Protein 7JQE (pdb70)

Secondary structure (DSSP, 8-state):
--SSSSHHHHHHHHHHHHHHHHHHHHHHHHHHHHHHHHHHSS-----GGGGTT---HHHHHHHHHHHHHTTS-HHHHHHHHHHHTTTTSS----THHHHHHHH-------GGGGHHHHHHHH----HHHHHHHHHHHHHHHHHHHHTT---------GGGS-------SEEEEEEEE---------EEEEEEEEESEEEEETTTS-SEEEESS-EEEEEEEEES---SEEEEEEEEEEETTEEE--EEEEE---HHHHHIIIIIHHHHHHHHHHHHHHH--HHHHSPTT---GGG--SSS--TTSTT------TTTS-HHHHHHHHHHHHHHHHHHHHHHHHHHHHHHS--

B-factor: mean 79.78, std 26.26, range [35.3, 189.65]

Foldseek 3Di:
DPCPPPVVVVVVVLVVVLVVLVVVLVVLLVVLQVLCCLQQVHRPSDDLVVLLPPPPLVVSLVVLLVVVVVPGDLVSRLVSVCVVCVPLFFDADDCVLVVVLLVLQEAALPLVLCVLVVVVCVVPVDPVVNVVLVLLSVLVVLVCVLDVRHHDDDDDAPLSPFDDDQDDQKDKDKDKAAADELRRDKKKKFKADKDQWDKAWDPPSHGMDIDRGTDMTMIMTGGPDRDAAKTKIKIWIDTHPDTDIIDMDHNHDCRSVVRCVPPPVVVVVSRVVSSVVSSVLCQQQPQPPDDNSVPGHDNDGDCRGNNSPSHDDSVNPDSVVSVVSNVVSSVVSSVSSSVSSVSVVVSVVGD

Nearest PDB structures (foldseek):
  7jqe-assembly1_A-2  TM=1.002E+00  e=1.538E-58  Streptococcus gallolyticus subsp. gallolyticus ATCC 43143
  7e1y-assembly1_H  TM=4.561E-01  e=1.496E-01  Staphylothermus marinus F1
  6ysq-assembly1_C  TM=4.369E-01  e=2.050E-01  Homo sapiens
  6ysq-assembly2_D  TM=4.249E-01  e=2.529E-01  Homo sapiens
  5jtw-assembly2_E  TM=3.977E-01  e=3.465E-01  Homo sapiens

Structure (mmCIF, N/CA/C/O backbone):
data_7JQE
#
_entry.id   7JQE
#
_cell.length_a   74.466
_cell.length_b   248.235
_cell.length_c   81.095
_cell.angle_alpha   90.000
_cell.angle_beta   90.000
_cell.angle_gamma   90.000
#
_symmetry.space_group_name_H-M   'C 2 2 21'
#
loop_
_entity.id
_entity.type
_entity.pdbx_description
1 polymer 'ESAT-6/WXG100 secretion system protein'
2 non-polymer 'CHLORIDE ION'
3 non-polymer 1,2-ETHANEDIOL
4 water water
#
loop_
_atom_site.group_PDB
_atom_site.id
_atom_site.type_symbol
_atom_site.label_atom_id
_atom_site.label_alt_id
_atom_site.label_comp_id
_atom_site.label_asym_id
_atom_site.label_entity_id
_atom_site.label_seq_id
_atom_site.pdbx_PDB_ins_code
_atom_site.Cartn_x
_atom_site.Cartn_y
_atom_site.Cartn_z
_atom_site.occupancy
_atom_site.B_iso_or_equiv
_atom_site.auth_seq_id
_atom_site.auth_comp_id
_atom_site.auth_asym_id
_atom_site.auth_atom_id
_atom_site.pdbx_PDB_model_num
ATOM 1 N N . THR A 1 96 ? 76.27633 -109.87644 69.24215 1.000 164.23788 96 THR A N 1
ATOM 2 C CA . THR A 1 96 ? 77.00668 -110.29802 68.05271 1.000 164.47005 96 THR A CA 1
ATOM 3 C C . THR A 1 96 ? 77.83121 -109.15065 67.48359 1.000 164.04908 96 THR A C 1
ATOM 4 O O . THR A 1 96 ? 78.94678 -108.88588 67.93162 1.000 161.41136 96 THR A O 1
ATOM 8 N N . ALA A 1 97 ? 77.26596 -108.47210 66.48585 1.000 161.24787 97 ALA A N 1
ATOM 9 C CA . ALA A 1 97 ? 77.93739 -107.34836 65.84556 1.000 160.06630 97 ALA A CA 1
ATOM 10 C C . ALA A 1 97 ? 76.92974 -106.33382 65.32171 1.000 152.15749 97 ALA A C 1
ATOM 11 O O . ALA A 1 97 ? 77.26846 -105.16590 65.11615 1.000 149.61645 97 ALA A O 1
ATOM 13 N N . TYR A 1 98 ? 75.69107 -106.76936 65.09271 1.000 156.31553 98 TYR A N 1
ATOM 14 C CA . TYR A 1 98 ? 74.66041 -105.84884 64.62562 1.000 156.86972 98 TYR A CA 1
ATOM 15 C C . TYR A 1 98 ? 73.98805 -105.11831 65.78213 1.000 157.83764 98 TYR A C 1
ATOM 16 O O . TYR A 1 98 ? 73.53157 -103.98256 65.61104 1.000 153.37222 98 TYR A O 1
ATOM 25 N N . ASN A 1 99 ? 73.92966 -105.74222 66.95892 1.000 168.28934 99 ASN A N 1
ATOM 26 C CA . ASN A 1 99 ? 73.35237 -105.13085 68.14648 1.000 174.44381 99 ASN A CA 1
ATOM 27 C C . ASN A 1 99 ? 74.35478 -104.98584 69.28201 1.000 175.36326 99 ASN A C 1
ATOM 28 O O . ASN A 1 99 ? 74.01584 -104.40119 70.31783 1.000 173.90502 99 ASN A O 1
ATOM 33 N N . GLU A 1 100 ? 75.57502 -105.49599 69.11843 1.000 177.51406 100 GLU A N 1
ATOM 34 C CA . GLU A 1 100 ? 76.60812 -105.40682 70.14305 1.000 177.83475 100 GLU A CA 1
ATOM 35 C C . GLU A 1 100 ? 77.36861 -104.08663 70.07342 1.000 169.47773 100 GLU A C 1
ATOM 36 O O . GLU A 1 100 ? 77.58984 -103.44081 71.10197 1.000 167.52768 100 GLU A O 1
ATOM 42 N N . GLU A 1 101 ? 77.77142 -103.67336 68.87151 1.000 163.51244 101 GLU A N 1
ATOM 43 C CA . GLU A 1 101 ? 78.49759 -102.42573 68.68679 1.000 157.02668 101 GLU A CA 1
ATOM 44 C C . GLU A 1 101 ? 77.86850 -101.50805 67.64951 1.000 156.03904 101 GLU A C 1
ATOM 45 O O . GLU A 1 101 ? 78.30049 -100.35492 67.53084 1.000 156.74969 101 GLU A O 1
ATOM 51 N N . VAL A 1 102 ? 76.86338 -101.97349 66.90623 1.000 152.72636 102 VAL A N 1
ATOM 52 C CA . VAL A 1 102 ? 76.22533 -101.13567 65.89737 1.000 146.17414 102 VAL A CA 1
ATOM 53 C C . VAL A 1 102 ? 75.26121 -100.13890 66.53124 1.000 144.46104 102 VAL A C 1
ATOM 54 O O . VAL A 1 102 ? 75.04724 -99.04994 65.98606 1.000 146.45427 102 VAL A O 1
ATOM 58 N N . GLU A 1 103 ? 74.66642 -100.47871 67.67860 1.000 139.05546 103 GLU A N 1
ATOM 59 C CA . GLU A 1 103 ? 73.75740 -99.54397 68.33550 1.000 142.54320 103 GLU A CA 1
ATOM 60 C C . GLU A 1 103 ? 74.45438 -98.23555 68.68278 1.000 140.43987 103 GLU A C 1
ATOM 61 O O . GLU A 1 103 ? 73.81171 -97.17978 68.71875 1.000 134.99494 103 GLU A O 1
ATOM 67 N N . ASN A 1 104 ? 75.76239 -98.28319 68.94520 1.000 147.54551 104 ASN A N 1
ATOM 68 C CA . ASN A 1 104 ? 76.50682 -97.05498 69.19402 1.000 149.47061 104 ASN A CA 1
ATOM 69 C C . ASN A 1 104 ? 76.54270 -96.16984 67.95473 1.000 145.49423 104 ASN A C 1
ATOM 70 O O . ASN A 1 104 ? 76.54384 -94.93861 68.06962 1.000 146.76062 104 ASN A O 1
ATOM 75 N N . TYR A 1 105 ? 76.56348 -96.77551 66.76534 1.000 139.09591 105 TYR A N 1
ATOM 76 C CA . TYR A 1 105 ? 76.56072 -95.99711 65.53074 1.000 127.57926 105 TYR A CA 1
ATOM 77 C C . TYR A 1 105 ? 75.26997 -95.19852 65.39282 1.000 128.92890 105 TYR A C 1
ATOM 78 O O . TYR A 1 105 ? 75.29556 -93.99628 65.10265 1.000 125.29934 105 TYR A O 1
ATOM 87 N N . ARG A 1 106 ? 74.12522 -95.85354 65.60188 1.000 126.84434 106 ARG A N 1
ATOM 88 C CA . ARG A 1 106 ? 72.84821 -95.16105 65.46746 1.000 130.05115 106 ARG A CA 1
ATOM 89 C C . ARG A 1 106 ? 72.65517 -94.13114 66.57433 1.000 131.67434 106 ARG A C 1
ATOM 90 O O . ARG A 1 106 ? 72.08691 -93.05855 66.33736 1.000 126.63890 106 ARG A O 1
ATOM 98 N N . SER A 1 107 ? 73.11998 -94.43529 67.78937 1.000 136.62459 107 SER A N 1
ATOM 99 C CA . SER A 1 107 ? 72.97062 -93.48610 68.88864 1.000 131.10436 107 SER A CA 1
ATOM 100 C C . SER A 1 107 ? 73.78044 -92.22046 68.63734 1.000 123.49822 107 SER A C 1
ATOM 101 O O . SER A 1 107 ? 73.33116 -91.11511 68.96209 1.000 119.76000 107 SER A O 1
ATOM 104 N N . LYS A 1 108 ? 74.97977 -92.36081 68.06663 1.000 123.74556 108 LYS A N 1
ATOM 105 C CA . LYS A 1 108 ? 75.76957 -91.18286 67.72376 1.000 120.37730 108 LYS A CA 1
ATOM 106 C C . LYS A 1 108 ? 75.09904 -90.37312 66.62111 1.000 119.61650 108 LYS A C 1
ATOM 107 O O . LYS A 1 108 ? 75.06341 -89.13986 66.68612 1.000 113.25421 108 LYS A O 1
ATOM 113 N N . VAL A 1 109 ? 74.55722 -91.04775 65.60429 1.000 125.86443 109 VAL A N 1
ATOM 114 C CA . VAL A 1 109 ? 73.81702 -90.34610 64.55882 1.000 125.29340 109 VAL A CA 1
ATOM 115 C C . VAL A 1 109 ? 72.65265 -89.57051 65.15954 1.000 130.10192 109 VAL A C 1
ATOM 116 O O . VAL A 1 109 ? 72.41031 -88.41045 64.80498 1.000 135.65648 109 VAL A O 1
ATOM 120 N N . GLU A 1 110 ? 71.91210 -90.19566 66.07683 1.000 132.52426 110 GLU A N 1
ATOM 121 C CA . GLU A 1 110 ? 70.81050 -89.49602 66.72816 1.000 135.70212 110 GLU A CA 1
ATOM 122 C C . GLU A 1 110 ? 71.31163 -88.38303 67.63851 1.000 129.50305 110 GLU A C 1
ATOM 123 O O . GLU A 1 110 ? 70.64116 -87.35460 67.78186 1.000 140.39304 110 GLU A O 1
ATOM 129 N N . ASN A 1 111 ? 72.47847 -88.56436 68.26084 1.000 116.37838 111 ASN A N 1
ATOM 130 C CA . ASN A 1 111 ? 73.04987 -87.48893 69.06397 1.000 118.89428 111 ASN A CA 1
ATOM 131 C C . ASN A 1 111 ? 73.47304 -86.31772 68.18409 1.000 111.26744 111 ASN A C 1
ATOM 132 O O . ASN A 1 111 ? 73.36419 -85.15447 68.58963 1.000 106.49341 111 ASN A O 1
ATOM 137 N N . ALA A 1 112 ? 73.96365 -86.60736 66.97719 1.000 108.18067 112 ALA A N 1
ATOM 138 C CA . ALA A 1 112 ? 74.25747 -85.54233 66.02666 1.000 110.22261 112 ALA A CA 1
ATOM 139 C C . ALA A 1 112 ? 72.97908 -84.84975 65.57524 1.000 105.68929 112 ALA A C 1
ATOM 140 O O . ALA A 1 112 ? 72.95851 -83.62980 65.37726 1.000 107.00781 112 ALA A O 1
ATOM 142 N N . ARG A 1 113 ? 71.89831 -85.61412 65.41255 1.000 107.35564 113 ARG A N 1
ATOM 143 C CA . ARG A 1 113 ? 70.62810 -85.02328 65.00666 1.000 108.15200 113 ARG A CA 1
ATOM 144 C C . ARG A 1 113 ? 70.10976 -84.05355 66.06036 1.000 110.71775 113 ARG A C 1
ATOM 145 O O . ARG A 1 113 ? 69.57799 -82.98822 65.72669 1.000 115.75974 113 ARG A O 1
ATOM 153 N N . THR A 1 114 ? 70.25736 -84.40299 67.34034 1.000 110.64218 114 THR A N 1
ATOM 154 C CA . THR A 1 114 ? 69.78430 -83.51981 68.40155 1.000 112.68384 114 THR A CA 1
ATOM 155 C C . THR A 1 114 ? 70.68669 -82.29993 68.55142 1.000 114.90012 114 THR A C 1
ATOM 156 O O . THR A 1 114 ? 70.20624 -81.19880 68.84835 1.000 109.07317 114 THR A O 1
ATOM 160 N N . GLU A 1 115 ? 71.99580 -82.47263 68.35313 1.000 118.05928 115 GLU A N 1
ATOM 161 C CA . GLU A 1 115 ? 72.89594 -81.32376 68.35524 1.000 106.88504 115 GLU A CA 1
ATOM 162 C C . GLU A 1 115 ? 72.49118 -80.31885 67.28444 1.000 103.10920 115 GLU A C 1
ATOM 163 O O . GLU A 1 115 ? 72.38896 -79.11512 67.54997 1.000 101.89113 115 GLU A O 1
ATOM 169 N N . LEU A 1 116 ? 72.24927 -80.79954 66.06219 1.000 96.41219 116 LEU A N 1
ATOM 170 C CA . LEU A 1 116 ? 71.87052 -79.89951 64.97806 1.000 94.17597 116 LEU A CA 1
ATOM 171 C C . LEU A 1 116 ? 70.54661 -79.20445 65.26887 1.000 96.46730 116 LEU A C 1
ATOM 172 O O . LEU A 1 116 ? 70.35596 -78.04040 64.89795 1.000 98.88268 116 LEU A O 1
ATOM 177 N N . SER A 1 117 ? 69.61462 -79.90015 65.92586 1.000 97.64095 117 SER A N 1
ATOM 178 C CA . SE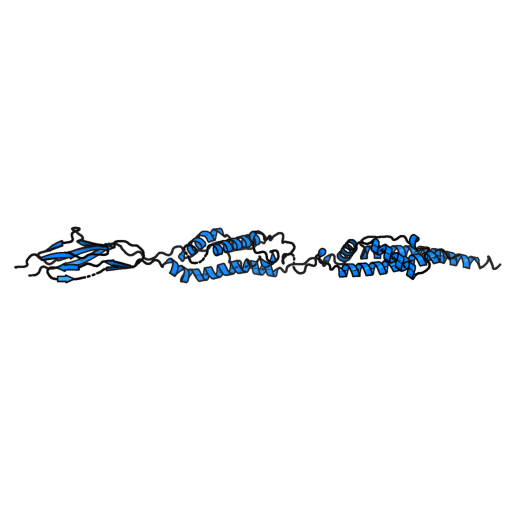R A 1 117 ? 68.34860 -79.26394 66.27691 1.000 96.31754 117 SER A CA 1
ATOM 179 C C . SER A 1 117 ? 68.55315 -78.11093 67.25031 1.000 95.34008 117 SER A C 1
ATOM 180 O O . SER A 1 117 ? 67.81524 -77.11890 67.20033 1.000 93.79011 117 SER A O 1
ATOM 183 N N . ASP A 1 118 ? 69.53927 -78.22312 68.14442 1.000 94.39599 118 ASP A N 1
ATOM 184 C CA . ASP A 1 118 ? 69.85973 -77.11024 69.03209 1.000 100.08641 118 ASP A CA 1
ATOM 185 C C . ASP A 1 118 ? 70.55944 -75.99014 68.27368 1.000 98.05783 118 ASP A C 1
ATOM 186 O O . ASP A 1 118 ? 70.25429 -74.80907 68.47684 1.000 97.65137 118 ASP A O 1
ATOM 191 N N . LEU A 1 119 ? 71.50518 -76.34221 67.39889 1.000 98.57937 119 LEU A N 1
ATOM 192 C CA . LEU A 1 119 ? 72.15546 -75.33329 66.57149 1.000 95.74346 119 LEU A CA 1
ATOM 193 C C . LEU A 1 119 ? 71.13079 -74.55418 65.75841 1.000 94.71166 119 LEU A C 1
ATOM 194 O O . LEU A 1 119 ? 71.26464 -73.33821 65.57781 1.000 83.26180 119 LEU A O 1
ATOM 199 N N . LEU A 1 120 ? 70.09090 -75.23637 65.27274 1.000 90.42690 120 LEU A N 1
ATOM 200 C CA . LEU A 1 120 ? 69.06815 -74.56415 64.47875 1.000 93.19214 120 LEU A CA 1
ATOM 201 C C . LEU A 1 120 ? 68.46409 -73.39034 65.24037 1.000 99.80711 120 LEU A C 1
ATOM 202 O O . LEU A 1 120 ? 68.30376 -72.29459 64.69080 1.000 100.24861 120 LEU A O 1
ATOM 207 N N . GLU A 1 121 ? 68.11928 -73.60165 66.51271 1.000 109.60013 121 GLU A N 1
ATOM 208 C CA . GLU A 1 121 ? 67.49439 -72.53471 67.28781 1.000 110.92627 121 GLU A CA 1
ATOM 209 C C . GLU A 1 121 ? 68.45347 -71.37260 67.50066 1.000 107.41871 121 GLU A C 1
ATOM 210 O O . GLU A 1 121 ? 68.04670 -70.20523 67.44646 1.000 110.15883 121 GLU A O 1
ATOM 216 N N . GLU A 1 122 ? 69.73072 -71.66954 67.75237 1.000 99.16348 122 GLU A N 1
ATOM 217 C CA . GLU A 1 122 ? 70.71964 -70.60302 67.86278 1.000 89.62555 122 GLU A CA 1
ATOM 218 C C . GLU A 1 122 ? 70.77763 -69.77768 66.58468 1.000 92.86504 122 GLU A C 1
ATOM 219 O O . GLU A 1 122 ? 70.92072 -68.54885 66.63380 1.000 94.29004 122 GLU A O 1
ATOM 225 N N . VAL A 1 123 ? 70.66669 -70.43490 65.42800 1.000 88.52079 123 VAL A N 1
ATOM 226 C CA . VAL A 1 123 ? 70.68906 -69.70760 64.16261 1.000 83.59809 123 VAL A CA 1
ATOM 227 C C . VAL A 1 123 ? 69.42408 -68.87580 63.99833 1.000 82.82575 123 VAL A C 1
ATOM 228 O O . VAL A 1 123 ? 69.45724 -67.78294 63.42231 1.000 83.97404 123 VAL A O 1
ATOM 232 N N . LYS A 1 124 ? 68.28655 -69.38232 64.48333 1.000 93.34110 124 LYS A N 1
ATOM 233 C CA . LYS A 1 124 ? 67.05132 -68.60846 64.41325 1.000 76.35470 124 LYS A CA 1
ATOM 234 C C . LYS A 1 124 ? 67.15501 -67.34412 65.25470 1.000 78.27771 124 LYS A C 1
ATOM 235 O O . LYS A 1 124 ? 66.62404 -66.29243 64.87809 1.000 80.41990 124 LYS A O 1
ATOM 241 N N . ALA A 1 125 ? 67.84029 -67.42937 66.39882 1.000 78.04116 125 ALA A N 1
ATOM 242 C CA . ALA A 1 125 ? 67.93241 -66.28690 67.29991 1.000 74.17420 125 ALA A CA 1
ATOM 243 C C . ALA A 1 125 ? 68.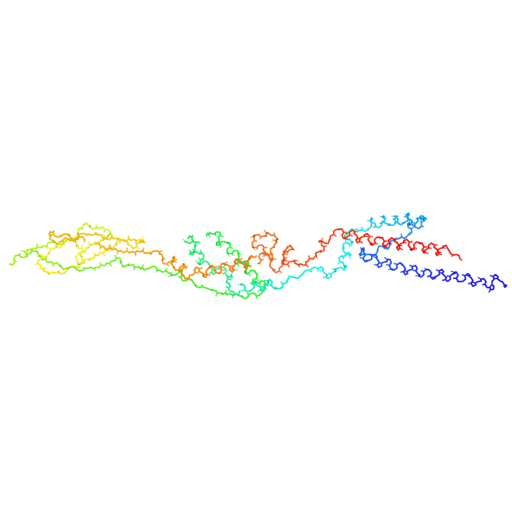81338 -65.19044 66.71783 1.000 76.60415 125 ALA A C 1
ATOM 244 O O . ALA A 1 125 ? 68.48913 -64.00239 66.83350 1.000 82.44480 125 ALA A O 1
ATOM 246 N N . THR A 1 126 ? 69.93606 -65.56409 66.09739 1.000 74.50443 126 THR A N 1
ATOM 247 C CA . THR A 1 126 ? 70.79800 -64.55583 65.48993 1.000 78.38374 126 THR A CA 1
ATOM 248 C C . THR A 1 126 ? 70.15395 -63.95148 64.25182 1.000 73.13105 126 THR A C 1
ATOM 249 O O . THR A 1 126 ? 70.35659 -62.76828 63.96441 1.000 78.00952 126 THR A O 1
ATOM 253 N N . ARG A 1 127 ? 69.37973 -64.74267 63.50791 1.000 71.37221 127 ARG A N 1
ATOM 254 C CA . ARG A 1 127 ? 68.63066 -64.18101 62.39113 1.000 71.05096 127 ARG A CA 1
ATOM 255 C C . ARG A 1 127 ? 67.63304 -63.14082 62.88267 1.000 75.63410 127 ARG A C 1
ATOM 256 O O . ARG A 1 127 ? 67.36920 -62.14622 62.19558 1.000 81.86433 127 ARG A O 1
ATOM 264 N N . SER A 1 128 ? 67.08239 -63.34661 64.08146 1.000 68.68574 128 SER A N 1
ATOM 265 C CA . SER A 1 128 ? 66.18567 -62.35736 64.66804 1.000 74.45236 128 SER A CA 1
ATOM 266 C C . SER A 1 128 ? 66.92410 -61.06066 64.98465 1.000 73.99896 128 SER A C 1
ATOM 267 O O . SER A 1 128 ? 66.44891 -59.96781 64.65618 1.000 72.23220 128 SER A O 1
ATOM 270 N N 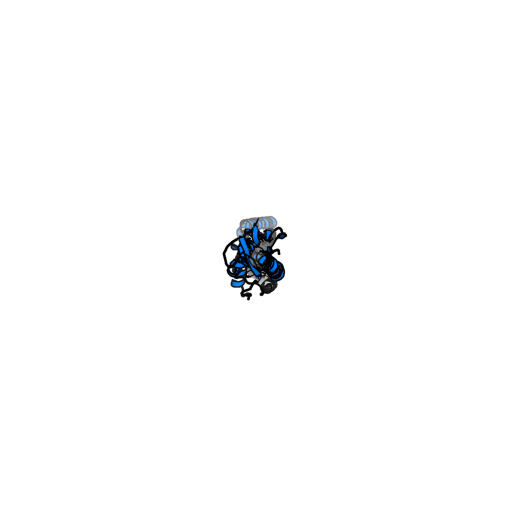. LYS A 1 129 ? 68.09340 -61.16163 65.62347 1.000 71.75261 129 LYS A N 1
ATOM 271 C CA . LYS A 1 129 ? 68.86659 -59.96338 65.93470 1.000 68.16879 129 LYS A CA 1
ATOM 272 C C . LYS A 1 129 ? 69.26508 -59.21597 64.66824 1.000 72.02367 129 LYS A C 1
ATOM 273 O O . LYS A 1 129 ? 69.30824 -57.97893 64.65699 1.000 78.20076 129 LYS A O 1
ATOM 279 N N . VAL A 1 130 ? 69.56349 -59.94535 63.59021 1.000 66.06833 130 VAL A N 1
ATOM 280 C CA . VAL A 1 130 ? 69.87507 -59.28154 62.32688 1.000 65.37370 130 VAL A CA 1
ATOM 281 C C . VAL A 1 130 ? 68.66189 -58.51352 61.81885 1.000 66.42101 130 VAL A C 1
ATOM 282 O O . VAL A 1 130 ? 68.79027 -57.40467 61.28451 1.000 76.56504 130 VAL A O 1
ATOM 286 N N . SER A 1 131 ? 67.46291 -59.07673 61.99829 1.000 69.04145 131 SER A N 1
ATOM 287 C CA . SER A 1 131 ? 66.25637 -58.41571 61.50937 1.000 61.96032 131 SER A CA 1
ATOM 288 C C . SER A 1 131 ? 65.96039 -57.14306 62.29648 1.000 69.49752 131 SER A C 1
ATOM 289 O O . SER A 1 131 ? 65.49425 -56.14728 61.72732 1.000 62.36902 131 SER A O 1
ATOM 292 N N . ASN A 1 132 ? 66.21590 -57.15766 63.60740 1.000 66.60367 132 ASN A N 1
ATOM 293 C CA . ASN A 1 132 ? 65.97512 -55.96858 64.41902 1.000 63.42545 132 ASN A CA 1
ATOM 294 C C . ASN A 1 132 ? 66.94623 -54.84836 64.06579 1.000 60.64504 132 ASN A C 1
ATOM 295 O O . ASN A 1 132 ? 66.56264 -53.67622 64.04228 1.000 61.44734 132 ASN A O 1
ATOM 300 N N . GLN A 1 133 ? 68.20474 -55.18864 63.78385 1.000 64.30498 133 GLN A N 1
ATOM 301 C CA . GLN A 1 133 ? 69.19911 -54.16859 63.46623 1.000 56.41939 133 GLN A CA 1
ATOM 302 C C . GLN A 1 133 ? 68.82585 -53.40391 62.20119 1.000 63.56833 133 GLN A C 1
ATOM 303 O O . GLN A 1 133 ? 68.86462 -52.16718 62.17531 1.000 77.39074 133 GLN A O 1
ATOM 309 N N . TYR A 1 134 ? 68.46146 -54.12412 61.13937 1.000 56.05833 134 TYR A N 1
ATOM 310 C CA . TYR A 1 134 ? 68.31332 -53.53672 59.81346 1.000 55.35007 134 TYR A CA 1
ATOM 311 C C . TYR A 1 134 ? 66.87817 -53.19725 59.44465 1.000 71.21489 134 TYR A C 1
ATOM 312 O O . TYR A 1 134 ? 66.65517 -52.23836 58.69716 1.000 79.79303 134 TYR A O 1
ATOM 321 N N . PHE A 1 135 ? 65.90099 -53.94734 59.94268 1.000 56.79936 135 PHE A N 1
ATOM 322 C CA . PHE A 1 135 ? 64.51336 -53.75386 59.55292 1.000 57.50491 135 PHE A CA 1
ATOM 323 C C . PHE A 1 135 ? 63.66084 -53.12269 60.64152 1.000 57.23867 135 PHE A C 1
ATOM 324 O O . PHE A 1 135 ? 62.52567 -52.72481 60.35943 1.000 59.28534 135 PHE A O 1
ATOM 332 N N . ASN A 1 136 ? 64.16375 -53.03366 61.87000 1.000 64.11139 136 ASN A N 1
ATOM 333 C CA . ASN A 1 136 ? 63.52830 -52.38085 63.00991 1.000 64.66482 136 ASN A CA 1
ATOM 334 C C . ASN A 1 136 ? 62.45101 -53.25566 63.64092 1.000 69.08828 136 ASN A C 1
ATOM 335 O O . ASN A 1 136 ? 61.79680 -52.81049 64.59002 1.000 75.16532 136 ASN A O 1
ATOM 340 N N . SER A 1 137 ? 62.23840 -54.47242 63.15009 1.000 69.66061 137 SER A N 1
ATOM 341 C CA . SER A 1 137 ? 61.34855 -55.43443 63.78905 1.000 73.37977 137 SER A CA 1
ATOM 342 C C . SER A 1 137 ? 61.90494 -56.83133 63.53283 1.000 73.99449 137 SER A C 1
ATOM 343 O O . SER A 1 137 ? 63.00026 -56.99032 62.98516 1.000 74.43694 137 SER A O 1
ATOM 346 N N . ASP A 1 138 ? 61.14971 -57.84896 63.93256 1.000 73.10690 138 ASP A N 1
ATOM 347 C CA . ASP A 1 138 ? 61.52906 -59.24661 63.73070 1.000 70.30276 138 ASP A CA 1
ATOM 348 C C . ASP A 1 138 ? 60.54304 -59.86077 62.74285 1.000 71.56705 138 ASP A C 1
ATOM 349 O O . ASP A 1 138 ? 59.45275 -60.29472 63.12639 1.000 81.73815 138 ASP A O 1
ATOM 354 N N . LEU A 1 139 ? 60.93309 -59.90119 61.46747 1.000 72.84692 139 LEU A N 1
ATOM 355 C CA . LEU A 1 139 ? 60.03393 -60.42114 60.44268 1.000 77.10475 139 LEU A CA 1
ATOM 356 C C . LEU A 1 139 ? 59.74397 -61.90411 60.63720 1.000 76.35189 139 LEU A C 1
ATOM 357 O O . LEU A 1 139 ? 58.64152 -62.36299 60.31271 1.000 74.65120 139 LEU A O 1
ATOM 362 N N . ALA A 1 140 ? 60.69875 -62.65985 61.17034 1.000 73.33182 140 ALA A N 1
ATOM 363 C CA . ALA A 1 140 ? 60.56852 -64.10987 61.32785 1.000 81.78397 140 ALA A CA 1
ATOM 364 C C . ALA A 1 140 ? 59.97284 -64.73693 60.06971 1.000 80.65863 140 ALA A C 1
ATOM 365 O O . ALA A 1 140 ? 58.89962 -65.33991 60.08230 1.000 82.78931 140 ALA A O 1
ATOM 367 N N . LEU A 1 141 ? 60.69589 -64.56689 58.96482 1.000 73.31784 141 LEU A N 1
ATOM 368 C CA . LEU A 1 141 ? 60.25021 -65.10848 57.68978 1.000 74.50018 141 LEU A CA 1
ATOM 369 C C . LEU A 1 141 ? 60.09144 -66.61857 57.79807 1.000 76.74039 141 LEU A C 1
ATOM 370 O O . LEU A 1 141 ? 60.97618 -67.30942 58.31003 1.000 78.12177 141 LEU A O 1
ATOM 375 N N . ASP A 1 142 ? 58.95408 -67.12652 57.32412 1.000 87.28812 142 ASP A N 1
ATOM 376 C CA . ASP A 1 142 ? 58.63274 -68.54691 57.43456 1.000 83.66834 142 ASP A CA 1
ATOM 377 C C . ASP A 1 142 ? 59.31704 -69.32373 56.31216 1.000 81.56304 142 ASP A C 1
ATOM 378 O O . ASP A 1 142 ? 59.03728 -69.10095 55.12954 1.000 83.33564 142 ASP A O 1
ATOM 383 N N . ILE A 1 143 ? 60.20671 -70.24692 56.68510 1.000 89.65204 143 ILE A N 1
ATOM 384 C CA . ILE A 1 143 ? 60.99932 -70.97255 55.69654 1.000 89.61118 143 ILE A CA 1
ATOM 385 C C . ILE A 1 143 ? 60.15879 -71.92744 54.86068 1.000 87.56802 143 ILE A C 1
ATOM 386 O O . ILE A 1 143 ? 60.55828 -72.27712 53.74435 1.000 88.78600 143 ILE A O 1
ATOM 391 N N . ASN A 1 144 ? 59.00230 -72.35822 55.37083 1.000 94.28840 144 ASN A N 1
ATOM 392 C CA . ASN A 1 144 ? 58.23738 -73.41950 54.71942 1.000 101.11457 144 ASN A CA 1
ATOM 393 C C . ASN A 1 144 ? 57.98535 -73.14134 53.24205 1.000 99.22233 144 ASN A C 1
ATOM 394 O O . ASN A 1 144 ? 57.96570 -74.07299 52.43080 1.000 98.83592 144 ASN A O 1
ATOM 399 N N . SER A 1 145 ? 57.79177 -71.87459 52.87133 1.000 103.06965 145 SER A N 1
ATOM 400 C CA . SER A 1 145 ? 57.41046 -71.55711 51.49798 1.000 102.30103 145 SER A CA 1
ATOM 401 C C . SER A 1 145 ? 58.50237 -71.92268 50.49990 1.000 94.06217 145 SER A C 1
ATOM 402 O O . SER A 1 145 ? 58.20424 -72.21954 49.33765 1.000 92.42921 145 SER A O 1
ATOM 405 N N . TYR A 1 146 ? 59.76407 -71.90165 50.92422 1.000 92.07737 146 TYR A N 1
ATOM 406 C CA . TYR A 1 146 ? 60.89253 -72.14498 50.03721 1.000 91.26815 146 TYR A CA 1
ATOM 407 C C . TYR A 1 146 ? 61.50703 -73.52256 50.22918 1.000 96.99461 146 TYR A C 1
ATOM 408 O O . TYR A 1 146 ? 62.44108 -73.87715 49.50210 1.000 104.82586 146 TYR A O 1
ATOM 417 N N . PHE A 1 147 ? 61.00618 -74.30893 51.18426 1.000 92.84818 147 PHE A N 1
ATOM 418 C CA . PHE A 1 147 ? 61.66109 -75.56438 51.53057 1.000 92.12855 147 PHE A CA 1
ATOM 419 C C . PHE A 1 147 ? 61.66496 -76.54191 50.36173 1.000 99.63121 147 PHE A C 1
ATOM 420 O O . PHE A 1 147 ? 62.56819 -77.38097 50.25921 1.000 99.49650 147 PHE A O 1
ATOM 428 N N . ALA A 1 148 ? 60.67741 -76.44510 49.46686 1.000 105.29709 148 ALA A N 1
ATOM 429 C CA . ALA A 1 148 ? 60.57117 -77.39853 48.36700 1.000 106.79707 148 ALA A CA 1
ATOM 430 C C . ALA A 1 148 ? 61.50304 -77.05916 47.20993 1.000 105.51990 148 ALA A C 1
ATOM 431 O O . ALA A 1 148 ? 61.89279 -77.95621 46.45299 1.000 103.15398 148 ALA A O 1
ATOM 433 N N . THR A 1 149 ? 61.86620 -75.78852 47.05289 1.000 96.69019 149 THR A N 1
ATOM 434 C CA . THR A 1 149 ? 62.76377 -75.38605 45.97681 1.000 99.26552 149 THR A CA 1
ATOM 435 C C . THR A 1 149 ? 64.16170 -75.93912 46.23220 1.000 101.58086 149 THR A C 1
ATOM 436 O O . THR A 1 149 ? 64.81379 -75.56706 47.21292 1.000 100.77414 149 THR A O 1
ATOM 440 N N . THR A 1 150 ? 64.62481 -76.82514 45.34622 1.000 102.85556 150 THR A N 1
ATOM 441 C CA . THR A 1 150 ? 65.92319 -77.46575 45.53957 1.000 103.64109 150 THR A CA 1
ATOM 442 C C . THR A 1 150 ? 67.06956 -76.59646 45.03188 1.000 97.87151 150 THR A C 1
ATOM 443 O O . THR A 1 150 ? 68.14285 -76.56636 45.64437 1.000 94.89331 150 THR A O 1
ATOM 447 N N . ASN A 1 151 ? 66.87675 -75.89926 43.91457 1.000 94.54141 151 ASN A N 1
ATOM 448 C CA . ASN A 1 151 ? 67.91245 -74.99788 43.42815 1.000 101.44670 151 ASN A CA 1
ATOM 449 C C . ASN A 1 151 ? 68.18679 -73.91741 44.46825 1.000 102.18790 151 ASN A C 1
ATOM 450 O O . ASN A 1 151 ? 67.27608 -73.20111 44.89753 1.000 102.16917 151 ASN A O 1
ATOM 455 N N . GLN A 1 152 ? 69.45195 -73.80865 44.87768 1.000 102.06089 152 GLN A N 1
ATOM 456 C CA . GLN A 1 152 ? 69.80184 -72.92640 45.98411 1.000 99.09500 152 GLN A CA 1
ATOM 457 C C . GLN A 1 152 ? 69.74981 -71.45853 45.58177 1.000 97.83719 152 GLN A C 1
ATOM 458 O O . GLN A 1 152 ? 69.22777 -70.62904 46.33314 1.000 94.32846 152 GLN A O 1
ATOM 464 N N . GLU A 1 153 ? 70.28885 -71.11154 44.41249 1.000 103.61466 153 GLU A N 1
ATOM 465 C CA . GLU A 1 153 ? 70.18610 -69.72919 43.95803 1.000 96.98826 153 GLU A CA 1
ATOM 466 C C . GLU A 1 153 ? 68.73947 -69.36020 43.65699 1.000 98.39430 153 GLU A C 1
ATOM 467 O O . GLU A 1 153 ? 68.31571 -68.22713 43.91362 1.000 106.08985 153 GLU A O 1
ATOM 473 N N . GLU A 1 154 ? 67.96511 -70.30267 43.11339 1.000 105.88883 154 GLU A N 1
ATOM 474 C CA . GLU A 1 154 ? 66.54268 -70.05233 42.91687 1.000 105.20031 154 GLU A CA 1
ATOM 475 C C . GLU A 1 154 ? 65.83857 -69.81684 44.24644 1.000 98.29648 154 GLU A C 1
ATOM 476 O O . GLU A 1 154 ? 64.86052 -69.06224 44.30709 1.000 87.98100 154 GLU A O 1
ATOM 482 N N . ARG A 1 155 ? 66.32963 -70.44219 45.31980 1.000 91.82190 155 ARG A N 1
ATOM 483 C CA . ARG A 1 155 ? 65.73696 -70.25168 46.63930 1.000 88.71321 155 ARG A CA 1
ATOM 484 C C . ARG A 1 155 ? 66.09038 -68.87963 47.20553 1.000 94.42477 155 ARG A C 1
ATOM 485 O O . ARG A 1 155 ? 65.22061 -68.16376 47.71662 1.000 92.23521 155 ARG A O 1
ATOM 493 N N . LYS A 1 156 ? 67.36642 -68.49333 47.11651 1.000 90.87323 156 LYS A N 1
ATOM 494 C CA . LYS A 1 156 ? 67.77813 -67.17278 47.58277 1.000 82.00637 156 LYS A CA 1
ATOM 495 C C . LYS A 1 156 ? 67.02625 -66.06621 46.85386 1.000 86.04579 156 LYS A C 1
ATOM 496 O O . LYS A 1 156 ? 66.60757 -65.07951 47.47061 1.000 95.31258 156 LYS A O 1
ATOM 502 N N . LEU A 1 157 ? 66.85213 -66.20425 45.53847 1.000 83.16724 157 LEU A N 1
ATOM 503 C CA . LEU A 1 157 ? 66.10869 -65.19762 44.78754 1.000 85.93210 157 LEU A CA 1
ATOM 504 C C . LEU A 1 157 ? 64.68252 -65.06899 45.31113 1.000 88.86482 157 LEU A C 1
ATOM 505 O O . LEU A 1 157 ? 64.18066 -63.95708 45.51882 1.000 87.25286 157 LEU A O 1
ATOM 510 N N . ALA A 1 158 ? 64.01699 -66.20427 45.54086 1.000 88.51251 158 ALA A N 1
ATOM 511 C CA . ALA A 1 158 ? 62.64553 -66.17514 46.03949 1.000 88.00620 158 ALA A CA 1
ATOM 512 C C . ALA A 1 158 ? 62.56379 -65.51669 47.41192 1.000 84.52678 158 ALA A C 1
ATOM 513 O O . ALA A 1 158 ? 61.61324 -64.78023 47.69875 1.000 82.80574 158 ALA A O 1
ATOM 515 N N . ILE A 1 159 ? 63.54104 -65.78391 48.28041 1.000 84.31825 159 ILE A N 1
ATOM 516 C CA . ILE A 1 159 ? 63.54414 -65.17580 49.60768 1.000 79.32759 159 ILE A CA 1
ATOM 517 C C . ILE A 1 159 ? 63.73194 -63.66970 49.49716 1.000 81.19228 159 ILE A C 1
ATOM 518 O O . ILE A 1 159 ? 62.99677 -62.88787 50.11135 1.000 82.85345 159 ILE A O 1
ATOM 523 N N . LYS A 1 160 ? 64.71727 -63.24189 48.70587 1.000 83.37522 160 LYS A N 1
ATOM 524 C CA . LYS A 1 160 ? 64.97585 -61.81496 48.54186 1.000 81.31234 160 LYS A CA 1
ATOM 525 C C . LYS A 1 160 ? 63.74002 -61.08635 48.02547 1.000 76.45154 160 LYS A C 1
ATOM 526 O O . LYS A 1 160 ? 63.35168 -60.04234 48.56024 1.000 79.90606 160 LYS A O 1
ATOM 532 N N . ILE A 1 161 ? 63.10070 -61.63095 46.98829 1.000 79.60541 161 ILE A N 1
ATOM 533 C CA . ILE A 1 161 ? 61.92106 -60.98482 46.42001 1.000 73.68969 161 ILE A CA 1
ATOM 534 C C . ILE A 1 161 ? 60.82133 -60.85786 47.46546 1.000 83.96877 161 ILE A C 1
ATOM 535 O O . ILE A 1 161 ? 60.08136 -59.86685 47.49039 1.000 90.76806 161 ILE A O 1
ATOM 540 N N . ASP A 1 162 ? 60.69224 -61.85444 48.34450 1.000 81.65808 162 ASP A N 1
ATOM 541 C CA . ASP A 1 162 ? 59.67533 -61.77744 49.38994 1.000 81.77880 162 ASP A CA 1
ATOM 542 C C . ASP A 1 162 ? 60.02750 -60.72469 50.43572 1.000 78.54822 162 ASP A C 1
ATOM 543 O O . ASP A 1 162 ? 59.13929 -60.04346 50.96016 1.000 79.82383 162 ASP A O 1
ATOM 548 N N . LEU A 1 163 ? 61.31423 -60.57885 50.75811 1.000 73.36224 163 LEU A N 1
ATOM 549 C CA . LEU A 1 163 ? 61.70869 -59.60751 51.77412 1.000 72.16857 163 LEU A CA 1
ATOM 550 C C . LEU A 1 163 ? 61.54093 -58.17760 51.27436 1.000 74.88699 163 LEU A C 1
ATOM 551 O O . LEU A 1 163 ? 61.11498 -57.29758 52.03108 1.000 70.51141 163 LEU A O 1
ATOM 556 N N . LEU A 1 164 ? 61.86368 -57.92456 50.00380 1.000 75.28165 164 LEU A N 1
ATOM 557 C CA . LEU A 1 164 ? 61.75579 -56.56735 49.47708 1.000 73.52889 164 LEU A CA 1
ATOM 558 C C . LEU A 1 164 ? 60.30665 -56.10368 49.39147 1.000 85.62663 164 LEU A C 1
ATOM 559 O O . LEU A 1 164 ? 60.03286 -54.90645 49.53842 1.000 97.99235 164 LEU A O 1
ATOM 564 N N . ASN A 1 165 ? 59.37073 -57.02158 49.15192 1.000 82.92153 165 ASN A N 1
ATOM 565 C CA . ASN A 1 165 ? 57.95349 -56.67921 49.14657 1.000 82.27334 165 ASN A CA 1
ATOM 566 C C . ASN A 1 165 ? 57.34879 -56.65758 50.54182 1.000 81.64577 165 ASN A C 1
ATOM 567 O O . ASN A 1 165 ? 56.13683 -56.45413 50.67349 1.000 87.77128 165 ASN A O 1
ATOM 572 N N . GLN A 1 166 ? 58.15896 -56.86003 51.57931 1.000 76.56643 166 GLN A N 1
ATOM 573 C CA . GLN A 1 166 ? 57.67521 -56.92154 52.94866 1.000 80.77904 166 GLN A CA 1
ATOM 574 C C . GLN A 1 166 ? 58.27914 -55.86313 53.85919 1.000 83.26251 166 GLN A C 1
ATOM 575 O O . GLN A 1 166 ? 57.67431 -55.54427 54.88823 1.000 86.44676 166 GLN A O 1
ATOM 581 N N . VAL A 1 167 ? 59.43732 -55.30921 53.51331 1.000 79.02431 167 VAL A N 1
ATOM 582 C CA . VAL A 1 167 ? 60.11632 -54.30346 54.32054 1.000 74.77441 167 VAL A CA 1
ATOM 583 C C . VAL A 1 167 ? 59.98173 -52.96243 53.61367 1.000 76.77333 167 VAL A C 1
ATOM 584 O O . VAL A 1 167 ? 60.38166 -52.82166 52.45088 1.000 77.57336 167 VAL A O 1
ATOM 588 N N . THR A 1 168 ? 59.41690 -51.98138 54.31068 1.000 77.47370 168 THR A N 1
ATOM 589 C CA . THR A 1 168 ? 59.28719 -50.64248 53.75745 1.000 75.14120 168 THR A CA 1
ATOM 590 C C . THR A 1 168 ? 60.56672 -49.84892 53.98525 1.000 77.54567 168 THR A C 1
ATOM 591 O O . THR A 1 168 ? 61.31274 -50.08743 54.93941 1.000 75.52807 168 THR A O 1
ATOM 595 N N . ASP A 1 169 ? 60.81888 -48.89296 53.09069 1.000 81.75779 169 ASP A N 1
ATOM 596 C CA . ASP A 1 169 ? 62.00491 -48.05943 53.23941 1.000 72.64372 169 ASP A CA 1
ATOM 597 C C . ASP A 1 169 ? 61.94295 -47.23614 54.51561 1.000 68.91040 169 ASP A C 1
ATOM 598 O O . ASP A 1 169 ? 62.98668 -46.89510 55.08500 1.000 69.12337 169 ASP A O 1
ATOM 603 N N . ASP A 1 170 ? 60.73402 -46.91944 54.98834 1.000 67.90122 170 ASP A N 1
ATOM 604 C CA . ASP A 1 170 ? 60.60659 -46.16223 56.22996 1.000 69.53789 170 ASP A CA 1
ATOM 605 C C . ASP A 1 170 ? 61.11866 -46.96293 57.41905 1.000 70.29839 170 ASP A C 1
ATOM 606 O O . ASP A 1 170 ? 61.83209 -46.42497 58.27514 1.000 64.52693 170 ASP A O 1
ATOM 611 N N . SER A 1 171 ? 60.76605 -48.25000 57.48916 1.000 66.80290 171 SER A N 1
ATOM 612 C CA . SER A 1 171 ? 61.25156 -49.08586 58.58121 1.000 55.70439 171 SER A CA 1
ATOM 613 C C . SER A 1 171 ? 62.77299 -49.13162 58.59738 1.000 57.94198 171 SER A C 1
ATOM 614 O O . SER A 1 171 ? 63.39370 -49.01931 59.66075 1.000 59.59558 171 SER A O 1
ATOM 617 N N . VAL A 1 172 ? 63.39304 -49.27883 57.42489 1.000 53.63971 172 VAL A N 1
ATOM 618 C CA . VAL A 1 172 ? 64.85129 -49.28223 57.35490 1.000 52.74558 172 VAL A CA 1
ATOM 619 C C . VAL A 1 172 ? 65.40751 -47.93785 57.80584 1.000 72.42816 172 VAL A C 1
ATOM 620 O O . VAL A 1 172 ? 66.43485 -47.87135 58.49316 1.000 74.06458 172 VAL A O 1
ATOM 624 N N . LYS A 1 173 ? 64.74025 -46.84408 57.42776 1.000 66.19446 173 LYS A N 1
ATOM 625 C CA . LYS A 1 173 ? 65.21048 -45.52610 57.83862 1.000 63.25046 173 LYS A CA 1
ATOM 626 C C . LYS A 1 173 ? 65.19906 -45.39367 59.35616 1.000 58.88415 173 LYS A C 1
ATOM 627 O O . LYS A 1 173 ? 66.14914 -44.86687 59.94887 1.000 54.51577 173 LYS A O 1
ATOM 633 N N . SER A 1 174 ? 64.13796 -45.88244 60.00483 1.000 49.85890 174 SER A N 1
ATOM 634 C CA . SER A 1 174 ? 64.09445 -45.86407 61.46400 1.000 53.34737 174 SER A CA 1
ATOM 635 C C . SER A 1 174 ? 65.19697 -46.73336 62.05757 1.000 57.74563 174 SER A C 1
ATOM 636 O O . SER A 1 174 ? 65.80485 -46.37390 63.07346 1.000 64.93548 174 SER A O 1
ATOM 639 N N . ALA A 1 175 ? 65.47139 -47.88332 61.43662 1.000 56.06881 175 ALA A N 1
ATOM 640 C CA . ALA A 1 175 ? 66.52703 -48.75217 61.94582 1.000 58.14764 175 ALA A CA 1
ATOM 641 C C . ALA A 1 175 ? 67.89470 -48.10083 61.79067 1.000 52.69961 175 ALA A C 1
ATOM 642 O O . ALA A 1 175 ? 68.73919 -48.19706 62.68818 1.000 57.29290 175 ALA A O 1
ATOM 644 N N . LEU A 1 176 ? 68.13472 -47.43233 60.66132 1.000 51.70116 176 LEU A N 1
ATOM 645 C CA . LEU A 1 176 ? 69.40289 -46.73014 60.48930 1.000 53.93133 176 LEU A CA 1
ATOM 646 C C . LEU A 1 176 ? 69.52307 -45.57376 61.47417 1.000 64.59063 176 LEU A C 1
ATOM 647 O O . LEU A 1 176 ? 70.59621 -45.34489 62.04398 1.000 68.75006 176 LEU A O 1
ATOM 652 N N . ALA A 1 177 ? 68.42829 -44.84091 61.69599 1.000 61.53012 177 ALA A N 1
ATOM 653 C CA . ALA A 1 177 ? 68.44347 -43.77100 62.68857 1.000 63.45006 177 ALA A CA 1
ATOM 654 C C . ALA A 1 177 ? 68.80721 -44.30499 64.06963 1.000 63.62379 177 ALA A C 1
ATOM 655 O O . ALA A 1 177 ? 69.56501 -43.66623 64.80922 1.000 61.49261 177 ALA A O 1
ATOM 657 N N . ASN A 1 178 ? 68.28483 -45.48198 64.43371 1.000 62.36085 178 ASN A N 1
ATOM 658 C CA . ASN A 1 178 ? 68.59039 -46.04483 65.74596 1.000 51.83114 178 ASN A CA 1
ATOM 659 C C . ASN A 1 178 ? 70.08173 -46.28516 65.91993 1.000 54.50858 178 ASN A C 1
ATOM 660 O O . ASN A 1 178 ? 70.58486 -46.27318 67.04848 1.000 62.68181 178 ASN A O 1
ATOM 665 N N . GLN A 1 179 ? 70.80384 -46.50506 64.82182 1.000 54.21935 179 GLN A N 1
ATOM 666 C CA . GLN A 1 179 ? 72.24010 -46.73699 64.90918 1.000 57.08669 179 GLN A CA 1
ATOM 667 C C . GLN A 1 179 ? 73.02272 -45.45610 65.16596 1.000 63.17237 179 GLN A C 1
ATOM 668 O O . GLN A 1 179 ? 74.17477 -45.52975 65.60460 1.000 66.82520 179 GLN A O 1
ATOM 674 N N . ILE A 1 180 ? 72.43940 -44.28972 64.88643 1.000 67.46552 180 ILE A N 1
ATOM 675 C CA . ILE A 1 180 ? 73.09360 -43.01379 65.16318 1.000 60.58956 180 ILE A CA 1
ATOM 676 C C . ILE A 1 180 ? 72.16141 -42.15554 66.00896 1.000 60.83834 180 ILE A C 1
ATOM 677 O O . ILE A 1 180 ? 71.98508 -40.95895 65.75148 1.000 74.57566 180 ILE A O 1
ATOM 682 N N . GLN A 1 181 ? 71.57260 -42.76871 67.03604 1.000 62.71539 181 GLN A N 1
ATOM 683 C CA . GLN A 1 181 ? 70.58285 -42.08327 67.85881 1.000 62.29436 181 GLN A CA 1
ATOM 684 C C . GLN A 1 181 ? 71.15994 -40.82524 68.50251 1.000 61.31739 181 GLN A C 1
ATOM 685 O O . GLN A 1 181 ? 70.51654 -39.77073 68.50516 1.000 66.47000 181 GLN A O 1
ATOM 691 N N . GLU A 1 182 ? 72.37416 -40.91672 69.05038 1.000 60.73777 182 GLU A N 1
ATOM 692 C CA . GLU A 1 182 ? 72.96093 -39.80041 69.78270 1.000 58.55459 182 GLU A CA 1
ATOM 693 C C . GLU A 1 182 ? 73.59583 -38.76997 68.85848 1.000 69.73246 182 GLU A C 1
ATOM 694 O O . GLU A 1 182 ? 73.66904 -37.58755 69.21532 1.000 73.97320 182 GLU A O 1
ATOM 700 N N . SER A 1 183 ? 74.06109 -39.19194 67.67988 1.000 68.02051 183 SER A N 1
ATOM 701 C CA . SER A 1 183 ? 74.76538 -38.27052 66.79582 1.000 62.25076 183 SER A CA 1
ATOM 702 C C . SER A 1 183 ? 73.82510 -37.24487 66.17253 1.000 62.53307 183 SER A C 1
ATOM 703 O O . SER A 1 183 ? 74.23950 -36.10976 65.91486 1.000 62.61090 183 SER A O 1
ATOM 706 N N . LEU A 1 184 ? 72.56860 -37.61440 65.93071 1.000 62.06391 184 LEU A N 1
ATOM 707 C CA . LEU A 1 184 ? 71.60297 -36.66603 65.39414 1.000 62.54974 184 LEU A CA 1
ATOM 708 C C . LEU A 1 184 ? 71.50038 -35.43971 66.29560 1.000 64.38549 184 LEU A C 1
ATOM 709 O O . LEU A 1 184 ? 71.59797 -35.53072 67.52206 1.000 61.31057 184 LEU A O 1
ATOM 714 N N . GLY A 1 185 ? 71.30676 -34.27968 65.67348 1.000 62.62080 185 GLY A N 1
ATOM 715 C CA . GLY A 1 185 ? 71.17194 -33.04545 66.42322 1.000 58.23579 185 GLY A CA 1
ATOM 716 C C . GLY A 1 185 ? 72.48588 -32.32602 66.65065 1.000 69.19107 185 GLY A C 1
ATOM 717 O O . GLY A 1 185 ? 73.51224 -32.96103 66.91141 1.000 71.00019 185 GLY A O 1
ATOM 718 N N . GLY A 1 186 ? 72.46657 -30.99570 66.55312 1.000 74.74648 186 GLY A N 1
ATOM 719 C CA . GLY A 1 186 ? 73.64674 -30.18166 66.72223 1.000 62.77259 186 GLY A CA 1
ATOM 720 C C . GLY A 1 186 ? 73.57737 -29.30605 67.96372 1.000 61.86561 186 GLY A C 1
ATOM 721 O O . GLY A 1 186 ? 72.58656 -29.26489 68.68996 1.000 54.95285 186 GLY A O 1
ATOM 722 N N . THR A 1 187 ? 74.67900 -28.59539 68.19518 1.000 64.36021 187 THR A N 1
ATOM 723 C CA . THR A 1 187 ? 74.78767 -27.64657 69.29733 1.000 68.56979 187 THR A CA 1
ATOM 724 C C . THR A 1 187 ? 75.37753 -26.34681 68.77107 1.000 59.85034 187 THR A C 1
ATOM 725 O O . THR A 1 187 ? 76.52640 -26.32488 68.31579 1.000 53.83253 187 THR A O 1
ATOM 729 N N . LEU A 1 188 ? 74.60001 -25.27317 68.83094 1.000 57.73010 188 LEU A N 1
ATOM 730 C CA . LEU A 1 188 ? 75.09969 -23.96429 68.41001 1.000 52.85395 188 LEU A CA 1
ATOM 731 C C . LEU A 1 188 ? 76.19034 -23.50650 69.37021 1.000 48.39806 188 LEU A C 1
ATOM 732 O O . LEU A 1 188 ? 75.93365 -23.40541 70.57616 1.000 53.29273 188 LEU A O 1
ATOM 737 N N . PRO A 1 189 ? 77.40435 -23.23000 68.89939 1.000 46.84591 189 PRO A N 1
ATOM 738 C CA . PRO A 1 189 ? 78.44336 -22.73874 69.81228 1.000 50.98280 189 PRO A CA 1
ATOM 739 C C . PRO A 1 189 ? 77.97553 -21.48583 70.53993 1.000 60.38655 189 PRO A C 1
ATOM 740 O O . PRO A 1 189 ? 77.30861 -20.62051 69.96678 1.000 61.28746 189 PRO A O 1
ATOM 744 N N . SER A 1 190 ? 78.33652 -21.39538 71.81982 1.000 58.68350 190 SER A N 1
ATOM 745 C CA . SER A 1 190 ? 77.89683 -20.28635 72.65552 1.000 62.19326 190 SER A CA 1
ATOM 746 C C . SER A 1 190 ? 78.58825 -18.96962 72.31794 1.000 65.25050 190 SER A C 1
ATOM 747 O O . SER A 1 190 ? 78.17273 -17.92590 72.83268 1.000 54.40197 190 SER A O 1
ATOM 750 N N . GLU A 1 191 ? 79.62567 -18.99152 71.47655 1.000 63.21025 191 GLU A N 1
ATOM 751 C CA . GLU A 1 191 ? 80.34980 -17.76548 71.16293 1.000 57.12974 191 GLU A CA 1
ATOM 752 C C . GLU A 1 191 ? 79.48371 -16.76934 70.40387 1.000 62.66914 191 GLU A C 1
ATOM 753 O O . GLU A 1 191 ? 79.71065 -15.55710 70.49716 1.000 61.20876 191 GLU A O 1
ATOM 759 N N . TYR A 1 192 ? 78.50081 -17.24752 69.63934 1.000 58.14907 192 TYR A N 1
ATOM 760 C CA . TYR A 1 192 ? 77.61093 -16.31941 68.94828 1.000 56.61125 192 TYR A CA 1
ATOM 761 C C . TYR A 1 192 ? 76.84365 -15.46122 69.94660 1.000 58.57868 192 TYR A C 1
ATOM 762 O O . TYR A 1 192 ? 76.84081 -14.22943 69.85028 1.000 54.50967 192 TYR A O 1
ATOM 771 N N . GLU A 1 193 ? 76.19515 -16.09575 70.92617 1.000 59.28568 193 GLU A N 1
ATOM 772 C CA . GLU A 1 193 ? 75.47736 -15.32880 71.93771 1.000 57.75367 193 GLU A CA 1
ATOM 773 C C . GLU A 1 193 ? 76.42341 -14.43230 72.72805 1.000 61.99509 193 GLU A C 1
ATOM 774 O O . GLU A 1 193 ? 76.05092 -13.32412 73.12874 1.000 69.18251 193 GLU A O 1
ATOM 780 N N . THR A 1 194 ? 77.65021 -14.89618 72.97007 1.000 62.13067 194 THR A N 1
ATOM 781 C CA . THR A 1 194 ? 78.60001 -14.09514 73.73595 1.000 54.79206 194 THR A CA 1
ATOM 782 C C . THR A 1 194 ? 78.94326 -12.80037 73.00634 1.000 61.27335 194 THR A C 1
ATOM 783 O O . THR A 1 194 ? 79.02563 -11.73179 73.62443 1.000 54.90843 194 THR A O 1
ATOM 787 N N . GLU A 1 195 ? 79.14107 -12.87325 71.68819 1.000 61.74986 195 GLU A N 1
ATOM 788 C CA . GLU A 1 195 ? 79.43976 -11.66980 70.91623 1.000 57.42076 195 GLU A CA 1
ATOM 789 C C . GLU A 1 195 ? 78.24133 -10.72852 70.87998 1.000 57.74061 195 GLU A C 1
ATOM 790 O O . GLU A 1 195 ? 78.38275 -9.51595 71.07243 1.000 64.66002 195 GLU A O 1
ATOM 796 N N . ILE A 1 196 ? 77.05052 -11.27500 70.63378 1.000 52.59875 196 ILE A N 1
ATOM 797 C CA . ILE A 1 196 ? 75.83631 -10.46389 70.60312 1.000 50.48350 196 ILE A CA 1
ATOM 798 C C . ILE A 1 196 ? 75.65386 -9.72241 71.92442 1.000 59.22058 196 ILE A C 1
ATOM 799 O O . ILE A 1 196 ? 75.39638 -8.51201 71.94840 1.000 58.10386 196 ILE A O 1
ATOM 804 N N . ALA A 1 197 ? 75.77946 -10.43787 73.04616 1.000 51.23210 197 ALA A N 1
ATOM 805 C CA . ALA A 1 197 ? 75.59808 -9.79458 74.34469 1.000 53.30112 197 ALA A CA 1
ATOM 806 C C . ALA A 1 197 ? 76.62738 -8.69707 74.57330 1.000 49.12586 197 ALA A C 1
ATOM 807 O O . ALA A 1 197 ? 76.32288 -7.68514 75.21294 1.000 60.10057 197 ALA A O 1
ATOM 809 N N . SER A 1 198 ? 77.84871 -8.88163 74.07022 1.000 49.70248 198 SER A N 1
ATOM 810 C CA . SER A 1 198 ? 78.85977 -7.83921 74.18370 1.000 56.28721 198 SER A CA 1
ATOM 811 C C . SER A 1 198 ? 78.40523 -6.57213 73.47178 1.000 63.21846 198 SER A C 1
ATOM 812 O O . SER A 1 198 ? 78.43770 -5.47627 74.04333 1.000 58.17151 198 SER A O 1
ATOM 815 N N . LEU A 1 199 ? 77.96370 -6.71027 72.22040 1.000 56.94734 199 LEU A N 1
ATOM 816 C CA . LEU A 1 199 ? 77.43959 -5.56905 71.47843 1.000 53.16876 199 LEU A CA 1
ATOM 817 C C . LEU A 1 199 ? 76.27561 -4.91671 72.21419 1.000 59.96101 199 LEU A C 1
ATOM 818 O O . LEU A 1 199 ? 76.20837 -3.68734 72.33098 1.000 72.48758 199 LEU A O 1
ATOM 831 N N . GLY A 1 201 ? 75.55876 -4.80920 75.24844 1.000 40.44831 201 GLY A N 1
ATOM 832 C CA . GLY A 1 201 ? 75.86376 -4.26420 76.56207 1.000 42.01428 201 GLY A CA 1
ATOM 833 C C . GLY A 1 201 ? 75.88748 -2.74719 76.59997 1.000 52.36160 201 GLY A C 1
ATOM 834 O O . GLY A 1 201 ? 75.70704 -2.14631 77.66241 1.000 57.26164 201 GLY A O 1
ATOM 835 N N . SER A 1 202 ? 76.11222 -2.10567 75.45360 1.000 49.20335 202 SER A N 1
ATOM 836 C CA . SER A 1 202 ? 76.15335 -0.65098 75.36737 1.000 52.45326 202 SER A CA 1
ATOM 837 C C . SER A 1 202 ? 75.04612 -0.10968 74.46696 1.000 56.92817 202 SER A C 1
ATOM 838 O O . SER A 1 202 ? 75.16921 0.97957 73.90319 1.000 55.01985 202 SER A O 1
ATOM 841 N N . VAL A 1 203 ? 73.95375 -0.85577 74.33477 1.000 50.50303 203 VAL A N 1
ATOM 842 C CA . VAL A 1 203 ? 72.82723 -0.46121 73.50122 1.000 53.61532 203 VAL A CA 1
ATOM 843 C C . VAL A 1 203 ? 71.57061 -0.39329 74.35817 1.000 51.14743 203 VAL A C 1
ATOM 844 O O . VAL A 1 203 ? 71.39965 -1.16356 75.30812 1.000 50.84688 203 VAL A O 1
ATOM 848 N N . ASP A 1 204 ? 70.69007 0.54355 74.01790 1.000 45.82301 204 ASP A N 1
ATOM 849 C CA . ASP A 1 204 ? 69.41304 0.72773 74.69864 1.000 53.47281 204 ASP A CA 1
ATOM 850 C C . ASP A 1 204 ? 68.31806 0.17985 73.79508 1.000 55.02605 204 ASP A C 1
ATOM 851 O O . ASP A 1 204 ? 68.08681 0.71808 72.70749 1.000 58.73687 204 ASP A O 1
ATOM 856 N N . VAL A 1 205 ? 67.64461 -0.88751 74.24442 1.000 55.19087 205 VAL A N 1
ATOM 857 C CA . VAL A 1 205 ? 66.69701 -1.59925 73.38366 1.000 60.69092 205 VAL A CA 1
ATOM 858 C C . VAL A 1 205 ? 65.26484 -1.10007 73.50823 1.000 61.06620 205 VAL A C 1
ATOM 859 O O . VAL A 1 205 ? 64.41064 -1.50526 72.70438 1.000 61.50556 205 VAL A O 1
ATOM 863 N N . ALA A 1 206 ? 64.96820 -0.24635 74.48427 1.000 53.35814 206 ALA A N 1
ATOM 864 C CA . ALA A 1 206 ? 63.63705 0.34375 74.61354 1.000 59.24170 206 ALA A CA 1
ATOM 865 C C . ALA A 1 206 ? 63.42009 1.32099 73.46574 1.000 67.07456 206 ALA A C 1
ATOM 866 O O . ALA A 1 206 ? 63.95896 2.42867 73.46667 1.000 73.75256 206 ALA A O 1
ATOM 868 N N . ALA A 1 207 ? 62.61609 0.91598 72.47971 1.000 67.51193 207 ALA A N 1
ATOM 869 C CA . ALA A 1 207 ? 62.43222 1.73934 71.28918 1.000 59.99388 207 ALA A CA 1
ATOM 870 C C . ALA A 1 207 ? 61.72277 3.05037 71.60353 1.000 65.98433 207 ALA A C 1
ATOM 871 O O . ALA A 1 207 ? 61.97359 4.06215 70.94010 1.000 61.89429 207 ALA A O 1
ATOM 873 N N . SER A 1 208 ? 60.83410 3.05469 72.59983 1.000 71.12037 208 SER A N 1
ATOM 874 C CA . SER A 1 208 ? 60.10531 4.27454 72.93745 1.000 67.36469 208 SER A CA 1
ATOM 875 C C . SER A 1 208 ? 61.05774 5.40900 73.29430 1.000 71.68554 208 SER A C 1
ATOM 876 O O . SER A 1 208 ? 60.78901 6.57643 72.98652 1.000 75.32291 208 SER A O 1
ATOM 879 N N . ASP A 1 209 ? 62.17686 5.08771 73.946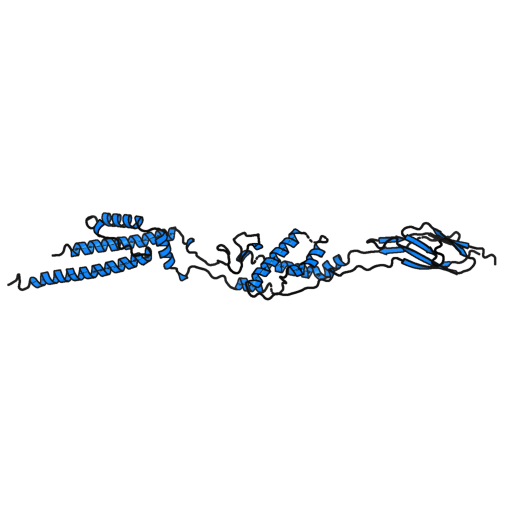62 1.000 66.56436 209 ASP A N 1
ATOM 880 C CA . ASP A 1 209 ? 63.15442 6.10829 74.30291 1.000 64.42738 209 ASP A CA 1
ATOM 881 C C . ASP A 1 209 ? 63.75920 6.80085 73.08833 1.000 59.89733 209 ASP A C 1
ATOM 882 O O . ASP A 1 209 ? 64.49255 7.77879 73.25989 1.000 69.69249 209 ASP A O 1
ATOM 887 N N . TYR A 1 210 ? 63.47813 6.32531 71.87639 1.000 53.68167 210 TYR A N 1
ATOM 888 C CA . TYR A 1 210 ? 64.01555 6.91818 70.65993 1.000 48.71721 210 TYR A CA 1
ATOM 889 C C . TYR A 1 210 ? 63.04818 7.88118 69.98227 1.000 60.78445 210 TYR A C 1
ATOM 890 O O . TYR A 1 210 ? 63.44647 8.56558 69.03306 1.000 66.60506 210 TYR A O 1
ATOM 899 N N . ALA A 1 211 ? 61.80167 7.95947 70.45501 1.000 64.92244 211 ALA A N 1
ATOM 900 C CA . ALA A 1 211 ? 60.77155 8.74446 69.78076 1.000 60.64400 211 ALA A CA 1
ATOM 901 C C . ALA A 1 211 ? 61.23853 10.16399 69.48829 1.000 69.23893 211 ALA A C 1
ATOM 902 O O . ALA A 1 211 ? 61.26232 10.59847 68.33080 1.000 75.72764 211 ALA A O 1
ATOM 904 N N . THR A 1 212 ? 61.60718 10.90449 70.53610 1.000 67.79914 212 THR A N 1
ATOM 905 C CA . THR A 1 212 ? 61.99380 12.29981 70.35999 1.000 66.24669 212 THR A CA 1
ATOM 906 C C . THR A 1 212 ? 63.16880 12.42622 69.39606 1.000 62.99130 212 THR A C 1
ATOM 907 O O . THR A 1 212 ? 63.13573 13.23268 68.45831 1.000 64.63573 212 THR A O 1
ATOM 911 N N . LEU A 1 213 ? 64.21240 11.62044 69.60247 1.000 60.38535 213 LEU A N 1
ATOM 912 C CA . LEU A 1 213 ? 65.37011 11.65081 68.71254 1.000 59.68365 213 LEU A CA 1
ATOM 913 C C . LEU A 1 213 ? 64.96180 11.42362 67.26230 1.000 60.87794 213 LEU A C 1
ATOM 914 O O . LEU A 1 213 ? 65.35706 12.17836 66.36621 1.000 60.31399 213 LEU A O 1
ATOM 919 N N . PHE A 1 214 ? 64.18025 10.36966 67.01089 1.000 57.22267 214 PHE A N 1
ATOM 920 C CA . PHE A 1 214 ? 63.73468 10.09339 65.65018 1.000 56.22361 214 PHE A CA 1
ATOM 921 C C . PHE A 1 214 ? 62.85696 11.21722 65.11308 1.000 63.36551 214 PHE A C 1
ATOM 922 O O . PHE A 1 214 ? 62.86313 11.48953 63.90712 1.000 65.77356 214 PHE A O 1
ATOM 930 N N . SER A 1 215 ? 62.09957 11.88210 65.98776 1.000 61.35602 215 SER A N 1
ATOM 931 C CA . SER A 1 215 ? 61.21117 12.94527 65.53150 1.000 64.43313 215 SER A CA 1
ATOM 932 C C . SER A 1 215 ? 61.99993 14.17016 65.09293 1.000 63.23655 215 SER A C 1
ATOM 933 O O . SER A 1 215 ? 61.69792 14.77466 64.05739 1.000 67.97228 215 SER A O 1
ATOM 936 N N . LYS A 1 216 ? 63.01437 14.55014 65.86614 1.000 52.88990 216 LYS A N 1
ATOM 937 C CA . LYS A 1 216 ? 63.85420 15.67085 65.47107 1.000 55.03364 216 LYS A CA 1
ATOM 938 C C . LYS A 1 216 ? 64.58033 15.36598 64.16721 1.000 58.36848 216 LYS A C 1
ATOM 939 O O . LYS A 1 216 ? 64.54580 16.16347 63.22277 1.000 67.73309 216 LYS A O 1
ATOM 945 N N . LEU A 1 217 ? 65.23209 14.20059 64.09192 1.000 53.81899 217 LEU A N 1
ATOM 946 C CA . LEU A 1 217 ? 65.96165 13.83600 62.88163 1.000 52.13942 217 LEU A CA 1
ATOM 947 C C . LEU A 1 217 ? 65.05229 13.82233 61.66133 1.000 56.79406 217 LEU A C 1
ATOM 948 O O . LEU A 1 217 ? 65.50816 14.07997 60.54074 1.000 61.13079 217 LEU A O 1
ATOM 953 N N . GLU A 1 218 ? 63.76795 13.53007 61.85747 1.000 55.39577 218 GLU A N 1
ATOM 954 C CA . GLU A 1 218 ? 62.82819 13.50006 60.74614 1.000 60.68745 218 GLU A CA 1
ATOM 955 C C . GLU A 1 218 ? 62.31953 14.89354 60.40111 1.000 73.61749 218 GLU A C 1
ATOM 956 O O . GLU A 1 218 ? 61.98981 15.15796 59.23961 1.000 76.39164 218 GLU A O 1
ATOM 962 N N . GLU A 1 219 ? 62.25240 15.79260 61.38835 1.000 75.98238 219 GLU A N 1
ATOM 963 C CA . GLU A 1 219 ? 61.87209 17.17133 61.10550 1.000 73.00908 219 GLU A CA 1
ATOM 964 C C . GLU A 1 219 ? 62.95302 17.89774 60.31927 1.000 71.20677 219 GLU A C 1
ATOM 965 O O . GLU A 1 219 ? 62.63702 18.74398 59.47633 1.000 73.33175 219 GLU A O 1
ATOM 979 N N . GLY A 1 221 ? 64.89769 16.67324 58.12531 1.000 57.99497 221 GLY A N 1
ATOM 980 C CA . GLY A 1 221 ? 65.19415 15.98078 56.88372 1.000 58.06277 221 GLY A CA 1
ATOM 981 C C . GLY A 1 221 ? 66.40448 15.07281 56.93159 1.000 58.44575 221 GLY A C 1
ATOM 982 O O . GLY A 1 221 ? 66.92433 14.69042 55.88047 1.000 63.10933 221 GLY A O 1
ATOM 983 N N . ALA A 1 222 ? 66.86881 14.70924 58.12471 1.000 53.59636 222 ALA A N 1
ATOM 984 C CA . ALA A 1 222 ? 68.09909 13.94670 58.27022 1.000 53.90253 222 ALA A CA 1
ATOM 985 C C . ALA A 1 222 ? 67.87719 12.43896 58.26155 1.000 51.97497 222 ALA A C 1
ATOM 986 O O . ALA A 1 222 ? 68.85587 11.68856 58.20276 1.000 52.86368 222 ALA A O 1
ATOM 996 N N . THR A 1 224 ? 64.80181 9.35737 56.81133 1.000 65.33588 224 THR A N 1
ATOM 997 C CA . THR A 1 224 ? 63.52562 9.07745 56.17551 1.000 68.80859 224 THR A CA 1
ATOM 998 C C . THR A 1 224 ? 62.59110 8.35249 57.14184 1.000 71.67765 224 THR A C 1
ATOM 999 O O . THR A 1 224 ? 62.98568 7.90488 58.22170 1.000 67.39509 224 THR A O 1
ATOM 1003 N N . SER A 1 225 ? 61.32606 8.23723 56.73520 1.000 74.00572 225 SER A N 1
ATOM 1004 C CA . SER A 1 225 ? 60.34199 7.58501 57.58990 1.000 70.38619 225 SER A CA 1
ATOM 1005 C C . SER A 1 225 ? 60.52841 6.07137 57.59796 1.000 73.95881 225 SER A C 1
ATOM 1006 O O . SER A 1 225 ? 60.25009 5.41872 58.61114 1.000 73.52443 225 SER A O 1
ATOM 1009 N N . ASP A 1 226 ? 61.00529 5.49784 56.48842 1.000 71.01799 226 ASP A N 1
ATOM 1010 C CA . ASP A 1 226 ? 61.26985 4.06192 56.45546 1.000 71.90852 226 ASP A CA 1
ATOM 1011 C C . ASP A 1 226 ? 62.46710 3.69921 57.32301 1.000 68.64328 226 ASP A C 1
ATOM 1012 O O . ASP A 1 226 ? 62.46719 2.65169 57.97917 1.000 71.41157 226 ASP A O 1
ATOM 1017 N N . GLU A 1 227 ? 63.50545 4.53998 57.32578 1.000 63.12246 227 GLU A N 1
ATOM 1018 C CA . GLU A 1 227 ? 64.63874 4.29580 58.21300 1.000 65.69396 227 GLU A CA 1
ATOM 1019 C C . GLU A 1 227 ? 64.18899 4.24713 59.66678 1.000 64.53028 227 GLU A C 1
ATOM 1020 O O . GLU A 1 227 ? 64.65773 3.40731 60.44370 1.000 69.56250 227 GLU A O 1
ATOM 1026 N N . VAL A 1 228 ? 63.26615 5.13115 60.04840 1.000 61.02414 228 VAL A N 1
ATOM 1027 C CA . VAL A 1 228 ? 62.75333 5.12367 61.41372 1.000 57.80949 228 VAL A CA 1
ATOM 1028 C C . VAL A 1 228 ? 61.92264 3.87296 61.66769 1.000 58.22152 228 VAL A C 1
ATOM 1029 O O . VAL A 1 228 ? 61.91496 3.32867 62.77772 1.000 66.58597 228 VAL A O 1
ATOM 1033 N N . SER A 1 229 ? 61.20749 3.39861 60.64950 1.000 61.37425 229 SER A N 1
ATOM 1034 C CA . SER A 1 229 ? 60.39966 2.20035 60.82665 1.000 61.45426 229 SER A CA 1
ATOM 1035 C C . SER A 1 229 ? 61.28081 0.96578 60.97251 1.000 65.66380 229 SER A C 1
ATOM 1036 O O . SER A 1 229 ? 60.98242 0.07062 61.77394 1.000 67.72750 229 SER A O 1
ATOM 1039 N N . ASP A 1 230 ? 62.38391 0.90972 60.22268 1.000 58.51665 230 ASP A N 1
ATOM 1040 C CA . ASP A 1 230 ? 63.25949 -0.25483 60.29398 1.000 56.35783 230 ASP A CA 1
ATOM 1041 C C . ASP A 1 230 ? 64.01385 -0.30542 61.61749 1.000 62.41855 230 ASP A C 1
ATOM 1042 O O . ASP A 1 230 ? 64.11693 -1.37077 62.23453 1.000 68.27215 230 ASP A O 1
ATOM 1047 N N . TYR A 1 231 ? 64.55510 0.83100 62.07093 1.000 60.91161 231 TYR A N 1
ATOM 1048 C CA . TYR A 1 231 ? 65.25620 0.83816 63.35162 1.000 47.73720 231 TYR A CA 1
ATOM 1049 C C . TYR A 1 231 ? 64.32633 0.44833 64.48958 1.000 44.48150 231 TYR A C 1
ATOM 1050 O O . TYR A 1 231 ? 64.76816 -0.14181 65.48256 1.000 51.39924 231 TYR A O 1
ATOM 1059 N N . GLN A 1 232 ? 63.03611 0.76039 64.36219 1.000 44.89156 232 GLN A N 1
ATOM 1060 C CA . GLN A 1 232 ? 62.07689 0.33102 65.37192 1.000 48.96804 232 GLN A CA 1
ATOM 1061 C C . GLN A 1 232 ? 61.82862 -1.17143 65.30583 1.000 51.78905 232 GLN A C 1
ATOM 1062 O O . GLN A 1 232 ? 61.59768 -1.80265 66.34330 1.000 55.40987 232 GLN A O 1
ATOM 1068 N N . SER A 1 233 ? 61.87414 -1.75957 64.10409 1.000 48.59292 233 SER A N 1
ATOM 1069 C CA . SER A 1 233 ? 61.77034 -3.21323 63.98091 1.000 52.45839 233 SER A CA 1
ATOM 1070 C C . SER A 1 233 ? 63.00319 -3.89913 64.55131 1.000 52.17433 233 SER A C 1
ATOM 1071 O O . SER A 1 233 ? 62.89224 -4.86851 65.31160 1.000 57.07902 233 SER A O 1
ATOM 1074 N N . LYS A 1 234 ? 64.19216 -3.41206 64.18641 1.000 36.85858 234 LYS A N 1
ATOM 1075 C CA . LYS A 1 234 ? 65.41718 -3.99324 64.72022 1.000 36.76205 234 LYS A CA 1
ATOM 1076 C C . LYS A 1 234 ? 65.46857 -3.87026 66.23443 1.000 47.68066 234 LYS A C 1
ATOM 1077 O O . LYS A 1 234 ? 65.89020 -4.80519 66.92599 1.000 55.77478 234 LYS A O 1
ATOM 1083 N N . LEU A 1 235 ? 65.03469 -2.72826 66.77222 1.000 52.26586 235 LEU A N 1
ATOM 1084 C CA . LEU A 1 235 ? 64.99526 -2.57585 68.22412 1.000 52.11120 235 LEU A CA 1
ATOM 1085 C C . LEU A 1 235 ? 64.01209 -3.55156 68.84860 1.000 47.54805 235 LEU A C 1
ATOM 1086 O O . LEU A 1 235 ? 64.26149 -4.08494 69.93615 1.000 48.18892 235 LEU A O 1
ATOM 1091 N N . ALA A 1 236 ? 62.87799 -3.78577 68.18318 1.000 47.23232 236 ALA A N 1
ATOM 1092 C CA . ALA A 1 236 ? 61.92017 -4.76019 68.69371 1.000 48.06061 236 ALA A CA 1
ATOM 1093 C C . ALA A 1 236 ? 62.54494 -6.14630 68.76457 1.000 51.63289 236 ALA A C 1
ATOM 1094 O O . ALA A 1 236 ? 62.31928 -6.88839 69.72784 1.000 56.62847 236 ALA A O 1
ATOM 1096 N N . LEU A 1 237 ? 63.35572 -6.49890 67.76176 1.000 49.10416 237 LEU A N 1
ATOM 1097 C CA . LEU A 1 237 ? 63.99775 -7.80859 67.73922 1.000 50.89812 237 LEU A CA 1
ATOM 1098 C C . LEU A 1 237 ? 65.03914 -7.93212 68.84364 1.000 61.83389 237 LEU A C 1
ATOM 1099 O O . LEU A 1 237 ? 65.10225 -8.95900 69.53281 1.000 67.19777 237 LEU A O 1
ATOM 1104 N N . LEU A 1 238 ? 65.86689 -6.89765 69.02810 1.000 56.46032 238 LEU A N 1
ATOM 1105 C CA . LEU A 1 238 ? 66.82459 -6.91820 70.12950 1.000 51.74591 238 LEU A CA 1
ATOM 1106 C C . LEU A 1 238 ? 66.12044 -7.09934 71.46563 1.000 49.81427 238 LEU A C 1
ATOM 1107 O O . LEU A 1 238 ? 66.68554 -7.68776 72.39442 1.000 51.48700 238 LEU A O 1
ATOM 1112 N N . GLY A 1 239 ? 64.89177 -6.59647 71.58504 1.000 50.45866 239 GLY A N 1
ATOM 1113 C CA . GLY A 1 239 ? 64.13090 -6.82616 72.80072 1.000 46.23373 239 GLY A CA 1
ATOM 1114 C C . GLY A 1 239 ? 63.76370 -8.28583 72.97694 1.000 58.19124 239 GLY A C 1
ATOM 1115 O O . GLY A 1 239 ? 63.86994 -8.83174 74.07830 1.000 63.29572 239 GLY A O 1
ATOM 1116 N N . LYS A 1 240 ? 63.32989 -8.93986 71.89394 1.000 56.61744 240 LYS A N 1
ATOM 1117 C CA . LYS A 1 240 ? 63.00572 -10.36020 71.96896 1.000 54.24803 240 LYS A CA 1
ATOM 1118 C C . LYS A 1 240 ? 64.20781 -11.16887 72.43338 1.000 53.91587 240 LYS A C 1
ATOM 1119 O O . LYS A 1 240 ? 64.08572 -12.04382 73.30083 1.000 54.81624 240 LYS A O 1
ATOM 1125 N N . TYR A 1 241 ? 65.38161 -10.88053 71.87241 1.000 52.58730 241 TYR A N 1
ATOM 1126 C CA . TYR A 1 241 ? 66.58679 -11.60507 72.25234 1.000 45.40147 241 TYR A CA 1
ATOM 1127 C C . TYR A 1 241 ? 66.96194 -11.32801 73.70379 1.000 56.61827 241 TYR A C 1
ATOM 1128 O O . TYR A 1 241 ? 67.27043 -12.25557 74.46179 1.000 64.20649 241 TYR A O 1
ATOM 1137 N N . LYS A 1 242 ? 66.93947 -10.05269 74.10921 1.000 46.52980 242 LYS A N 1
ATOM 1138 C CA . LYS A 1 242 ? 67.27544 -9.70554 75.48643 1.000 41.41927 242 LYS A CA 1
ATOM 1139 C C . LYS A 1 242 ? 66.33141 -10.37926 76.46819 1.000 52.01539 242 LYS A C 1
ATOM 1140 O O . LYS A 1 242 ? 66.74747 -10.80551 77.55162 1.000 57.26793 242 LYS A O 1
ATOM 1146 N N . SER A 1 243 ? 65.05191 -10.48039 76.10895 1.000 52.81487 243 SER A N 1
ATOM 1147 C CA . SER A 1 243 ? 64.08910 -11.13081 76.99020 1.000 55.46598 243 SER A CA 1
ATOM 1148 C C . SER A 1 243 ? 64.22452 -12.65458 76.96387 1.000 70.99318 243 SER A C 1
ATOM 1149 O O . SER A 1 243 ? 63.96778 -13.31132 77.97779 1.000 75.44523 243 SER A O 1
ATOM 1152 N N . ALA A 1 244 ? 64.62520 -13.23514 75.82720 1.000 68.11051 244 ALA A N 1
ATOM 1153 C CA . ALA A 1 244 ? 64.77438 -14.68774 75.74688 1.000 64.09728 244 ALA A CA 1
ATOM 1154 C C . ALA A 1 244 ? 66.02295 -15.15509 76.48390 1.000 67.08997 244 ALA A C 1
ATOM 1155 O O . ALA A 1 244 ? 65.97364 -16.11166 77.26594 1.000 73.63114 244 ALA A O 1
ATOM 1157 N N . LYS A 1 245 ? 67.15651 -14.51385 76.22438 1.000 54.96653 245 LYS A N 1
ATOM 1158 C CA . LYS A 1 245 ? 68.36778 -14.74280 76.99457 1.000 55.18085 245 LYS A CA 1
ATOM 1159 C C . LYS A 1 245 ? 68.34142 -13.82779 78.21658 1.000 68.13820 245 LYS A C 1
ATOM 1160 O O . LYS A 1 245 ? 67.30701 -13.25095 78.56280 1.000 83.25527 245 LYS A O 1
ATOM 1166 N N . GLY A 1 246 ? 69.48068 -13.66914 78.87988 1.000 66.86783 246 GLY A N 1
ATOM 1167 C CA . GLY A 1 246 ? 69.55010 -12.73490 79.98996 1.000 71.30152 246 GLY A CA 1
ATOM 1168 C C . GLY A 1 246 ? 70.54124 -11.61904 79.73470 1.000 66.41899 246 GLY A C 1
ATOM 1169 O O . GLY A 1 246 ? 71.57286 -11.53107 80.40731 1.000 68.08041 246 GLY A O 1
ATOM 1170 N N . VAL A 1 247 ? 70.23687 -10.75497 78.77159 1.000 63.51070 247 VAL A N 1
ATOM 1171 C CA . VAL A 1 247 ? 71.19441 -9.77111 78.27817 1.000 54.48271 247 VAL A CA 1
ATOM 1172 C C . VAL A 1 247 ? 71.04614 -8.47652 79.06956 1.000 59.24126 247 VAL A C 1
ATOM 1173 O O . VAL A 1 247 ? 69.97497 -7.86000 79.07418 1.000 63.44457 247 VAL A O 1
ATOM 1177 N N . THR A 1 248 ? 72.12335 -8.06514 79.73813 1.000 58.30981 248 THR A N 1
ATOM 1178 C CA . THR A 1 248 ? 72.18617 -6.74689 80.35665 1.000 60.40031 248 THR A CA 1
ATOM 1179 C C . THR A 1 248 ? 72.43540 -5.68700 79.28924 1.000 62.67180 248 THR A C 1
ATOM 1180 O O . THR A 1 248 ? 73.31074 -5.85249 78.43356 1.000 69.08864 248 THR A O 1
ATOM 1184 N N . THR A 1 249 ? 71.65409 -4.60658 79.32899 1.000 60.07236 249 THR A N 1
ATOM 1185 C CA . THR A 1 249 ? 71.77369 -3.50877 78.37351 1.000 58.57935 249 THR A CA 1
ATOM 1186 C C . THR A 1 249 ? 71.85822 -2.18170 79.12060 1.000 60.14368 249 THR A C 1
ATOM 1187 O O . THR A 1 249 ? 71.82736 -2.13125 80.35314 1.000 57.05348 249 THR A O 1
ATOM 1191 N N . VAL A 1 250 ? 71.95769 -1.09642 78.35724 1.000 63.47183 250 VAL A N 1
ATOM 1192 C CA . VAL A 1 250 ? 72.05578 0.24611 78.90983 1.000 61.51792 250 VAL A CA 1
ATOM 1193 C C . VAL A 1 250 ? 70.70934 0.94126 78.75817 1.000 59.38263 250 VAL A C 1
ATOM 1194 O O . VAL A 1 250 ? 69.89221 0.59272 77.90268 1.000 66.54581 250 VAL A O 1
ATOM 1198 N N . SER A 1 251 ? 70.46467 1.93703 79.61034 1.000 49.97595 251 SER A N 1
ATOM 1199 C CA . SER A 1 251 ? 69.17547 2.62611 79.64356 1.000 51.15408 251 SER A CA 1
ATOM 1200 C C . SER A 1 251 ? 69.38982 4.13619 79.70900 1.000 63.15487 251 SER A C 1
ATOM 1201 O O . SER A 1 251 ? 69.86770 4.65561 80.72398 1.000 62.59709 251 SER A O 1
ATOM 1204 N N . GLY A 1 252 ? 69.02431 4.84104 78.64670 1.000 64.87371 252 GLY A N 1
ATOM 1205 C CA . GLY A 1 252 ? 68.97987 6.28801 78.67074 1.000 55.00460 252 GLY A CA 1
ATOM 1206 C C . GLY A 1 252 ? 70.11760 6.92335 77.87980 1.000 60.50093 252 GLY A C 1
ATOM 1207 O O . GLY A 1 252 ? 71.15486 6.31337 77.60907 1.000 67.29470 252 GLY A O 1
ATOM 1208 N N . ALA A 1 253 ? 69.89947 8.18366 77.50471 1.000 71.25410 253 ALA A N 1
ATOM 1209 C CA . ALA A 1 253 ? 70.88199 8.96693 76.76267 1.000 65.43206 253 ALA A CA 1
ATOM 1210 C C . ALA A 1 253 ? 70.36505 10.37686 76.52553 1.000 71.75724 253 ALA A C 1
ATOM 1211 O O . ALA A 1 253 ? 69.18145 10.55957 76.23130 1.000 76.96325 253 ALA A O 1
ATOM 1213 N N . THR A 1 254 ? 71.23326 11.37666 76.63890 1.000 75.21757 254 THR A N 1
ATOM 1214 C CA . THR A 1 254 ? 70.86963 12.75524 76.34904 1.000 77.56110 254 THR A CA 1
ATOM 1215 C C . THR A 1 254 ? 71.59020 13.23712 75.09613 1.000 70.35642 254 THR A C 1
ATOM 1216 O O . THR A 1 254 ? 72.73263 12.85370 74.82406 1.000 65.98570 254 THR A O 1
ATOM 1220 N N . TYR A 1 255 ? 70.90395 14.08107 74.33077 1.000 65.94111 255 TYR A N 1
ATOM 1221 C CA . TYR A 1 255 ? 71.44568 14.64123 73.09849 1.000 61.20258 255 TYR A CA 1
ATOM 1222 C C . TYR A 1 255 ? 71.35533 16.15810 73.16211 1.000 62.42856 255 TYR A C 1
ATOM 1223 O O . TYR A 1 255 ? 70.25596 16.71305 73.26604 1.000 61.45032 255 TYR A O 1
ATOM 1232 N N . SER A 1 256 ? 72.51078 16.82349 73.09919 1.000 62.18981 256 SER A N 1
ATOM 1233 C CA . SER A 1 256 ? 72.54257 18.28390 73.15990 1.000 59.83159 256 SER A CA 1
ATOM 1234 C C . SER A 1 256 ? 71.59448 18.91479 72.14192 1.000 60.57157 256 SER A C 1
ATOM 1235 O O . SER A 1 256 ? 70.78484 19.78274 72.48347 1.000 60.55015 256 SER A O 1
ATOM 1238 N N . PHE A 1 257 ? 71.67120 18.47775 70.88272 1.000 56.39790 257 PHE A N 1
ATOM 1239 C CA . PHE A 1 257 ? 70.98779 19.17897 69.80033 1.000 56.94305 257 PHE A CA 1
ATOM 1240 C C . PHE A 1 257 ? 69.47233 19.21207 69.96017 1.000 57.07992 257 PHE A C 1
ATOM 1241 O O . PHE A 1 257 ? 68.80443 19.90178 69.18161 1.000 67.82707 257 PHE A O 1
ATOM 1249 N N . LEU A 1 258 ? 68.90837 18.49290 70.93106 1.000 55.14112 258 LEU A N 1
ATOM 1250 C CA . LEU A 1 258 ? 67.46445 18.53772 71.13269 1.000 57.10468 258 LEU A CA 1
ATOM 1251 C C . LEU A 1 258 ? 67.02227 19.78694 71.88412 1.000 62.96128 258 LEU A C 1
ATOM 1252 O O . LEU A 1 258 ? 65.82699 20.10564 71.88458 1.000 66.78918 258 LEU A O 1
ATOM 1257 N N . THR A 1 259 ? 67.95600 20.50262 72.51716 1.000 57.97422 259 THR A N 1
ATOM 1258 C CA . THR A 1 259 ? 67.63310 21.71944 73.25296 1.000 63.91644 259 THR A CA 1
ATOM 1259 C C . THR A 1 259 ? 68.52402 22.88559 72.84203 1.000 70.67030 259 THR A C 1
ATOM 1260 O O . THR A 1 259 ? 68.64421 23.85992 73.59291 1.000 79.86680 259 THR A O 1
ATOM 1264 N N . ALA A 1 260 ? 69.15677 22.80783 71.67496 1.000 68.87299 260 ALA A N 1
ATOM 1265 C CA . ALA A 1 260 ? 70.01723 23.88721 71.21371 1.000 68.61924 260 ALA A CA 1
ATOM 1266 C C . ALA A 1 260 ? 69.17033 25.05203 70.71092 1.000 69.03729 260 ALA A C 1
ATOM 1267 O O . ALA A 1 260 ? 68.25177 24.86403 69.90606 1.000 71.20671 260 ALA A O 1
ATOM 1269 N N . GLU A 1 261 ? 69.47686 26.25394 71.19099 1.000 69.45654 261 GLU A N 1
ATOM 1270 C CA . GLU A 1 261 ? 68.75142 27.46085 70.81823 1.000 75.23419 261 GLU A CA 1
ATOM 1271 C C . GLU A 1 261 ? 69.70318 28.47339 70.19856 1.000 75.01599 261 GLU A C 1
ATOM 1272 O O . GLU A 1 261 ? 70.82730 28.66306 70.67582 1.000 69.92444 261 GLU A O 1
ATOM 1278 N N . ASP A 1 262 ? 69.24639 29.11710 69.12997 1.000 78.34806 262 ASP A N 1
ATOM 1279 C CA . ASP A 1 262 ? 70.00360 30.20447 68.53343 1.000 69.88172 262 ASP A CA 1
ATOM 1280 C C . ASP A 1 262 ? 69.89947 31.45058 69.40345 1.000 79.63840 262 ASP A C 1
ATOM 1281 O O . ASP A 1 262 ? 68.95912 31.60899 70.18649 1.000 82.37812 262 ASP A O 1
ATOM 1286 N N . ALA A 1 263 ? 70.88866 32.33248 69.27568 1.000 72.35965 263 ALA A N 1
ATOM 1287 C CA . ALA A 1 263 ? 70.78716 33.63435 69.91544 1.000 73.40149 263 ALA A CA 1
ATOM 1288 C C . ALA A 1 263 ? 69.51285 34.33251 69.46318 1.000 68.18925 263 ALA A C 1
ATOM 1289 O O . ALA A 1 263 ? 69.01882 34.11546 68.35334 1.000 66.00385 263 ALA A O 1
ATOM 1291 N N . LYS A 1 264 ? 68.97241 35.17169 70.33893 1.000 71.33422 264 LYS A N 1
ATOM 1292 C CA . LYS A 1 264 ? 67.78865 35.96945 70.02095 1.000 84.76212 264 LYS A CA 1
ATOM 1293 C C . LYS A 1 264 ? 68.14293 37.44811 70.11468 1.000 82.92635 264 LYS A C 1
ATOM 1294 O O . LYS A 1 264 ? 68.28290 37.98921 71.22754 1.000 69.80026 264 LYS A O 1
ATOM 1300 N N . PRO A 1 265 ? 68.31728 38.13886 68.99147 1.000 81.04081 265 PRO A N 1
ATOM 1301 C CA . PRO A 1 265 ? 68.68174 39.55682 69.04667 1.000 79.17823 265 PRO A CA 1
ATOM 1302 C C . PRO A 1 265 ? 67.50681 40.42078 69.48080 1.000 79.96940 265 PRO A C 1
ATOM 1303 O O . PRO A 1 265 ? 66.33761 40.05652 69.33776 1.000 79.62030 265 PRO A O 1
ATOM 1307 N N . GLU A 1 266 ? 67.83966 41.59079 70.02038 1.000 74.29146 266 GLU A N 1
ATOM 1308 C CA . GLU A 1 266 ? 66.81602 42.50305 70.51267 1.000 86.58142 266 GLU A CA 1
ATOM 1309 C C . GLU A 1 266 ? 66.10794 43.18210 69.34601 1.000 86.01179 266 GLU A C 1
ATOM 1310 O O . GLU A 1 266 ? 66.75316 43.71529 68.43844 1.000 87.61271 266 GLU A O 1
ATOM 1316 N N . GLN A 1 267 ? 64.77384 43.16668 69.37626 1.000 77.93223 267 GLN A N 1
ATOM 1317 C CA . GLN A 1 267 ? 63.99123 43.70197 68.26763 1.000 81.52812 267 GLN A CA 1
ATOM 1318 C C . GLN A 1 267 ? 63.91946 45.22472 68.28772 1.000 88.22873 267 GLN A C 1
ATOM 1319 O O . GLN A 1 267 ? 63.82451 45.84764 67.22471 1.000 88.05253 267 GLN A O 1
ATOM 1325 N N . SER A 1 268 ? 63.95967 45.83717 69.46793 1.000 74.67885 268 SER A N 1
ATOM 1326 C CA . SER A 1 268 ? 63.96614 47.28593 69.61190 1.000 63.84333 268 SER A CA 1
ATOM 1327 C C . SER A 1 268 ? 65.29402 47.75257 70.19176 1.000 68.54369 268 SER A C 1
ATOM 1328 O O . SER A 1 268 ? 65.96508 47.02434 70.92796 1.000 65.86457 268 SER A O 1
ATOM 1331 N N . ASN A 1 269 ? 65.66593 48.98150 69.85622 1.000 76.78747 269 ASN A N 1
ATOM 1332 C CA . ASN A 1 269 ? 66.85696 49.59084 70.42673 1.000 76.37668 269 ASN A CA 1
ATOM 1333 C C . ASN A 1 269 ? 66.70962 51.10226 70.32676 1.000 81.22118 269 ASN A C 1
ATOM 1334 O O . ASN A 1 269 ? 65.81879 51.61864 69.64691 1.000 80.78871 269 ASN A O 1
ATOM 1339 N N . VAL A 1 270 ? 67.59364 51.80632 71.02814 1.000 82.22269 270 VAL A N 1
ATOM 1340 C CA . VAL A 1 270 ? 67.55446 53.25795 71.10748 1.000 87.74422 270 VAL A CA 1
ATOM 1341 C C . VAL A 1 270 ? 68.96805 53.79549 70.94314 1.000 82.29066 270 VAL A C 1
ATOM 1342 O O . VAL A 1 270 ? 69.95004 53.13581 71.29574 1.000 81.50100 270 VAL A O 1
ATOM 1346 N N . ILE A 1 271 ? 69.06523 55.00711 70.39564 1.000 84.40788 271 ILE A N 1
ATOM 1347 C CA . ILE A 1 271 ? 70.34223 55.66967 70.16750 1.000 79.88247 271 ILE A CA 1
ATOM 1348 C C . ILE A 1 271 ? 70.19011 57.14316 70.50893 1.000 72.43580 271 ILE A C 1
ATOM 1349 O O . ILE A 1 271 ? 69.08082 57.67018 70.60978 1.000 83.86974 271 ILE A O 1
ATOM 1354 N N . SER A 1 272 ? 71.32732 57.80894 70.68772 1.000 73.82219 272 SER A N 1
ATOM 1355 C CA . SER A 1 272 ? 71.35232 59.20223 71.10490 1.000 78.00314 272 SER A CA 1
ATOM 1356 C C . SER A 1 272 ? 72.29703 59.98085 70.20205 1.000 87.92210 272 SER A C 1
ATOM 1357 O O . SER A 1 272 ? 73.46591 59.61178 70.05318 1.000 91.91922 272 SER A O 1
ATOM 1360 N N . VAL A 1 273 ? 71.79144 61.05715 69.60729 1.000 90.41496 273 VAL A N 1
ATOM 1361 C CA . VAL A 1 273 ? 72.57259 61.91011 68.72188 1.000 87.72737 273 VAL A CA 1
ATOM 1362 C C . VAL A 1 273 ? 72.63718 63.31047 69.31773 1.000 89.59386 273 VAL A C 1
ATOM 1363 O O . VAL A 1 273 ? 71.72677 63.74476 70.03084 1.000 93.76442 273 VAL A O 1
ATOM 1367 N N . ASP A 1 274 ? 73.73032 64.01693 69.02693 1.000 80.40709 274 ASP A N 1
ATOM 1368 C CA . ASP A 1 274 ? 73.93927 65.37954 69.50555 1.000 83.16043 274 ASP A CA 1
ATOM 1369 C C . ASP A 1 274 ? 73.65536 66.34609 68.35979 1.000 83.68885 274 ASP A C 1
ATOM 1370 O O . ASP A 1 274 ? 74.45349 66.46431 67.42415 1.000 84.18981 274 ASP A O 1
ATOM 1375 N N . VAL A 1 275 ? 72.52027 67.03211 68.43315 1.000 80.43938 275 VAL A N 1
ATOM 1376 C CA . VAL A 1 275 ? 72.12949 67.99459 67.41760 1.000 81.44100 275 VAL A CA 1
ATOM 1377 C C . VAL A 1 275 ? 72.41914 69.40074 67.92645 1.000 87.31474 275 VAL A C 1
ATOM 1378 O O . VAL A 1 275 ? 72.53472 69.65032 69.12987 1.000 89.27383 275 VAL A O 1
ATOM 1382 N N . ALA A 1 276 ? 72.53800 70.34065 66.98704 1.000 86.91327 276 ALA A N 1
ATOM 1383 C CA . ALA A 1 276 ? 72.81276 71.73481 67.29808 1.000 90.36979 276 ALA A CA 1
ATOM 1384 C C . ALA A 1 276 ? 72.24670 72.60455 66.18659 1.000 84.59297 276 ALA A C 1
ATOM 1385 O O . ALA A 1 276 ? 72.32981 72.22438 65.00890 1.000 84.02855 276 ALA A O 1
ATOM 1387 N N . PRO A 1 277 ? 71.67177 73.75712 66.51762 1.000 86.43589 277 PRO A N 1
ATOM 1388 C CA . PRO A 1 277 ? 71.12567 74.63432 65.47729 1.000 93.29024 277 PRO A CA 1
ATOM 1389 C C . PRO A 1 277 ? 72.22345 75.18985 64.58234 1.000 93.83251 277 PRO A C 1
ATOM 1390 O O . PRO A 1 277 ? 73.40962 75.17375 64.91673 1.000 98.00940 277 PRO A O 1
ATOM 1394 N N . THR A 1 278 ? 71.80672 75.67955 63.41609 1.000 101.09597 278 THR A N 1
ATOM 1395 C CA . THR A 1 278 ? 72.71299 76.34209 62.48130 1.000 110.32752 278 THR A CA 1
ATOM 1396 C C . THR A 1 278 ? 72.67238 77.84243 62.75654 1.000 126.14214 278 THR A C 1
ATOM 1397 O O . THR A 1 278 ? 71.64723 78.49773 62.53472 1.000 127.45066 278 THR A O 1
ATOM 1401 N N . SER A 1 279 ? 73.78415 78.38130 63.24619 1.000 123.26429 279 SER A N 1
ATOM 1402 C CA . SER A 1 279 ? 73.88531 79.80080 63.56745 1.000 105.87871 279 SER A CA 1
ATOM 1403 C C . SER A 1 279 ? 73.38844 80.67716 62.42469 1.000 100.52842 279 SER A C 1
ATOM 1404 O O . SER A 1 279 ? 73.59711 81.89396 62.42946 1.000 105.18528 279 SER A O 1
ATOM 1407 N N . THR A 1 322 ? 73.25238 86.59579 68.39490 1.000 158.99082 322 THR A N 1
ATOM 1408 C CA . THR A 1 322 ? 72.63535 85.38147 68.91321 1.000 155.31090 322 THR A CA 1
ATOM 1409 C C . THR A 1 322 ? 71.57860 84.86743 67.94057 1.000 151.76642 322 THR A C 1
ATOM 1410 O O . THR A 1 322 ? 70.56981 84.28949 68.34782 1.000 155.11035 322 THR A O 1
ATOM 1414 N N . LYS A 1 323 ? 71.81775 85.08299 66.64638 1.000 141.28331 323 LYS A N 1
ATOM 1415 C CA . LYS A 1 323 ? 70.90214 84.62656 65.60150 1.000 131.87290 323 LYS A CA 1
ATOM 1416 C C . LYS A 1 323 ? 71.09224 83.13036 65.33175 1.000 124.56086 323 LYS A C 1
ATOM 1417 O O . LYS A 1 323 ? 71.47547 82.70041 64.24413 1.000 123.32360 323 LYS A O 1
ATOM 1423 N N . GLU A 1 324 ? 70.81672 82.33213 66.36653 1.000 122.07082 324 GLU A N 1
ATOM 1424 C CA . GLU A 1 324 ? 70.81457 80.87130 66.25775 1.000 124.28682 324 GLU A CA 1
ATOM 1425 C C . GLU A 1 324 ? 69.38361 80.42717 65.96972 1.000 122.03526 324 GLU A C 1
ATOM 1426 O O . GLU A 1 324 ? 68.61597 80.05096 66.85822 1.000 115.43307 324 GLU A O 1
ATOM 1432 N N . ASP A 1 325 ? 69.03052 80.47227 64.68823 1.000 126.38410 325 ASP A N 1
ATOM 1433 C CA . ASP A 1 325 ? 67.65121 80.30108 64.26977 1.000 128.65192 325 ASP A CA 1
ATOM 1434 C C . ASP A 1 325 ? 67.15930 78.88098 64.54215 1.000 122.59681 325 ASP A C 1
ATOM 1435 O O . ASP A 1 325 ? 67.95505 77.95547 64.72169 1.000 120.93326 325 ASP A O 1
ATOM 1440 N N . PRO A 1 326 ? 65.84151 78.69036 64.58554 1.000 110.88441 326 PRO A N 1
ATOM 1441 C CA . PRO A 1 326 ? 65.29821 77.33963 64.76719 1.000 100.38607 326 PRO A CA 1
ATOM 1442 C C . PRO A 1 326 ? 65.73829 76.40931 63.64439 1.000 102.67850 326 PRO A C 1
ATOM 1443 O O . PRO A 1 326 ? 65.83002 76.80696 62.48053 1.000 101.47678 326 PRO A O 1
ATOM 1447 N N . THR A 1 327 ? 66.00642 75.15510 64.00656 1.000 90.59042 327 THR A N 1
ATOM 1448 C CA . THR A 1 327 ? 66.47871 74.14678 63.06641 1.000 94.25048 327 THR A CA 1
ATOM 1449 C C . THR A 1 327 ? 65.67453 72.87064 63.26353 1.000 90.82738 327 THR A C 1
ATOM 1450 O O . THR A 1 327 ? 65.58982 72.35286 64.38174 1.000 87.02884 327 THR A O 1
ATOM 1454 N N . THR A 1 328 ? 65.09141 72.36819 62.17932 1.000 93.54063 328 THR A N 1
ATOM 1455 C CA . THR A 1 328 ? 64.16870 71.24123 62.23003 1.000 99.43319 328 THR A CA 1
ATOM 1456 C C . THR A 1 328 ? 64.90883 69.94833 61.89930 1.000 97.34314 328 THR A C 1
ATOM 1457 O O . THR A 1 328 ? 65.54307 69.83939 60.84353 1.000 98.54058 328 THR A O 1
ATOM 1461 N N . VAL A 1 329 ? 64.82232 68.97584 62.80249 1.000 88.26683 329 VAL A N 1
ATOM 1462 C CA . VAL A 1 329 ? 65.44551 67.66756 62.63981 1.000 82.40160 329 VAL A CA 1
ATOM 1463 C C . VAL A 1 329 ? 64.34877 66.63851 62.40805 1.000 87.20594 329 VAL A C 1
ATOM 1464 O O . VAL A 1 329 ? 63.33155 66.63763 63.11175 1.000 82.42632 329 VAL A O 1
ATOM 1468 N N . THR A 1 330 ? 64.55583 65.75826 61.42602 1.000 79.84992 330 THR A N 1
ATOM 1469 C CA . THR A 1 330 ? 63.51313 64.83421 60.99887 1.000 80.27042 330 THR A CA 1
ATOM 1470 C C . THR A 1 330 ? 64.09940 63.46349 60.69153 1.000 79.09046 330 THR A C 1
ATOM 1471 O O . THR A 1 330 ? 65.31475 63.28461 60.57857 1.000 82.67893 330 THR A O 1
ATOM 1475 N N . ILE A 1 331 ? 63.19812 62.49519 60.54365 1.000 78.47308 331 ILE A N 1
ATOM 1476 C CA . ILE A 1 331 ? 63.51899 61.12409 60.15945 1.000 78.75569 331 ILE A CA 1
ATOM 1477 C C . ILE A 1 331 ? 62.71948 60.80912 58.90349 1.000 76.40463 331 ILE A C 1
ATOM 1478 O O . ILE A 1 331 ? 61.48285 60.81887 58.93578 1.000 87.35316 331 ILE A O 1
ATOM 1483 N N . SER A 1 332 ? 63.41320 60.52585 57.80284 1.000 76.08115 332 SER A N 1
ATOM 1484 C CA . SER A 1 332 ? 62.75338 60.32883 56.51993 1.000 80.59665 332 SER A CA 1
ATOM 1485 C C . SER A 1 332 ? 63.21881 59.03759 55.85857 1.000 80.14616 332 SER A C 1
ATOM 1486 O O . SER A 1 332 ? 64.28520 58.50036 56.16662 1.000 85.44821 332 SER A O 1
ATOM 1489 N N . ASN A 1 333 ? 62.38841 58.54758 54.93546 1.000 83.25775 333 ASN A N 1
ATOM 1490 C CA . ASN A 1 333 ? 62.72376 57.41157 54.07283 1.000 85.84959 333 ASN A CA 1
ATOM 1491 C C . ASN A 1 333 ? 63.08898 56.17070 54.88828 1.000 86.61006 333 ASN A C 1
ATOM 1492 O O . ASN A 1 333 ? 64.11430 55.52548 54.65909 1.000 84.73549 333 ASN A O 1
ATOM 1497 N N . VAL A 1 334 ? 62.22540 55.82705 55.83916 1.000 89.59117 334 VAL A N 1
ATOM 1498 C CA . VAL A 1 334 ? 62.42288 54.65566 56.68581 1.000 77.32991 334 VAL A CA 1
ATOM 1499 C C . VAL A 1 334 ? 61.90174 53.42111 55.96915 1.000 75.31764 334 VAL A C 1
ATOM 1500 O O . VAL A 1 334 ? 60.88558 53.47245 55.26692 1.000 81.71082 334 VAL A O 1
ATOM 1504 N N . SER A 1 335 ? 62.60479 52.30509 56.14999 1.000 75.43818 335 SER A N 1
ATOM 1505 C CA . SER A 1 335 ? 62.14189 50.99851 55.70626 1.000 78.20063 335 SER A CA 1
ATOM 1506 C C . SER A 1 335 ? 62.74073 49.94116 56.62020 1.000 71.64981 335 SER A C 1
ATOM 1507 O O . SER A 1 335 ? 63.79605 50.15123 57.22479 1.000 72.53532 335 SER A O 1
ATOM 1510 N N . GLY A 1 336 ? 62.06170 48.79817 56.70900 1.000 71.91185 336 GLY A N 1
ATOM 1511 C CA . GLY A 1 336 ? 62.51255 47.69798 57.53757 1.000 68.40765 336 GLY A CA 1
ATOM 1512 C C . GLY A 1 336 ? 61.99633 47.71396 58.95971 1.000 71.76461 336 GLY A C 1
ATOM 1513 O O . GLY A 1 336 ? 62.29888 46.78981 59.72323 1.000 74.11631 336 GLY A O 1
ATOM 1514 N N . GLY A 1 337 ? 61.22345 48.72528 59.33577 1.000 75.64874 337 GLY A N 1
ATOM 1515 C CA . GLY A 1 337 ? 60.74148 48.83964 60.69812 1.000 74.10719 337 GLY A CA 1
ATOM 1516 C C . GLY A 1 337 ? 60.18931 50.23072 60.92338 1.000 72.51545 337 GLY A C 1
ATOM 1517 O O . GLY A 1 337 ? 59.88556 50.94695 59.96970 1.000 75.86453 337 GLY A O 1
ATOM 1518 N N . THR A 1 338 ? 60.07174 50.60245 62.19465 1.000 67.11200 338 THR A N 1
ATOM 1519 C CA . THR A 1 338 ? 59.59959 51.92520 62.58146 1.000 82.33211 338 THR A CA 1
ATOM 1520 C C . THR A 1 338 ? 60.71250 52.66439 63.30893 1.000 77.12932 338 THR A C 1
ATOM 1521 O O . THR A 1 338 ? 61.32339 52.12297 64.23599 1.000 70.43256 338 THR A O 1
ATO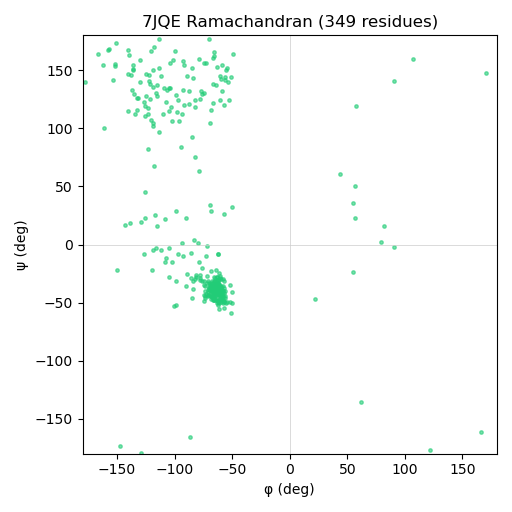M 1525 N N . VAL A 1 339 ? 60.97530 53.89670 62.88492 1.000 83.04411 339 VAL A N 1
ATOM 1526 C CA . VAL A 1 339 ? 62.00553 54.73405 63.48572 1.000 75.55610 339 VAL A CA 1
ATOM 1527 C C . VAL A 1 339 ? 61.35964 56.05669 63.86858 1.000 77.02260 339 VAL A C 1
ATOM 1528 O O . VAL A 1 339 ? 60.78021 56.73790 63.01456 1.000 82.82363 339 VAL A O 1
ATOM 1532 N N . VAL A 1 340 ? 61.44467 56.41080 65.15051 1.000 71.28670 340 VAL A N 1
ATOM 1533 C CA . VAL A 1 340 ? 60.73895 57.56661 65.68723 1.000 73.17621 340 VAL A CA 1
ATOM 1534 C C . VAL A 1 340 ? 61.52387 58.10110 66.87559 1.000 80.48464 340 VAL A C 1
ATOM 1535 O O . VAL A 1 340 ? 62.26721 57.36444 67.52870 1.000 82.86541 340 VAL A O 1
ATOM 1539 N N . PHE A 1 341 ? 61.36317 59.39780 67.14651 1.000 74.71840 341 PHE A N 1
ATOM 1540 C CA . PHE A 1 341 ? 61.94985 59.99171 68.34073 1.000 75.08674 341 PHE A CA 1
ATOM 1541 C C . PHE A 1 341 ? 61.28760 59.41833 69.58794 1.000 95.44350 341 PHE A C 1
ATOM 1542 O O . PHE A 1 341 ? 60.06538 59.25848 69.64472 1.000 104.08362 341 PHE A O 1
ATOM 1550 N N . ALA A 1 342 ? 62.10547 59.12613 70.60214 1.000 91.32741 342 ALA A N 1
ATOM 1551 C CA . ALA A 1 342 ? 61.64858 58.29113 71.71104 1.000 85.53015 342 ALA A CA 1
ATOM 1552 C C . ALA A 1 342 ? 60.58880 58.98640 72.56041 1.000 89.91795 342 ALA A C 1
ATOM 1553 O O . ALA A 1 342 ? 59.64229 58.34133 73.02489 1.000 94.94417 342 ALA A O 1
ATOM 1555 N N . ASP A 1 343 ? 60.72313 60.29425 72.78139 1.000 88.76087 343 ASP A N 1
ATOM 1556 C CA . ASP A 1 343 ? 59.83635 60.96007 73.73047 1.000 89.32694 343 ASP A CA 1
ATOM 1557 C C . ASP A 1 343 ? 58.50324 61.36399 73.10989 1.000 94.62611 343 ASP A C 1
ATOM 1558 O O . ASP A 1 343 ? 57.48286 61.38158 73.80698 1.000 91.24992 343 ASP A O 1
ATOM 1563 N N . ASP A 1 344 ? 58.48434 61.69093 71.81836 1.000 102.63525 344 ASP A N 1
ATOM 1564 C CA . ASP A 1 344 ? 57.27897 62.19532 71.17382 1.000 102.76067 344 ASP A CA 1
ATOM 1565 C C . ASP A 1 344 ? 56.55125 61.15621 70.33776 1.000 91.00457 344 ASP A C 1
ATOM 1566 O O . ASP A 1 344 ? 55.39294 61.38294 69.97265 1.000 93.65822 344 ASP A O 1
ATOM 1571 N N . ASN A 1 345 ? 57.19169 60.03543 70.01917 1.000 91.60003 345 ASN A N 1
ATOM 1572 C CA . ASN A 1 345 ? 56.72298 59.15482 68.95496 1.000 89.74701 345 ASN A CA 1
ATOM 1573 C C . ASN A 1 345 ? 56.61166 59.90513 67.63378 1.000 87.56650 345 ASN A C 1
ATOM 1574 O O . ASN A 1 345 ? 55.85830 59.50385 66.73868 1.000 80.78661 345 ASN A O 1
ATOM 1579 N N . SER A 1 346 ? 57.35638 60.99800 67.51419 1.000 81.51060 346 SER A N 1
ATOM 1580 C CA . SER A 1 346 ? 57.31806 61.88450 66.36441 1.000 84.67318 346 SER A CA 1
ATOM 1581 C C . SER A 1 346 ? 58.48064 61.58970 65.42570 1.000 85.23864 346 SER A C 1
ATOM 1582 O O . SER A 1 346 ? 59.43648 60.88864 65.76787 1.000 86.93773 346 SER A O 1
ATOM 1585 N N . VAL A 1 347 ? 58.38373 62.14334 64.21978 1.000 80.69803 347 VAL A N 1
ATOM 1586 C CA . VAL A 1 347 ? 59.42148 62.01190 63.20839 1.000 79.54274 347 VAL A CA 1
ATOM 1587 C C . VAL A 1 347 ? 60.04797 63.34568 62.84416 1.000 90.00332 347 VAL A C 1
ATOM 1588 O O . VAL A 1 347 ? 60.99105 63.37679 62.04706 1.000 91.74309 347 VAL A O 1
ATOM 1592 N N . SER A 1 348 ? 59.56000 64.44855 63.40964 1.000 82.21944 348 SER A N 1
ATOM 1593 C CA . SER A 1 348 ? 60.05750 65.78015 63.09146 1.000 90.52565 348 SER A CA 1
ATOM 1594 C C . SER A 1 348 ? 60.19986 66.58837 64.37198 1.000 90.26123 348 SER A C 1
ATOM 1595 O O . SER A 1 348 ? 59.28414 66.61594 65.20095 1.000 84.99960 348 SER A O 1
ATOM 1598 N N . LYS A 1 349 ? 61.34778 67.24398 64.52630 1.000 84.64575 349 LYS A N 1
ATOM 1599 C CA . LYS A 1 349 ? 61.60717 68.10038 65.67253 1.000 88.70261 349 LYS A CA 1
ATOM 1600 C C . LYS A 1 349 ? 62.25775 69.39461 65.20645 1.000 92.10377 349 LYS A C 1
ATOM 1601 O O . LYS A 1 349 ? 62.95216 69.42812 64.18690 1.000 85.14659 349 LYS A O 1
ATOM 1607 N N . THR A 1 350 ? 62.01956 70.46256 65.96524 1.000 98.31414 350 THR A N 1
ATOM 1608 C CA . THR A 1 350 ? 62.65775 71.75448 65.74761 1.000 88.37042 350 THR A CA 1
ATOM 1609 C C . THR A 1 350 ? 63.34355 72.17781 67.03782 1.000 88.82418 350 THR A C 1
ATOM 1610 O O . THR A 1 350 ? 62.71808 72.18566 68.10298 1.000 97.23638 350 THR A O 1
ATOM 1614 N N . ILE A 1 351 ? 64.62766 72.51535 66.94507 1.000 87.96771 351 ILE A N 1
ATOM 1615 C CA . ILE A 1 351 ? 65.42086 72.89175 68.10536 1.000 88.13410 351 ILE A CA 1
ATOM 1616 C C . ILE A 1 351 ? 65.94783 74.31244 67.91220 1.000 97.15794 351 ILE A C 1
ATOM 1617 O O . ILE A 1 351 ? 65.90708 74.87470 66.81697 1.000 97.99585 351 ILE A O 1
ATOM 1622 N N . SER A 1 352 ? 66.44937 74.89085 69.01242 1.000 90.43141 352 SER A N 1
ATOM 1623 C CA . SER A 1 352 ? 67.14117 76.17388 68.95172 1.000 96.18617 352 SER A CA 1
ATOM 1624 C C . SER A 1 352 ? 68.37312 76.20026 69.85173 1.000 101.55320 352 SER A C 1
ATOM 1625 O O . SER A 1 352 ? 68.86023 77.28773 70.18737 1.000 110.42090 352 SER A O 1
ATOM 1628 N N . LYS A 1 353 ? 68.88768 75.03837 70.24897 1.000 101.51431 353 LYS A N 1
ATOM 1629 C CA . LYS A 1 353 ? 70.05370 74.97627 71.11858 1.000 108.41225 353 LYS A CA 1
ATOM 1630 C C . LYS A 1 353 ? 70.65818 73.58025 71.04816 1.000 106.15146 353 LYS A C 1
ATOM 1631 O O . LYS A 1 353 ? 69.96641 72.60844 70.73411 1.000 102.53149 353 LYS A O 1
ATOM 1637 N N . ALA A 1 354 ? 71.95808 73.49533 71.33868 1.000 106.61834 354 ALA A N 1
ATOM 1638 C CA . ALA A 1 354 ? 72.63440 72.20522 71.38402 1.000 105.05930 354 ALA A CA 1
ATOM 1639 C C . ALA A 1 354 ? 71.89521 71.26204 72.32257 1.000 100.26670 354 ALA A C 1
ATOM 1640 O O . ALA A 1 354 ? 71.43501 71.66193 73.39472 1.000 105.17046 354 ALA A O 1
ATOM 1642 N N . GLN A 1 355 ? 71.78857 70.00069 71.91928 1.000 95.93424 355 GLN A N 1
ATOM 1643 C CA . GLN A 1 355 ? 70.84257 69.10736 72.57218 1.000 95.62778 355 GLN A CA 1
ATOM 1644 C C . GLN A 1 355 ? 71.14338 67.67477 72.15925 1.000 90.96792 355 GLN A C 1
ATOM 1645 O O . GLN A 1 355 ? 71.85639 67.42912 71.18275 1.000 90.48604 355 GLN A O 1
ATOM 1651 N N . SER A 1 356 ? 70.59722 66.73317 72.92418 1.000 93.77608 356 SER A N 1
ATOM 1652 C CA . SER A 1 356 ? 70.67961 65.31372 72.61505 1.000 98.64795 356 SER A CA 1
ATOM 1653 C C . SER A 1 356 ? 69.28333 64.78348 72.32606 1.000 98.07147 356 SER A C 1
ATOM 1654 O O . SER A 1 356 ? 68.32381 65.12606 73.02278 1.000 99.63377 356 SER A O 1
ATOM 1657 N N . LEU A 1 357 ? 69.17153 63.95279 71.29439 1.000 98.23825 357 LEU A N 1
ATOM 1658 C CA . LEU A 1 357 ? 67.90462 63.35208 70.90559 1.000 96.41297 357 LEU A CA 1
ATOM 1659 C C . LEU A 1 357 ? 68.03132 61.83643 70.91924 1.000 96.07995 357 LEU A C 1
ATOM 1660 O O . LEU A 1 357 ? 69.06195 61.28479 70.52006 1.000 101.79566 357 LEU A O 1
ATOM 1665 N N . LYS A 1 358 ? 66.97875 61.16996 71.38118 1.000 87.42963 358 LYS A N 1
ATOM 1666 C CA . LYS A 1 358 ? 66.92883 59.71808 71.45974 1.000 81.83049 358 LYS A CA 1
ATOM 1667 C C . LYS A 1 358 ? 66.00317 59.20028 70.36858 1.000 83.33057 358 LYS A C 1
ATOM 1668 O O . LYS A 1 358 ? 64.89758 59.72062 70.18764 1.000 89.26842 358 LYS A O 1
ATOM 1674 N N . ILE A 1 359 ? 66.45618 58.18691 69.63923 1.000 83.35130 359 ILE A N 1
ATOM 1675 C CA . ILE A 1 359 ? 65.70748 57.62255 68.52423 1.000 82.67743 359 ILE A CA 1
ATOM 1676 C C . ILE A 1 359 ? 65.47229 56.14514 68.79173 1.000 77.43912 359 ILE A C 1
ATOM 1677 O O . ILE A 1 359 ? 66.42136 55.39442 69.04368 1.000 77.38106 359 ILE A O 1
ATOM 1682 N N . SER A 1 360 ? 64.20965 55.73672 68.74468 1.000 76.45090 360 SER A N 1
ATOM 1683 C CA . SER A 1 360 ? 63.81892 54.34395 68.89695 1.000 72.78483 360 SER A CA 1
ATOM 1684 C C . SER A 1 360 ? 63.57419 53.73615 67.52340 1.000 78.02582 360 SER A C 1
ATOM 1685 O O . SER A 1 360 ? 62.83578 54.30380 66.71170 1.000 88.26413 360 SER A O 1
ATOM 1688 N N . TYR A 1 361 ? 64.19700 52.59042 67.26186 1.000 74.41070 361 TYR A N 1
ATOM 1689 C CA . TYR A 1 361 ? 63.94149 51.84828 66.04000 1.000 73.36103 361 TYR A CA 1
ATOM 1690 C C . TYR A 1 361 ? 63.53984 50.42388 66.39232 1.000 77.50882 361 TYR A C 1
ATOM 1691 O O . TYR A 1 361 ? 63.99391 49.85733 67.39059 1.000 73.52053 361 TYR A O 1
ATOM 1700 N N . THR A 1 362 ? 62.66484 49.85925 65.56452 1.000 79.78520 362 THR A N 1
ATOM 1701 C CA . THR A 1 362 ? 62.07814 48.54811 65.81630 1.000 73.49269 362 THR A CA 1
ATOM 1702 C C . THR A 1 362 ? 61.99382 47.80803 64.48941 1.000 74.37024 362 THR A C 1
ATOM 1703 O O . THR A 1 362 ? 61.25883 48.22771 63.58994 1.000 78.93035 362 THR A O 1
ATOM 1707 N N . PHE A 1 363 ? 62.74642 46.71797 64.36206 1.000 67.34125 363 PHE A N 1
ATOM 1708 C CA . PHE A 1 363 ? 62.62198 45.87485 63.18136 1.000 67.72772 363 PHE A CA 1
ATOM 1709 C C . PHE A 1 363 ? 61.18891 45.37292 63.05386 1.000 71.04912 363 PHE A C 1
ATOM 1710 O O . PHE A 1 363 ? 60.44675 45.29101 64.03613 1.000 71.21223 363 PHE A O 1
ATOM 1718 N N . ASP A 1 364 ? 60.79157 45.05141 61.82053 1.000 77.55101 364 ASP A N 1
ATOM 1719 C CA . ASP A 1 364 ? 59.40637 44.65603 61.58689 1.000 87.20424 364 ASP A CA 1
ATOM 1720 C C . ASP A 1 364 ? 59.10687 43.26969 62.14685 1.000 80.58204 364 ASP A C 1
ATOM 1721 O O . ASP A 1 364 ? 57.95737 42.98673 62.50314 1.000 75.49352 364 ASP A O 1
ATOM 1726 N N . SER A 1 365 ? 60.11161 42.40029 62.24021 1.000 79.98438 365 SER A N 1
ATOM 1727 C CA . SER A 1 365 ? 59.90293 41.06267 62.77980 1.000 84.69715 365 SER A CA 1
ATOM 1728 C C . SER A 1 365 ? 61.23303 40.50578 63.26702 1.000 77.89678 365 SER A C 1
ATOM 1729 O O . SER A 1 365 ? 62.30354 41.04632 62.97645 1.000 72.83399 365 SER A O 1
ATOM 1732 N N . LEU A 1 366 ? 61.14284 39.40903 64.02392 1.000 76.89613 366 LEU A N 1
ATOM 1733 C CA . LEU A 1 366 ? 62.30007 38.64167 64.46968 1.000 73.22357 366 LEU A CA 1
ATOM 1734 C C . LEU A 1 366 ? 62.41395 37.30363 63.74549 1.000 70.78060 366 LEU A C 1
ATOM 1735 O O . LEU A 1 366 ? 63.05471 36.37935 64.25635 1.000 75.41895 366 LEU A O 1
ATOM 1740 N N . SER A 1 367 ? 61.80389 37.17987 62.56880 1.000 63.65480 367 SER A N 1
ATOM 1741 C CA . SER A 1 367 ? 61.83071 35.91772 61.84535 1.000 67.28357 367 SER A CA 1
ATOM 1742 C C . SER A 1 367 ? 63.25075 35.58163 61.39590 1.000 68.50394 367 SER A C 1
ATOM 1743 O O . SER A 1 367 ? 64.15602 36.42251 61.41084 1.000 63.11400 367 SER A O 1
ATOM 1746 N N . VAL A 1 368 ? 63.43330 34.32150 60.98823 1.000 68.11028 368 VAL A N 1
ATOM 1747 C CA . VAL A 1 368 ? 64.75366 33.83618 60.60545 1.000 55.36282 368 VAL A CA 1
ATOM 1748 C C . VAL A 1 368 ? 65.24964 34.58576 59.37643 1.000 64.17238 368 VAL A C 1
ATOM 1749 O O . VAL A 1 368 ? 64.50169 34.81617 58.41701 1.000 65.15084 368 VAL A O 1
ATOM 1753 N N . GLY A 1 369 ? 66.52022 34.96832 59.40116 1.000 63.85782 369 GLY A N 1
ATOM 1754 C CA . GLY A 1 369 ? 67.13355 35.72194 58.32660 1.000 61.77176 369 GLY A CA 1
ATOM 1755 C C . GLY A 1 369 ? 67.68939 37.04958 58.80886 1.000 68.00088 369 GLY A C 1
ATOM 1756 O O . GLY A 1 369 ? 67.66418 37.37812 59.99443 1.000 63.56965 369 GLY A O 1
ATOM 1757 N N . THR A 1 370 ? 68.20142 37.81644 57.84899 1.000 71.65341 370 THR A N 1
ATOM 1758 C CA . THR A 1 370 ? 68.81308 39.11050 58.12730 1.000 74.26395 370 THR A CA 1
ATOM 1759 C C . THR A 1 370 ? 67.77056 40.21031 57.99500 1.000 78.06867 370 THR A C 1
ATOM 1760 O O . THR A 1 370 ? 67.01493 40.24287 57.01850 1.000 86.70093 370 THR A O 1
ATOM 1764 N N . HIS A 1 371 ? 67.73184 41.10533 58.97851 1.000 71.55717 371 HIS A N 1
ATOM 1765 C CA . HIS A 1 371 ? 66.82829 42.24601 58.97264 1.000 64.65082 371 HIS A CA 1
ATOM 1766 C C . HIS A 1 371 ? 67.64321 43.52973 58.98839 1.000 68.97728 371 HIS A C 1
ATOM 1767 O O . HIS A 1 371 ? 68.61663 43.64638 59.74122 1.000 64.40586 371 HIS A O 1
ATOM 1774 N N . THR A 1 372 ? 67.24175 44.48992 58.15373 1.000 72.26916 372 THR A N 1
ATOM 1775 C CA . THR A 1 372 ? 67.95697 45.75274 58.01573 1.000 67.38439 372 THR A CA 1
ATOM 1776 C C . THR A 1 372 ? 66.97401 46.91223 58.01407 1.000 65.90153 372 THR A C 1
ATOM 1777 O O . THR A 1 372 ? 65.99598 46.90333 57.26161 1.000 63.71420 372 THR A O 1
ATOM 1781 N N . ILE A 1 373 ? 67.24362 47.90634 58.85529 1.000 66.13536 373 ILE A N 1
ATOM 1782 C CA . ILE A 1 373 ? 66.51384 49.16827 58.86359 1.000 67.76033 373 ILE A CA 1
ATOM 1783 C C . ILE A 1 373 ? 67.39171 50.22451 58.21260 1.000 70.72779 373 ILE A C 1
ATOM 1784 O O . ILE A 1 373 ? 68.58873 50.31490 58.51466 1.000 73.35365 373 ILE A O 1
ATOM 1789 N N . THR A 1 374 ? 66.80535 51.02296 57.32123 1.000 73.29566 374 THR A N 1
ATOM 1790 C CA . THR A 1 374 ? 67.48807 52.16586 56.72730 1.000 74.83614 374 THR A CA 1
ATOM 1791 C C . THR A 1 374 ? 66.61154 53.40184 56.84535 1.000 74.82187 374 THR A C 1
ATOM 1792 O O . THR A 1 374 ? 65.39353 53.33408 56.65462 1.000 79.06397 374 THR A O 1
ATOM 1796 N N . LEU A 1 375 ? 67.23881 54.53183 57.15477 1.000 84.45650 375 LEU A N 1
ATOM 1797 C CA . LEU A 1 375 ? 66.53880 55.80603 57.20580 1.000 80.22789 375 LEU A CA 1
ATOM 1798 C C . LEU A 1 375 ? 67.50944 56.92110 56.85546 1.000 77.63228 375 LEU A C 1
ATOM 1799 O O . LEU A 1 375 ? 68.71382 56.70305 56.69855 1.000 74.05549 375 LEU A O 1
ATOM 1804 N N . ASP A 1 376 ? 66.96082 58.12829 56.73903 1.000 71.66387 376 ASP A N 1
ATOM 1805 C CA . ASP A 1 376 ? 67.73500 59.35309 56.60516 1.000 72.67820 376 ASP A CA 1
ATOM 1806 C C . ASP A 1 376 ? 67.49101 60.21642 57.83482 1.000 79.29638 376 ASP A C 1
ATOM 1807 O O . ASP A 1 376 ? 66.33658 60.46652 58.20006 1.000 74.83957 376 ASP A O 1
ATOM 1812 N N . LEU A 1 377 ? 68.57094 60.64871 58.48387 1.000 73.46183 377 LEU A N 1
ATOM 1813 C CA . LEU A 1 377 ? 68.49393 61.62144 59.56707 1.000 75.33608 377 LEU A CA 1
ATOM 1814 C C . LEU A 1 377 ? 68.81088 62.99966 59.00007 1.000 78.13346 377 LEU A C 1
ATOM 1815 O O . LEU A 1 377 ? 69.93564 63.24826 58.55297 1.000 76.61998 377 LEU A O 1
ATOM 1820 N N . ASN A 1 378 ? 67.82125 63.88638 59.01357 1.000 76.51936 378 ASN A N 1
ATOM 1821 C CA . ASN A 1 378 ? 67.95784 65.22844 58.46023 1.000 79.74564 378 ASN A CA 1
ATOM 1822 C C . ASN A 1 378 ? 68.12483 66.23234 59.59427 1.000 81.18350 378 ASN A C 1
ATOM 1823 O O . ASN A 1 378 ? 67.23321 66.37507 60.43759 1.000 84.97744 378 ASN A O 1
ATOM 1828 N N . ILE A 1 379 ? 69.26629 66.91650 59.61489 1.000 79.27545 379 ILE A N 1
ATOM 1829 C CA . ILE A 1 379 ? 69.51664 68.03335 60.52118 1.000 84.28764 379 ILE A CA 1
ATOM 1830 C C . ILE A 1 379 ? 69.76327 69.24402 59.63363 1.000 89.24351 379 ILE A C 1
ATOM 1831 O O . ILE A 1 379 ? 70.85537 69.39630 59.07245 1.000 89.48325 379 ILE A O 1
ATOM 1836 N N . GLY A 1 380 ? 68.75803 70.10629 59.49874 1.000 91.49373 380 GLY A N 1
ATOM 1837 C CA . GLY A 1 380 ? 68.88175 71.20160 58.55382 1.000 85.38225 380 GLY A CA 1
ATOM 1838 C C . GLY A 1 380 ? 69.03660 70.66945 57.14358 1.000 91.43244 380 GLY A C 1
ATOM 1839 O O . GLY A 1 380 ? 68.33474 69.74218 56.72176 1.000 91.35226 380 GLY A O 1
ATOM 1840 N N . ASP A 1 381 ? 69.97827 71.25339 56.40101 1.000 91.08687 381 ASP A N 1
ATOM 1841 C CA . ASP A 1 381 ? 70.29098 70.79543 55.05156 1.000 88.54206 381 ASP A CA 1
ATOM 1842 C C . ASP A 1 381 ? 71.18758 69.56261 55.03175 1.000 87.31510 381 ASP A C 1
ATOM 1843 O O . ASP A 1 381 ? 71.54098 69.09330 53.94367 1.000 88.08185 381 ASP A O 1
ATOM 1848 N N . ASN A 1 382 ? 71.56149 69.03249 56.19500 1.000 88.75528 382 ASN A N 1
ATOM 1849 C CA . ASN A 1 382 ? 72.37964 67.82944 56.28359 1.000 85.59254 382 ASN A CA 1
ATOM 1850 C C . ASN A 1 382 ? 71.48965 66.59125 56.27097 1.000 82.09671 382 ASN A C 1
ATOM 1851 O O . ASN A 1 382 ? 70.49721 66.52789 57.00369 1.000 85.74937 382 ASN A O 1
ATOM 1856 N N . ARG A 1 383 ? 71.84698 65.61080 55.44055 1.000 79.20487 383 ARG A N 1
ATOM 1857 C CA . ARG A 1 383 ? 71.13063 64.33942 55.35391 1.000 85.13221 383 ARG A CA 1
ATOM 1858 C C . ARG A 1 383 ? 72.13044 63.20926 55.56345 1.000 84.67598 383 ARG A C 1
ATOM 1859 O O . ARG A 1 383 ? 72.98406 62.96014 54.70571 1.000 87.08330 383 ARG A O 1
ATOM 1867 N N . ILE A 1 384 ? 72.02071 62.51529 56.68974 1.000 74.64477 384 ILE A N 1
ATOM 1868 C CA . ILE A 1 384 ? 72.96777 61.47012 57.04868 1.000 81.15203 384 ILE A CA 1
ATOM 1869 C C . ILE A 1 384 ? 72.24606 60.12523 56.94321 1.000 77.07470 384 ILE A C 1
ATOM 1870 O O . ILE A 1 384 ? 71.32447 59.85785 57.72664 1.000 74.16376 384 ILE A O 1
ATOM 1875 N N . PRO A 1 385 ? 72.61767 59.26492 55.99647 1.000 79.21815 385 PRO A N 1
ATOM 1876 C CA . PRO A 1 385 ? 71.97346 57.95020 55.91227 1.000 74.31484 385 PRO A CA 1
ATOM 1877 C C . PRO A 1 385 ? 72.38988 57.07430 57.08037 1.000 74.01369 385 PRO A C 1
ATOM 1878 O O . PRO A 1 385 ? 73.53475 57.12038 57.53433 1.000 75.40824 385 PRO A O 1
ATOM 1890 N N . THR A 1 387 ? 71.71314 52.97141 59.03122 1.000 70.70412 387 THR A N 1
ATOM 1891 C CA . THR A 1 387 ? 71.24946 51.60518 58.84533 1.000 70.85838 387 THR A CA 1
ATOM 1892 C C . THR A 1 387 ? 71.60967 50.77580 60.06772 1.000 69.03406 387 THR A C 1
ATOM 1893 O O . THR A 1 387 ? 72.63062 51.01261 60.71836 1.000 73.64407 387 THR A O 1
ATOM 1897 N N . TYR A 1 388 ? 70.75625 49.79945 60.37115 1.000 71.01570 388 TYR A N 1
ATOM 1898 C CA . TYR A 1 388 ? 70.99791 48.84447 61.44354 1.000 67.61605 388 TYR A CA 1
ATOM 1899 C C . TYR A 1 388 ? 70.53945 47.47314 60.97886 1.000 64.83908 388 TYR A C 1
ATOM 1900 O O . TYR A 1 388 ? 69.57410 47.35211 60.22144 1.000 71.18490 388 TYR A O 1
ATOM 1909 N N . THR A 1 389 ? 71.24211 46.43913 61.43232 1.000 70.54640 389 THR A N 1
ATOM 1910 C CA . THR A 1 389 ? 70.98492 45.08283 60.97253 1.000 62.02581 389 THR A CA 1
ATOM 1911 C C . THR A 1 389 ? 71.03059 44.11725 62.14503 1.000 60.28706 389 THR A C 1
ATOM 1912 O O . THR A 1 389 ? 71.80010 44.30086 63.09221 1.000 56.97078 389 THR A O 1
ATOM 1916 N N . ILE A 1 390 ? 70.18903 43.08621 62.07103 1.000 59.38913 390 ILE A N 1
ATOM 1917 C CA . ILE A 1 390 ? 70.24562 41.96134 62.99509 1.000 65.68134 390 ILE A CA 1
ATOM 1918 C C . ILE A 1 390 ? 70.09110 40.66757 62.20399 1.000 68.44663 390 ILE A C 1
ATOM 1919 O O . ILE A 1 390 ? 69.50089 40.63777 61.11999 1.000 62.06681 390 ILE A O 1
ATOM 1924 N N . TYR A 1 391 ? 70.62939 39.59181 62.76189 1.000 66.68852 391 TYR A N 1
ATOM 1925 C CA . TYR A 1 391 ? 70.68355 38.29429 62.09850 1.000 70.78888 391 TYR A CA 1
ATOM 1926 C C . TYR A 1 391 ? 69.99521 37.27860 62.99931 1.000 62.61486 391 TYR A C 1
ATOM 1927 O O . TYR A 1 391 ? 70.47738 36.99563 64.10101 1.000 60.03964 391 TYR A O 1
ATOM 1936 N N . VAL A 1 392 ? 68.85331 36.76283 62.55599 1.000 62.80522 392 VAL A N 1
ATOM 1937 C CA . VAL A 1 392 ? 68.16677 35.69038 63.26581 1.000 65.08941 392 VAL A CA 1
ATOM 1938 C C . VAL A 1 392 ? 68.58141 34.38178 62.60850 1.000 67.79016 392 VAL A C 1
ATOM 1939 O O . VAL A 1 392 ? 68.14865 34.07527 61.49539 1.000 69.05877 392 VAL A O 1
ATOM 1943 N N . THR A 1 393 ? 69.43583 33.62130 63.28307 1.000 66.57104 393 THR A N 1
ATOM 1944 C CA . THR A 1 393 ? 69.93908 32.37523 62.72842 1.000 64.30265 393 THR A CA 1
ATOM 1945 C C . THR A 1 393 ? 69.05925 31.20654 63.15524 1.000 70.64941 393 THR A C 1
ATOM 1946 O O . THR A 1 393 ? 68.38552 31.24940 64.18969 1.000 61.80826 393 THR A O 1
ATOM 1950 N N . ASP A 1 394 ? 69.07559 30.15333 62.33390 1.000 74.46384 394 ASP A N 1
ATOM 1951 C CA . ASP A 1 394 ? 68.23803 28.97455 62.52699 1.000 76.72074 394 ASP A CA 1
ATOM 1952 C C . ASP A 1 394 ? 69.06696 27.69622 62.55196 1.000 71.55685 394 ASP A C 1
ATOM 1953 O O . ASP A 1 394 ? 68.53508 26.61411 62.29342 1.000 75.89552 394 ASP A O 1
ATOM 1958 N N . THR A 1 395 ? 70.35814 27.79923 62.86065 1.000 60.20491 395 THR A N 1
ATOM 1959 C CA . THR A 1 395 ? 71.29946 26.70827 62.66141 1.000 53.96271 395 THR A CA 1
ATOM 1960 C C . THR A 1 395 ? 71.87584 26.17374 63.96932 1.000 62.54462 395 THR A C 1
ATOM 1961 O O . THR A 1 395 ? 72.89188 25.46963 63.94847 1.000 58.26358 395 THR A O 1
ATOM 1965 N N . ALA A 1 396 ? 71.25225 26.49171 65.10764 1.000 54.10709 396 ALA A N 1
ATOM 1966 C CA . ALA A 1 396 ? 71.78872 26.04395 66.38860 1.000 54.16003 396 ALA A CA 1
ATOM 1967 C C . ALA A 1 396 ? 71.71978 24.52645 66.51304 1.000 57.70532 396 ALA A C 1
ATOM 1968 O O . ALA A 1 396 ? 72.69614 23.88027 66.90854 1.000 56.57221 396 ALA A O 1
ATOM 1970 N N . ASP A 1 397 ? 70.56403 23.94173 66.19225 1.000 48.76814 397 ASP A N 1
ATOM 1971 C CA . ASP A 1 397 ? 70.41796 22.49763 66.29721 1.000 58.30125 397 ASP A CA 1
ATOM 1972 C C . ASP A 1 397 ? 71.27261 21.78465 65.25556 1.000 61.69094 397 ASP A C 1
ATOM 1973 O O . ASP A 1 397 ? 71.93472 20.78783 65.56626 1.000 60.86514 397 ASP A O 1
ATOM 1978 N N . ASP A 1 398 ? 71.28576 22.29381 64.02090 1.000 54.38957 398 ASP A N 1
ATOM 1979 C CA . ASP A 1 398 ? 72.14823 21.73015 62.98712 1.000 48.20976 398 ASP A CA 1
ATOM 1980 C C . ASP A 1 398 ? 73.60086 21.68043 63.45191 1.000 54.06092 398 ASP A C 1
ATOM 1981 O O . ASP A 1 398 ? 74.26532 20.64318 63.34365 1.000 62.00487 398 ASP A O 1
ATOM 1986 N N . VAL A 1 399 ? 74.10793 22.79524 63.98379 1.000 45.46818 399 VAL A N 1
ATOM 1987 C CA . VAL A 1 399 ? 75.50994 22.86309 64.39105 1.000 50.64869 399 VAL A CA 1
ATOM 1988 C C . VAL A 1 399 ? 75.78340 21.91201 65.54813 1.000 56.13626 399 VAL A C 1
ATOM 1989 O O . VAL A 1 399 ? 76.84814 21.28577 65.61739 1.000 57.63080 399 VAL A O 1
ATOM 1993 N N . SER A 1 400 ? 74.83500 21.79428 66.47830 1.000 54.34696 400 SER A N 1
ATOM 1994 C CA . SER A 1 400 ? 75.05296 20.95039 67.64615 1.000 55.98295 400 SER A CA 1
ATOM 1995 C C . SER A 1 400 ? 74.95860 19.47324 67.28148 1.000 57.93151 400 SER A C 1
ATOM 1996 O O . SER A 1 400 ? 75.77387 18.66105 67.73479 1.000 54.37515 400 SER A O 1
ATOM 1999 N N . LEU A 1 401 ? 73.96621 19.10828 66.46832 1.000 51.84831 401 LEU A N 1
ATOM 2000 C CA . LEU A 1 401 ? 73.86349 17.73676 65.98262 1.000 54.50163 401 LEU A CA 1
ATOM 2001 C C . LEU A 1 401 ? 75.19046 17.25944 65.41044 1.000 53.67367 401 LEU A C 1
ATOM 2002 O O . LEU A 1 401 ? 75.69589 16.19395 65.77973 1.000 55.40706 401 LEU A O 1
ATOM 2007 N N . VAL A 1 402 ? 75.77762 18.05316 64.51399 1.000 51.78501 402 VAL A N 1
ATOM 2008 C CA . VAL A 1 402 ? 76.98195 17.62549 63.81087 1.000 48.18590 402 VAL A CA 1
ATOM 2009 C C . VAL A 1 402 ? 78.16022 17.49586 64.77229 1.000 58.73708 402 VAL A C 1
ATOM 2010 O O . VAL A 1 402 ? 78.87618 16.48724 64.76538 1.000 67.89416 402 VAL A O 1
ATOM 2014 N N . LYS A 1 403 ? 78.38072 18.50449 65.61579 1.000 51.76381 403 LYS A N 1
ATOM 2015 C CA . LYS A 1 403 ? 79.62603 18.55944 66.37536 1.000 55.82170 403 LYS A CA 1
ATOM 2016 C C . LYS A 1 403 ? 79.55175 17.84448 67.71432 1.000 53.43820 403 LYS A C 1
ATOM 2017 O O . LYS A 1 403 ? 80.58871 17.40974 68.22886 1.000 53.73610 403 LYS A O 1
ATOM 2023 N N . ASP A 1 404 ? 78.36188 17.70422 68.29347 1.000 46.93240 404 ASP A N 1
ATOM 2024 C CA . ASP A 1 404 ? 78.22051 17.05893 69.59306 1.000 49.12636 404 ASP A CA 1
ATOM 2025 C C . ASP A 1 404 ? 77.74348 15.61482 69.49328 1.000 56.96093 404 ASP A C 1
ATOM 2026 O O . ASP A 1 404 ? 78.38793 14.71493 70.03554 1.000 56.97951 404 ASP A O 1
ATOM 2031 N N . ASP A 1 405 ? 76.63556 15.37281 68.79281 1.000 51.68826 405 ASP A N 1
ATOM 2032 C CA . ASP A 1 405 ? 75.88364 14.13465 68.93808 1.000 57.22646 405 ASP A CA 1
ATOM 2033 C C . ASP A 1 405 ? 76.04695 13.15339 67.78819 1.000 57.68768 405 ASP A C 1
ATOM 2034 O O . ASP A 1 405 ? 75.91295 11.94804 68.00452 1.000 56.89052 405 ASP A O 1
ATOM 2039 N N . LEU A 1 406 ? 76.33549 13.63131 66.57772 1.000 56.41634 406 LEU A N 1
ATOM 2040 C CA . LEU A 1 406 ? 76.30392 12.75206 65.41524 1.000 48.92891 406 LEU A CA 1
ATOM 2041 C C . LEU A 1 406 ? 77.22054 11.54794 65.59835 1.000 49.97382 406 LEU A C 1
ATOM 2042 O O . LEU A 1 406 ? 76.83147 10.41199 65.30527 1.000 47.63255 406 LEU A O 1
ATOM 2047 N N . LYS A 1 407 ? 78.43523 11.77226 66.10425 1.000 43.17011 407 LYS A N 1
ATOM 2048 C CA . LYS A 1 407 ? 79.37580 10.67038 66.26898 1.000 49.24405 407 LYS A CA 1
ATOM 2049 C C . LYS A 1 407 ? 78.82792 9.61683 67.22382 1.000 59.90367 407 LYS A C 1
ATOM 2050 O O . LYS A 1 407 ? 79.09010 8.41810 67.05973 1.000 60.16224 407 LYS A O 1
ATOM 2056 N N . THR A 1 408 ? 78.07632 10.04400 68.23759 1.000 55.16587 408 THR A N 1
ATOM 2057 C CA . THR A 1 408 ? 77.45750 9.07835 69.13457 1.000 44.17363 408 THR A CA 1
ATOM 2058 C C . THR A 1 408 ? 76.27625 8.38553 68.46928 1.000 51.24488 408 THR A C 1
ATOM 2059 O O . THR A 1 408 ? 76.03584 7.19771 68.70369 1.000 56.85511 408 THR A O 1
ATOM 2063 N N . ILE A 1 409 ? 75.53094 9.10488 67.63150 1.000 51.86218 409 ILE A N 1
ATOM 2064 C CA . ILE A 1 409 ? 74.38791 8.49324 66.96387 1.000 51.76545 409 ILE A CA 1
ATOM 2065 C C . ILE A 1 409 ? 74.84912 7.45472 65.94917 1.000 53.03454 409 ILE A C 1
ATOM 2066 O O . ILE A 1 409 ? 74.23365 6.39243 65.80794 1.000 62.59867 409 ILE A O 1
ATOM 2071 N N . PHE A 1 410 ? 75.92481 7.74808 65.21668 1.000 47.46615 410 PHE A N 1
ATOM 2072 C CA . PHE A 1 410 ? 76.47290 6.77310 64.28106 1.000 45.45141 410 PHE A CA 1
ATOM 2073 C C . PHE A 1 410 ? 76.83808 5.47948 65.00200 1.000 52.80966 410 PHE A C 1
ATOM 2074 O O . PHE A 1 410 ? 76.45488 4.38475 64.57588 1.000 49.89289 410 PHE A O 1
ATOM 2082 N N . ALA A 1 411 ? 77.57136 5.59401 66.11227 1.000 46.70795 411 ALA A N 1
ATOM 2083 C CA . ALA A 1 411 ? 78.01310 4.41409 66.84526 1.000 51.51961 411 ALA A CA 1
ATOM 2084 C C . ALA A 1 411 ? 76.83067 3.58325 67.32675 1.000 57.05249 411 ALA A C 1
ATOM 2085 O O . ALA A 1 411 ? 76.84802 2.34992 67.22758 1.000 60.88760 411 ALA A O 1
ATOM 2087 N N . GLN A 1 412 ? 75.79567 4.23766 67.85948 1.000 53.19790 412 GLN A N 1
ATOM 2088 C CA . GLN A 1 412 ? 74.66412 3.49127 68.40082 1.000 50.57861 412 GLN A CA 1
ATOM 2089 C C . GLN A 1 412 ? 73.85846 2.82366 67.29567 1.000 52.29267 412 GLN A C 1
ATOM 2090 O O . GLN A 1 412 ? 73.45124 1.66303 67.43197 1.000 46.32500 412 GLN A O 1
ATOM 2096 N N . LEU A 1 413 ? 73.60795 3.53777 66.19741 1.000 44.80414 413 LEU A N 1
ATOM 2097 C CA . LEU A 1 413 ? 72.90210 2.91402 65.08721 1.000 45.75781 413 LEU A CA 1
ATOM 2098 C C . LEU A 1 413 ? 73.70142 1.75254 64.51331 1.000 45.41036 413 LEU A C 1
ATOM 2099 O O . LEU A 1 413 ? 73.12039 0.76117 64.06480 1.000 47.12917 413 LEU A O 1
ATOM 2104 N N . SER A 1 414 ? 75.03057 1.85642 64.52296 1.000 44.85906 414 SER A N 1
ATOM 2105 C CA . SER A 1 414 ? 75.86312 0.78101 64.00382 1.000 41.71235 414 SER A CA 1
ATOM 2106 C C . SER A 1 414 ? 75.74767 -0.46874 64.87082 1.000 51.58126 414 SER A C 1
ATOM 2107 O O . SER A 1 414 ? 75.62514 -1.58401 64.35131 1.000 46.48417 414 SER A O 1
ATOM 2110 N N . LYS A 1 415 ? 75.78336 -0.30202 66.19478 1.000 45.25581 415 LYS A N 1
ATOM 2111 C CA . LYS A 1 415 ? 75.60884 -1.44264 67.08774 1.000 49.01173 415 LYS A CA 1
ATOM 2112 C C . LYS A 1 415 ? 74.23788 -2.08422 66.90277 1.000 52.56939 415 LYS A C 1
ATOM 2113 O O . LYS A 1 415 ? 74.11884 -3.31454 66.86157 1.000 58.32336 415 LYS A O 1
ATOM 2119 N N . ILE A 1 416 ? 73.19012 -1.26670 66.78517 1.000 50.83131 416 ILE A N 1
ATOM 2120 C CA . ILE A 1 416 ? 71.84932 -1.80361 66.57128 1.000 40.94565 416 ILE A CA 1
ATOM 2121 C C . ILE A 1 416 ? 71.80144 -2.61161 65.28289 1.000 49.07342 416 ILE A C 1
ATOM 2122 O O . ILE A 1 416 ? 71.20989 -3.69711 65.23456 1.000 50.55668 416 ILE A O 1
ATOM 2127 N N . ASP A 1 417 ? 72.42180 -2.09790 64.21680 1.000 41.90653 417 ASP A N 1
ATOM 2128 C CA . ASP A 1 417 ? 72.37143 -2.79707 62.93772 1.000 45.18031 417 ASP A CA 1
ATOM 2129 C C . ASP A 1 417 ? 73.14663 -4.10731 62.99394 1.000 48.84822 417 ASP A C 1
ATOM 2130 O O . ASP A 1 417 ? 72.66444 -5.14153 62.51936 1.000 48.34753 417 ASP A O 1
ATOM 2135 N N . THR A 1 418 ? 74.34571 -4.08261 63.57510 1.000 47.81293 418 THR A N 1
ATOM 2136 C CA . THR A 1 418 ? 75.16772 -5.28249 63.64344 1.000 46.58969 418 THR A CA 1
ATOM 2137 C C . THR A 1 418 ? 74.47378 -6.38045 64.44062 1.000 48.89823 418 THR A C 1
ATOM 2138 O O . THR A 1 418 ? 74.26806 -7.49039 63.94198 1.000 50.78545 418 THR A O 1
ATOM 2142 N N . ALA A 1 419 ? 74.09311 -6.08202 65.68307 1.000 40.65177 419 ALA A N 1
ATOM 2143 C CA . ALA A 1 419 ? 73.49772 -7.10531 66.53550 1.000 46.00155 419 ALA A CA 1
ATOM 2144 C C . ALA A 1 419 ? 72.18237 -7.61846 65.96075 1.000 54.74140 419 ALA A C 1
ATOM 2145 O O . ALA A 1 419 ? 71.90812 -8.82310 65.99947 1.000 59.43302 419 ALA A O 1
ATOM 2147 N N . SER A 1 420 ? 71.34913 -6.72263 65.43070 1.000 53.02326 420 SER A N 1
ATOM 2148 C CA . SER A 1 420 ? 70.08286 -7.16310 64.85541 1.000 50.42500 420 SER A CA 1
ATOM 2149 C C . SER A 1 420 ? 70.31088 -8.09156 63.67043 1.000 53.68082 420 SER A C 1
ATOM 2150 O O . SER A 1 420 ? 69.57212 -9.06528 63.48635 1.000 50.73141 420 SER A O 1
ATOM 2153 N N . ALA A 1 421 ? 71.32170 -7.80017 62.84769 1.000 46.99718 421 ALA A N 1
ATOM 2154 C CA . ALA A 1 421 ? 71.59650 -8.64827 61.69263 1.000 46.28819 421 ALA A CA 1
ATOM 2155 C C . ALA A 1 421 ? 72.11779 -10.01296 62.12441 1.000 48.85017 421 ALA A C 1
ATOM 2156 O O . ALA A 1 421 ? 71.76960 -11.03364 61.52074 1.000 47.47446 421 ALA A O 1
ATOM 2166 N N . ILE A 1 423 ? 71.39724 -11.54139 65.00876 1.000 41.57938 423 ILE A N 1
ATOM 2167 C CA . ILE A 1 423 ? 70.21478 -12.24452 65.49813 1.000 48.72494 423 ILE A CA 1
ATOM 2168 C C . ILE A 1 423 ? 69.36586 -12.73078 64.33001 1.000 54.77242 423 ILE A C 1
ATOM 2169 O O . ILE A 1 423 ? 68.92782 -13.88574 64.29504 1.000 55.03214 423 ILE A O 1
ATOM 2174 N N . GLN A 1 424 ? 69.12497 -11.85478 63.35325 1.000 50.31574 424 GLN A N 1
ATOM 2175 C CA . GLN A 1 424 ? 68.31624 -12.22954 62.19620 1.000 48.67111 424 GLN A CA 1
ATOM 2176 C C . GLN A 1 424 ? 68.88564 -13.45336 61.48210 1.000 51.86007 424 GLN A C 1
ATOM 2177 O O . GLN A 1 424 ? 68.13378 -14.32933 61.03897 1.000 56.95504 424 GLN A O 1
ATOM 2183 N N . THR A 1 425 ? 70.21319 -13.52640 61.35544 1.000 52.13225 425 THR A N 1
ATOM 2184 C CA . THR A 1 425 ? 70.84614 -14.57002 60.55749 1.000 46.42622 425 THR A CA 1
ATOM 2185 C C . THR A 1 425 ? 70.88517 -15.90667 61.28422 1.000 57.62290 425 THR A C 1
ATOM 2186 O O . THR A 1 425 ? 70.93498 -16.95904 60.63783 1.000 56.06735 425 THR A O 1
ATOM 2190 N N . LEU A 1 426 ? 70.87278 -15.88606 62.61515 1.000 53.79593 426 LEU A N 1
ATOM 2191 C CA . LEU A 1 426 ? 70.93085 -17.10631 63.40645 1.000 45.20064 426 LEU A CA 1
ATOM 2192 C C . LEU A 1 426 ? 69.55081 -17.67650 63.70816 1.000 49.83631 426 LEU A C 1
ATOM 2193 O O . LEU A 1 426 ? 69.38809 -18.89921 63.74749 1.000 49.53125 426 LEU A O 1
ATOM 2198 N N . TYR A 1 427 ? 68.54602 -16.82525 63.92191 1.000 43.84892 427 TYR A N 1
ATOM 2199 C CA . TYR A 1 427 ? 67.24356 -17.29755 64.36949 1.000 47.20095 427 TYR A CA 1
ATOM 2200 C C . TYR A 1 427 ? 66.13411 -17.14640 63.34087 1.000 52.52840 427 TYR A C 1
ATOM 2201 O O . TYR A 1 427 ? 65.01584 -17.61062 63.59251 1.000 60.33886 427 TYR A O 1
ATOM 2210 N N . GLY A 1 428 ? 66.40536 -16.53573 62.19468 1.000 50.78616 428 GLY A N 1
ATOM 2211 C CA . GLY A 1 428 ? 65.41151 -16.43414 61.14871 1.000 51.24780 428 GLY A CA 1
ATOM 2212 C C . GLY A 1 428 ? 65.43835 -17.61403 60.18986 1.000 58.59079 428 GLY A C 1
ATOM 2213 O O . GLY A 1 428 ? 66.49081 -18.18006 59.88247 1.000 39.52569 428 GLY A O 1
ATOM 2214 N N . GLU A 1 429 ? 64.25723 -17.98706 59.72219 1.000 51.62332 429 GLU A N 1
ATOM 2215 C CA . GLU A 1 429 ? 64.19253 -18.85912 58.56417 1.000 51.83029 429 GLU A CA 1
ATOM 2216 C C . GLU A 1 429 ? 65.06823 -18.26914 57.46318 1.000 56.33073 429 GLU A C 1
ATOM 2217 O O . GLU A 1 429 ? 65.15266 -17.04300 57.33607 1.00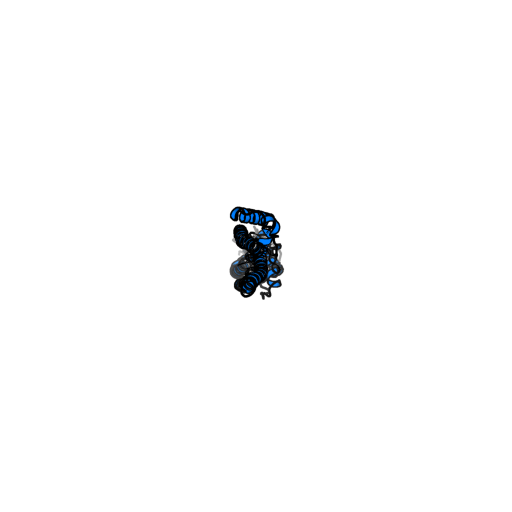0 60.45790 429 GLU A O 1
ATOM 2223 N N . PRO A 1 430 ? 65.74727 -19.08959 56.67266 1.000 63.25004 430 PRO A N 1
ATOM 2224 C CA . PRO A 1 430 ? 66.67635 -18.53912 55.68093 1.000 63.62137 430 PRO A CA 1
ATOM 2225 C C . PRO A 1 430 ? 65.99909 -17.49422 54.80882 1.000 60.52390 430 PRO A C 1
ATOM 2226 O O . PRO A 1 430 ? 64.96537 -17.75288 54.19141 1.000 57.05531 430 PRO A O 1
ATOM 2230 N N . GLY A 1 431 ? 66.58538 -16.29613 54.77078 1.000 65.82997 431 GLY A N 1
ATOM 2231 C CA . GLY A 1 431 ? 66.06864 -15.23119 53.93011 1.000 60.75577 431 GLY A CA 1
ATOM 2232 C C . GLY A 1 431 ? 64.90275 -14.45883 54.50213 1.000 59.83274 431 GLY A C 1
ATOM 2233 O O . GLY A 1 431 ? 64.22544 -13.74272 53.75853 1.000 65.99839 431 GLY A O 1
ATOM 2234 N N . GLN A 1 432 ? 64.64475 -14.57508 55.80213 1.000 57.10994 432 GLN A N 1
ATOM 2235 C CA . GLN A 1 432 ? 63.52265 -13.88049 56.41932 1.000 62.23025 432 GLN A CA 1
ATOM 2236 C C . GLN A 1 432 ? 63.86521 -12.41144 56.64289 1.000 59.51147 432 GLN A C 1
ATOM 2237 O O . GLN A 1 432 ? 64.87454 -12.09359 57.27979 1.000 58.48170 432 GLN A O 1
ATOM 2243 N N . THR A 1 433 ? 63.02293 -11.51353 56.11926 1.000 54.76033 433 THR A N 1
ATOM 2244 C CA . THR A 1 433 ? 63.20398 -10.08036 56.33416 1.000 64.00600 433 THR A CA 1
ATOM 2245 C C . THR A 1 433 ? 62.17443 -9.45633 57.26528 1.000 64.68713 433 THR A C 1
ATOM 2246 O O . THR A 1 433 ? 62.39763 -8.33711 57.73224 1.000 77.04933 433 THR A O 1
ATOM 2250 N N . ASP A 1 434 ? 61.06291 -10.13773 57.54479 1.000 59.63806 434 ASP A N 1
ATOM 2251 C CA . ASP A 1 434 ? 60.05128 -9.62991 58.47327 1.000 53.95332 434 ASP A CA 1
ATOM 2252 C C . ASP A 1 434 ? 60.46948 -10.00518 59.89153 1.000 54.90323 434 ASP A C 1
ATOM 2253 O O . ASP A 1 434 ? 60.13743 -11.07665 60.40347 1.000 62.39654 434 ASP A O 1
ATOM 2258 N N . LEU A 1 435 ? 61.19694 -9.09342 60.54184 1.000 50.25563 435 LEU A N 1
ATOM 2259 C CA . LEU A 1 435 ? 61.81870 -9.39815 61.82531 1.000 46.32415 435 LEU A CA 1
ATOM 2260 C C . LEU A 1 435 ? 60.79892 -9.74635 62.90146 1.000 48.88639 435 LEU A C 1
ATOM 2261 O O . LEU A 1 435 ? 61.13681 -10.46164 63.85110 1.000 60.84703 435 LEU A O 1
ATOM 2266 N N . SER A 1 436 ? 59.55648 -9.27775 62.77448 1.000 45.17030 436 SER A N 1
ATOM 2267 C CA . SER A 1 436 ? 58.56010 -9.59530 63.79183 1.000 51.08028 436 SER A CA 1
ATOM 2268 C C . SER A 1 436 ? 58.25494 -11.08725 63.85836 1.000 60.06519 436 SER A C 1
ATOM 2269 O O . SER A 1 436 ? 57.78011 -11.56432 64.89515 1.000 68.54795 436 SER A O 1
ATOM 2272 N N . GLN A 1 437 ? 58.52349 -11.83308 62.78650 1.000 54.76435 437 GLN A N 1
ATOM 2273 C CA . GLN A 1 437 ? 58.19743 -13.25229 62.72389 1.000 60.90137 437 GLN A CA 1
ATOM 2274 C C . GLN A 1 437 ? 59.27531 -14.14559 63.31860 1.000 61.83851 437 GLN A C 1
ATOM 2275 O O . GLN A 1 437 ? 59.05488 -15.35357 63.43795 1.000 62.71859 437 GLN A O 1
ATOM 2281 N N . ILE A 1 438 ? 60.42475 -13.59108 63.68883 1.000 59.25969 438 ILE A N 1
ATOM 2282 C CA . ILE A 1 438 ? 61.55203 -14.39576 64.14726 1.000 49.30926 438 ILE A CA 1
ATOM 2283 C C . ILE A 1 438 ? 61.35246 -14.74495 65.61721 1.000 58.04531 438 ILE A C 1
ATOM 2284 O O . ILE A 1 438 ? 61.17384 -13.85888 66.45860 1.000 69.91387 438 ILE A O 1
ATOM 2289 N N . ASP A 1 439 ? 61.38214 -16.03807 65.92763 1.000 59.37328 439 ASP A N 1
ATOM 2290 C CA . ASP A 1 439 ? 61.19741 -16.53486 67.28590 1.000 61.24685 439 ASP A CA 1
ATOM 2291 C C . ASP A 1 439 ? 62.54723 -16.96904 67.84506 1.000 58.98078 439 ASP A C 1
ATOM 2292 O O . ASP A 1 439 ? 63.31708 -17.64657 67.15815 1.000 64.18657 439 ASP A O 1
ATOM 2297 N N . ILE A 1 440 ? 62.83368 -16.57826 69.08288 1.000 55.20029 440 ILE A N 1
ATOM 2298 C CA . ILE A 1 440 ? 64.12975 -16.83961 69.70404 1.000 51.27763 440 ILE A CA 1
ATOM 2299 C C . ILE A 1 440 ? 64.08282 -18.05452 70.62454 1.000 56.42105 440 ILE A C 1
ATOM 2300 O O . ILE A 1 440 ? 64.90113 -18.96506 70.49877 1.000 56.40044 440 ILE A O 1
ATOM 2305 N N . THR A 1 441 ? 63.13043 -18.08550 71.56257 1.000 55.88950 441 THR A N 1
ATOM 2306 C CA . THR A 1 441 ? 63.09560 -19.16837 72.54266 1.000 68.46574 441 THR A CA 1
ATOM 2307 C C . THR A 1 441 ? 62.90052 -20.52356 71.87157 1.000 70.74184 441 THR A C 1
ATOM 2308 O O . THR A 1 441 ? 63.46763 -21.52886 72.31444 1.000 64.34262 441 THR A O 1
ATOM 2312 N N . ASN A 1 442 ? 62.10171 -20.57046 70.80134 1.000 71.13382 442 ASN A N 1
ATOM 2313 C CA . ASN A 1 442 ? 61.82406 -21.79270 70.04856 1.000 62.19015 442 ASN A CA 1
ATOM 2314 C C . ASN A 1 442 ? 62.21453 -21.56461 68.59187 1.000 59.79562 442 ASN A C 1
ATOM 2315 O O . ASN A 1 442 ? 61.35798 -21.25879 67.74739 1.000 56.61148 442 ASN A O 1
ATOM 2320 N N . PRO A 1 443 ? 63.49837 -21.71218 68.26097 1.000 59.97628 443 PRO A N 1
ATOM 2321 C CA . PRO A 1 443 ? 63.94986 -21.45492 66.88668 1.000 59.79766 443 PRO A CA 1
ATOM 2322 C C . PRO A 1 443 ? 63.15894 -22.26609 65.86872 1.000 70.85120 443 PRO A C 1
ATOM 2323 O O . PRO A 1 443 ? 62.67059 -23.36032 66.15938 1.000 77.44573 443 PRO A O 1
ATOM 2327 N N . SER A 1 444 ? 63.04875 -21.72128 64.65888 1.000 67.79765 444 SER A N 1
ATOM 2328 C CA . SER A 1 444 ? 62.34367 -22.40475 63.58625 1.000 65.28037 444 SER A CA 1
ATOM 2329 C C . SER A 1 444 ? 63.21973 -23.49961 62.97569 1.000 59.89400 444 SER A C 1
ATOM 2330 O O . SER A 1 444 ? 64.45015 -23.48807 63.08955 1.000 59.39351 444 SER A O 1
ATOM 2333 N N . ALA A 1 445 ? 62.55972 -24.44409 62.29632 1.000 56.65095 445 ALA A N 1
ATOM 2334 C CA . ALA A 1 445 ? 63.21902 -25.68841 61.89636 1.000 58.72111 445 ALA A CA 1
ATOM 2335 C C . ALA A 1 445 ? 64.46428 -25.43624 61.05253 1.000 65.65721 445 ALA A C 1
ATOM 2336 O O . ALA A 1 445 ? 65.48734 -26.10535 61.23579 1.000 60.02846 445 ALA A O 1
ATOM 2338 N N . ASN A 1 446 ? 64.40028 -24.48348 60.12133 1.000 67.13926 446 ASN A N 1
ATOM 2339 C CA . ASN A 1 446 ? 65.50038 -24.22769 59.19725 1.000 57.80837 446 ASN A CA 1
ATOM 2340 C C . ASN A 1 446 ? 66.45940 -23.14502 59.68006 1.000 57.55856 446 ASN A C 1
ATOM 2341 O O . ASN A 1 446 ? 67.42377 -22.82950 58.97366 1.000 55.65142 446 ASN A O 1
ATOM 2346 N N . SER A 1 447 ? 66.23328 -22.58361 60.86296 1.000 45.05368 447 SER A N 1
ATOM 2347 C CA . SER A 1 447 ? 67.11457 -21.54684 61.37175 1.000 49.16570 447 SER A CA 1
ATOM 2348 C C . SER A 1 447 ? 68.51790 -22.09705 61.58064 1.000 50.93570 447 SER A C 1
ATOM 2349 O O . SER A 1 447 ? 68.71178 -23.28685 61.83444 1.000 62.32698 447 SER A O 1
ATOM 2352 N N . VAL A 1 448 ? 69.50942 -21.21016 61.48537 1.000 54.28063 448 VAL A N 1
ATOM 2353 C CA . VAL A 1 448 ? 70.87682 -21.61865 61.78853 1.000 51.19717 448 VAL A CA 1
ATOM 2354 C C . VAL A 1 448 ? 70.97764 -22.12804 63.21873 1.000 54.09576 448 VAL A C 1
ATOM 2355 O O . VAL A 1 448 ? 71.72172 -23.07700 63.49769 1.000 58.09354 448 VAL A O 1
ATOM 2359 N N . ALA A 1 449 ? 70.22357 -21.52808 64.14422 1.000 45.74427 449 ALA A N 1
ATOM 2360 C CA . ALA A 1 449 ? 70.29614 -21.96348 65.53345 1.000 46.41567 449 ALA A CA 1
ATOM 2361 C C . ALA A 1 449 ? 69.90076 -23.42299 65.67739 1.000 60.58528 449 ALA A C 1
ATOM 2362 O O . ALA A 1 449 ? 70.37425 -24.10986 66.58904 1.000 66.05438 449 ALA A O 1
ATOM 2364 N N . ASN A 1 450 ? 69.03701 -23.91290 64.79319 1.000 59.32907 450 ASN A N 1
ATOM 2365 C CA . ASN A 1 450 ? 68.52956 -25.26947 64.89837 1.000 54.56358 450 ASN A CA 1
ATOM 2366 C C . ASN A 1 450 ? 69.24150 -26.25669 63.98617 1.000 48.43144 450 ASN A C 1
ATOM 2367 O O . ASN A 1 450 ? 69.17043 -27.45851 64.24614 1.000 52.40719 450 ASN A O 1
ATOM 2380 N N . TYR A 1 452 ? 72.68812 -25.97058 62.91323 1.000 43.97794 452 TYR A N 1
ATOM 2381 C CA . TYR A 1 452 ? 74.13826 -26.03321 63.07317 1.000 49.54928 452 TYR A CA 1
ATOM 2382 C C . TYR A 1 452 ? 74.56723 -27.43032 63.51595 1.000 50.49915 452 TYR A C 1
ATOM 2383 O O . TYR A 1 452 ? 74.16672 -27.90444 64.58101 1.000 50.99364 452 TYR A O 1
ATOM 2392 N N . GLY A 1 453 ? 75.38788 -28.08376 62.69938 1.000 52.70665 453 GLY A N 1
ATOM 2393 C CA . GLY A 1 453 ? 75.88054 -29.42151 63.01491 1.000 53.92865 453 GLY A CA 1
ATOM 2394 C C . GLY A 1 453 ? 74.78045 -30.41459 63.30192 1.000 55.67035 453 GLY A C 1
ATOM 2395 O O . GLY A 1 453 ? 74.94980 -31.29631 64.15313 1.000 55.96475 453 GLY A O 1
ATOM 2396 N N . ASN A 1 454 ? 73.65052 -30.29638 62.60645 1.000 55.85628 454 ASN A N 1
ATOM 2397 C CA . ASN A 1 454 ? 72.44606 -31.06512 62.90058 1.000 52.71982 454 ASN A CA 1
ATOM 2398 C C . ASN A 1 454 ? 72.06156 -31.89863 61.68341 1.000 58.08144 454 ASN A C 1
ATOM 2399 O O . ASN A 1 454 ? 71.58420 -31.35771 60.67974 1.000 63.88632 454 ASN A O 1
ATOM 2404 N N . LEU A 1 455 ? 72.27313 -33.20971 61.76624 1.000 53.18762 455 LEU A N 1
ATOM 2405 C CA . LEU A 1 455 ? 71.66089 -34.14153 60.82919 1.000 49.85647 455 LEU A CA 1
ATOM 2406 C C . LEU A 1 455 ? 70.29580 -34.52437 61.38292 1.000 49.01597 455 LEU A C 1
ATOM 2407 O O . LEU A 1 455 ? 70.19930 -35.03007 62.50587 1.000 50.45593 455 LEU A O 1
ATOM 2412 N N . THR A 1 456 ? 69.24690 -34.25548 60.61676 1.000 44.75427 456 THR A N 1
ATOM 2413 C CA . THR A 1 456 ? 67.89302 -34.56855 61.04175 1.000 45.41154 456 THR A CA 1
ATOM 2414 C C . THR A 1 456 ? 67.49300 -35.95400 60.54104 1.000 62.07189 456 THR A C 1
ATOM 2415 O O . THR A 1 456 ? 68.05651 -36.48159 59.57995 1.000 58.14830 456 THR A O 1
ATOM 2419 N N . PHE A 1 457 ? 66.50238 -36.54295 61.21374 1.000 54.58488 457 PHE A N 1
ATOM 2420 C CA . PHE A 1 457 ? 65.97165 -37.82244 60.76758 1.000 61.40976 457 PHE A CA 1
ATOM 2421 C C . PHE A 1 457 ? 65.62146 -37.79184 59.28569 1.000 70.22668 457 PHE A C 1
ATOM 2422 O O . PHE A 1 457 ? 65.88919 -38.75338 58.55584 1.000 78.32051 457 PHE A O 1
ATOM 2430 N N . ASP A 1 458 ? 65.02948 -36.69017 58.82003 1.000 62.73937 458 ASP A N 1
ATOM 2431 C CA . ASP A 1 458 ? 64.53464 -36.64502 57.44718 1.000 67.92425 458 ASP A CA 1
ATOM 2432 C C . ASP A 1 458 ? 65.67284 -36.52175 56.44624 1.000 67.28387 458 ASP A C 1
ATOM 2433 O O . ASP A 1 458 ? 65.63755 -37.14569 55.37909 1.000 68.60223 458 ASP A O 1
ATOM 2438 N N . ASN A 1 459 ? 66.68370 -35.71506 56.76270 1.000 66.15483 459 ASN A N 1
ATOM 2439 C CA . ASN A 1 459 ? 67.77746 -35.49774 55.82514 1.000 64.78420 459 ASN A CA 1
ATOM 2440 C C . ASN A 1 459 ? 68.69578 -36.70403 55.68570 1.000 64.39345 459 ASN A C 1
ATOM 2441 O O . ASN A 1 459 ? 69.64926 -36.63916 54.90155 1.000 71.09730 459 ASN A O 1
ATOM 2446 N N . ILE A 1 460 ? 68.44573 -37.78863 56.41927 1.000 56.60875 460 ILE A N 1
ATOM 2447 C CA . ILE A 1 460 ? 69.18765 -39.02404 56.19458 1.000 59.21005 460 ILE A CA 1
ATOM 2448 C C . ILE A 1 460 ? 68.99824 -39.44025 54.74320 1.000 58.56619 460 ILE A C 1
ATOM 2449 O O . ILE A 1 460 ? 67.87059 -39.68042 54.29295 1.000 57.63659 460 ILE A O 1
ATOM 2454 N N . ASP A 1 461 ? 70.09974 -39.52444 54.00152 1.000 50.65215 461 ASP A N 1
ATOM 2455 C CA . ASP A 1 461 ? 70.01296 -39.68250 52.55573 1.000 51.87560 461 ASP A CA 1
ATOM 2456 C C . ASP A 1 461 ? 69.28464 -40.97088 52.18473 1.000 64.07891 461 ASP A C 1
ATOM 2457 O O . ASP A 1 461 ? 69.40567 -41.99743 52.85667 1.000 76.50951 461 ASP A O 1
ATOM 2462 N N . GLY A 1 462 ? 68.52329 -40.90923 51.08981 1.000 64.24853 462 GLY A N 1
ATOM 2463 C CA . GLY A 1 462 ? 67.79807 -42.08064 50.63281 1.000 59.22737 462 GLY A CA 1
ATOM 2464 C C . GLY A 1 462 ? 68.70287 -43.19764 50.15206 1.000 63.88608 462 GLY A C 1
ATOM 2465 O O . GLY A 1 462 ? 68.37287 -44.37631 50.30749 1.000 61.14676 462 GLY A O 1
ATOM 2466 N N . LEU A 1 463 ? 69.85033 -42.85090 49.56464 1.000 67.92811 463 LEU A N 1
ATOM 2467 C CA . LEU A 1 463 ? 70.77212 -43.87721 49.08989 1.000 63.10684 463 LEU A CA 1
ATOM 2468 C C . LEU A 1 463 ? 71.33961 -44.68312 50.25050 1.000 67.87436 463 LEU A C 1
ATOM 2469 O O . LEU A 1 463 ? 71.53312 -45.89903 50.13544 1.000 74.31289 463 LEU A O 1
ATOM 2474 N N . ASP A 1 464 ? 71.61812 -44.02174 51.37748 1.000 73.11271 464 ASP A N 1
ATOM 2475 C CA . ASP A 1 464 ? 72.09835 -44.74030 52.55299 1.000 68.44101 464 ASP A CA 1
ATOM 2476 C C . ASP A 1 464 ? 71.05024 -45.71969 53.06049 1.000 63.19100 464 ASP A C 1
ATOM 2477 O O . ASP A 1 464 ? 71.37950 -46.84811 53.44630 1.000 60.04584 464 ASP A O 1
ATOM 2482 N N . VAL A 1 465 ? 69.78063 -45.30435 53.07240 1.000 60.06191 465 VAL A N 1
ATOM 2483 C CA . VAL A 1 465 ? 68.71100 -46.21087 53.47999 1.000 58.83268 465 VAL A CA 1
ATOM 2484 C C . VAL A 1 465 ? 68.62140 -47.39004 52.52110 1.000 68.65495 465 VAL A C 1
ATOM 2485 O O . VAL A 1 465 ? 68.40270 -48.53414 52.93769 1.000 73.63603 465 VAL A O 1
ATOM 2489 N N . THR A 1 466 ? 68.78498 -47.13242 51.22206 1.000 72.24381 466 THR A N 1
ATOM 2490 C CA . THR A 1 466 ? 68.74519 -48.21460 50.24350 1.000 72.40676 466 THR A CA 1
ATOM 2491 C C . THR A 1 466 ? 69.87432 -49.20880 50.48188 1.000 73.40668 466 THR A C 1
ATOM 2492 O O . THR A 1 466 ? 69.64767 -50.42220 50.53941 1.000 75.91994 466 THR A O 1
ATOM 2496 N N . ASN A 1 467 ? 71.10423 -48.70839 50.62468 1.000 72.74221 467 ASN A N 1
ATOM 2497 C CA . ASN A 1 467 ? 72.24570 -49.59441 50.82786 1.000 67.28020 467 ASN A CA 1
ATOM 2498 C C . ASN A 1 467 ? 72.15668 -50.32114 52.16420 1.000 73.37455 467 ASN A C 1
ATOM 2499 O O . ASN A 1 467 ? 72.57559 -51.48016 52.27439 1.000 79.72529 467 ASN A O 1
ATOM 2504 N N . PHE A 1 468 ? 71.61724 -49.65942 53.19099 1.000 58.27672 468 PHE A N 1
ATOM 2505 C CA . PHE A 1 468 ? 71.39848 -50.33109 54.46904 1.000 66.18979 468 PHE A CA 1
ATOM 2506 C C . PHE A 1 468 ? 70.36419 -51.43938 54.32379 1.000 63.31762 468 PHE A C 1
ATOM 2507 O O . PHE A 1 468 ? 70.54878 -52.54926 54.83694 1.000 70.48413 468 PHE A O 1
ATOM 2515 N N . LYS A 1 469 ? 69.26651 -51.15050 53.62266 1.000 66.00223 469 LYS A N 1
ATOM 2516 C CA . LYS A 1 469 ? 68.27194 -52.17429 53.33419 1.000 61.41543 469 LYS A CA 1
ATOM 2517 C C . LYS A 1 469 ? 68.89784 -53.34289 52.58133 1.000 75.75633 469 LYS A C 1
ATOM 2518 O O . LYS A 1 469 ? 68.59322 -54.50897 52.86106 1.000 63.71023 469 LYS A O 1
ATOM 2524 N N . GLU A 1 470 ? 69.79241 -53.04852 51.63325 1.000 74.64400 470 GLU A N 1
ATOM 2525 C CA . GLU A 1 470 ? 70.40781 -54.10629 50.83699 1.000 71.88566 470 GLU A CA 1
ATOM 2526 C C . GLU A 1 470 ? 71.33130 -54.97691 51.68152 1.000 69.04428 470 GLU A C 1
ATOM 2527 O O . GLU A 1 470 ? 71.41716 -56.18989 51.46459 1.000 79.42098 470 GLU A O 1
ATOM 2533 N N . SER A 1 471 ? 72.03497 -54.38031 52.64418 1.000 72.81928 471 SER A N 1
ATOM 2534 C CA . SER A 1 471 ? 72.90127 -55.16870 53.51370 1.000 70.37757 471 SER A CA 1
ATOM 2535 C C . SER 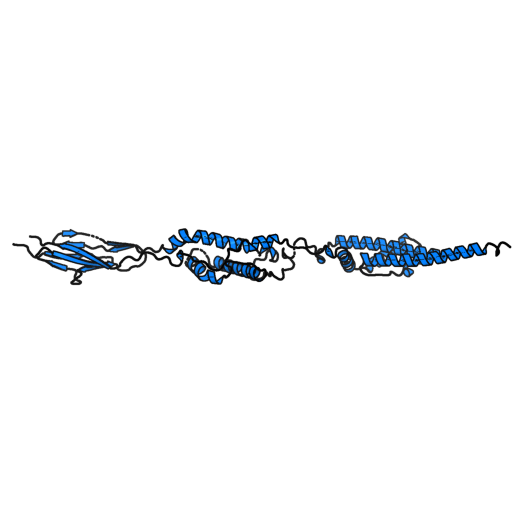A 1 471 ? 72.08214 -56.10912 54.38614 1.000 71.71902 471 SER A C 1
ATOM 2536 O O . SER A 1 471 ? 72.40816 -57.29536 54.52020 1.000 73.55996 471 SER A O 1
ATOM 2539 N N . GLY A 1 472 ? 71.00614 -55.59568 54.98555 1.000 62.42645 472 GLY A N 1
ATOM 2540 C CA . GLY A 1 472 ? 70.16841 -56.43958 55.82226 1.000 62.97879 472 GLY A CA 1
ATOM 2541 C C . GLY A 1 472 ? 69.52392 -57.57751 55.05153 1.000 68.61871 472 GLY A C 1
ATOM 2542 O O . GLY A 1 472 ? 69.46632 -58.71207 55.53170 1.000 71.83701 472 GLY A O 1
ATOM 2543 N N . VAL A 1 473 ? 69.02962 -57.29029 53.84525 1.000 70.97019 473 VAL A N 1
ATOM 2544 C CA . VAL A 1 473 ? 68.36726 -58.31681 53.04590 1.000 67.25987 473 VAL A CA 1
ATOM 2545 C C . VAL A 1 473 ? 69.34716 -59.42209 52.67547 1.000 75.41887 473 VAL A C 1
ATOM 2546 O O . VAL A 1 473 ? 69.00935 -60.61117 52.71937 1.000 80.80213 473 VAL A O 1
ATOM 2550 N N . THR A 1 474 ? 70.57326 -59.05326 52.30021 1.000 73.82160 474 THR A N 1
ATOM 2551 C CA . THR A 1 474 ? 71.57685 -60.06383 51.97903 1.000 71.27272 474 THR A CA 1
ATOM 2552 C C . THR A 1 474 ? 71.88042 -60.93454 53.19080 1.000 72.43503 474 THR A C 1
ATOM 2553 O O . THR A 1 474 ? 71.89504 -62.16825 53.09660 1.000 87.93532 474 THR A O 1
ATOM 2557 N N . LEU A 1 475 ? 72.12719 -60.30898 54.34316 1.000 67.17105 475 LEU A N 1
ATOM 2558 C CA . LEU A 1 475 ? 72.39211 -61.08055 55.55275 1.000 67.18760 475 LEU A CA 1
ATOM 2559 C C . LEU A 1 475 ? 71.19285 -61.94493 55.92237 1.000 78.55458 475 LEU A C 1
ATOM 2560 O O . LEU A 1 475 ? 71.33458 -63.14533 56.18997 1.000 77.14320 475 LEU A O 1
ATOM 2565 N N . TYR A 1 476 ? 69.99595 -61.35200 55.93389 1.000 77.27205 476 TYR A N 1
ATOM 2566 C CA . TYR A 1 476 ? 68.80754 -62.11610 56.29785 1.000 71.64264 476 TYR A CA 1
ATOM 2567 C C . TYR A 1 476 ? 68.56348 -63.25619 55.31305 1.000 74.88314 476 TYR A C 1
ATOM 2568 O O . TYR A 1 476 ? 68.22326 -64.37529 55.71705 1.000 75.05036 476 TYR A O 1
ATOM 2577 N N . THR A 1 477 ? 68.74097 -62.99470 54.01582 1.000 75.09719 477 THR A N 1
ATOM 2578 C CA . THR A 1 477 ? 68.53326 -64.03642 53.01467 1.000 76.47947 477 THR A CA 1
ATOM 2579 C C . THR A 1 477 ? 69.45968 -65.22056 53.25983 1.000 79.63094 477 THR A C 1
ATOM 2580 O O . THR A 1 477 ? 69.01916 -66.37687 53.28629 1.000 83.55311 477 THR A O 1
ATOM 2584 N N . GLU A 1 478 ? 70.75218 -64.94668 53.45400 1.000 78.61414 478 GLU A N 1
ATOM 2585 C CA . GLU A 1 478 ? 71.71848 -66.02539 53.62893 1.000 80.82345 478 GLU A CA 1
ATOM 2586 C C . GLU A 1 478 ? 71.45638 -66.80583 54.91157 1.000 79.48057 478 GLU A C 1
ATOM 2587 O O . GLU A 1 478 ? 71.63998 -68.02888 54.94974 1.000 80.45293 478 GLU A O 1
ATOM 2593 N N . LEU A 1 479 ? 71.02502 -66.12047 55.97293 1.000 77.52845 479 LEU A N 1
ATOM 2594 C CA . LEU A 1 479 ? 70.70412 -66.82159 57.21125 1.000 72.96026 479 LEU A CA 1
ATOM 2595 C C . LEU A 1 479 ? 69.45026 -67.67218 57.05641 1.000 79.82275 479 LEU A C 1
ATOM 2596 O O . LEU A 1 479 ? 69.37951 -68.78339 57.59466 1.000 81.26626 479 LEU A O 1
ATOM 2601 N N . THR A 1 480 ? 68.44691 -67.16961 56.33235 1.000 74.54399 480 THR A N 1
ATOM 2602 C CA . THR A 1 480 ? 67.26335 -67.98221 56.07211 1.000 82.56854 480 THR A CA 1
ATOM 2603 C C . THR A 1 480 ? 67.61597 -69.19995 55.22722 1.000 83.86046 480 THR A C 1
ATOM 2604 O O . THR A 1 480 ? 67.17044 -70.31654 55.51353 1.000 79.23579 480 THR A O 1
ATOM 2608 N N . ASN A 1 481 ? 68.42560 -69.00313 54.18549 1.000 86.34656 481 ASN A N 1
ATOM 2609 C CA . ASN A 1 481 ? 68.83878 -70.12136 53.34809 1.000 86.98530 481 ASN A CA 1
ATOM 2610 C C . ASN A 1 481 ? 69.61616 -71.15535 54.15156 1.000 87.05299 481 ASN A C 1
ATOM 2611 O O . ASN A 1 481 ? 69.49986 -72.36106 53.90245 1.000 92.69448 481 ASN A O 1
ATOM 2616 N N . GLU A 1 482 ? 70.41700 -70.70357 55.11930 1.000 78.62338 482 GLU A N 1
ATOM 2617 C CA . GLU A 1 482 ? 71.18346 -71.63735 55.93744 1.000 79.10083 482 GLU A CA 1
ATOM 2618 C C . GLU A 1 482 ? 70.27073 -72.44011 56.85675 1.000 91.55066 482 GLU A C 1
ATOM 2619 O O . GLU A 1 482 ? 70.48173 -73.64434 57.05664 1.000 89.12694 482 GLU A O 1
ATOM 2625 N N . ILE A 1 483 ? 69.24159 -71.79677 57.41305 1.000 83.37113 483 ILE A N 1
ATOM 2626 C CA . ILE A 1 483 ? 68.27091 -72.52300 58.22909 1.000 85.34184 483 ILE A CA 1
ATOM 2627 C C . ILE A 1 483 ? 67.59921 -73.61820 57.40985 1.000 86.62760 483 ILE A C 1
ATOM 2628 O O . ILE A 1 483 ? 67.39440 -74.73933 57.89005 1.000 90.86853 483 ILE A O 1
ATOM 2633 N N . ILE A 1 484 ? 67.24059 -73.30931 56.16318 1.000 88.40592 484 ILE A N 1
ATOM 2634 C CA . ILE A 1 484 ? 66.59292 -74.29660 55.30632 1.000 84.54426 484 ILE A CA 1
ATOM 2635 C C . ILE A 1 484 ? 67.50775 -75.49552 55.09892 1.000 93.49137 484 ILE A C 1
ATOM 2636 O O . ILE A 1 484 ? 67.07888 -76.65269 55.19310 1.000 94.12476 484 ILE A O 1
ATOM 2641 N N . GLU A 1 485 ? 68.78779 -75.23824 54.82366 1.000 88.43737 485 GLU A N 1
ATOM 2642 C CA . GLU A 1 485 ? 69.71793 -76.33996 54.60113 1.000 89.64579 485 GLU A CA 1
ATOM 2643 C C . GLU A 1 485 ? 69.95004 -77.14009 55.87818 1.000 94.08495 485 GLU A C 1
ATOM 2644 O O . GLU A 1 485 ? 70.05132 -78.37282 55.83368 1.000 94.98365 485 GLU A O 1
ATOM 2650 N N . LEU A 1 486 ? 70.02890 -76.46465 57.02736 1.000 91.89319 486 LEU A N 1
ATOM 2651 C CA . LEU A 1 486 ? 70.21460 -77.18728 58.28206 1.000 93.28766 486 LEU A CA 1
ATOM 2652 C C . LEU A 1 486 ? 69.01086 -78.06968 58.59144 1.000 97.06167 486 LEU A C 1
ATOM 2653 O O . LEU A 1 486 ? 69.16930 -79.22403 59.00381 1.000 101.28767 486 LEU A O 1
ATOM 2658 N N . G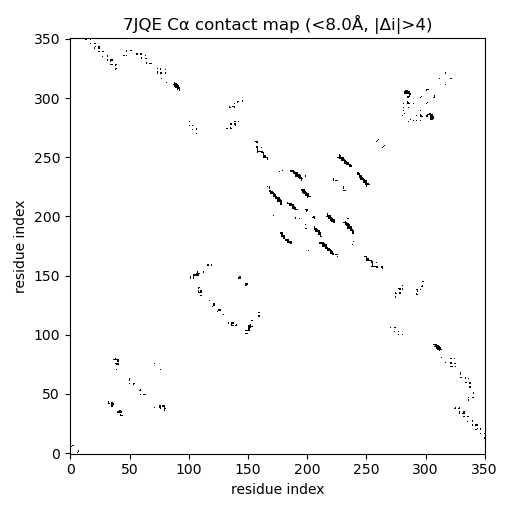LN A 1 487 ? 67.79657 -77.54922 58.39447 1.000 93.71830 487 GLN A N 1
ATOM 2659 C CA . GLN A 1 487 ? 66.60829 -78.37644 58.58650 1.000 91.89334 487 GLN A CA 1
ATOM 2660 C C . GLN A 1 487 ? 66.58565 -79.54477 57.61104 1.000 91.96257 487 GLN A C 1
ATOM 2661 O O . GLN A 1 487 ? 66.18384 -80.65604 57.97288 1.000 93.73209 487 GLN A O 1
ATOM 2667 N N . SER A 1 488 ? 67.01043 -79.31086 56.36769 1.000 92.90347 488 SER A N 1
ATOM 2668 C CA . SER A 1 488 ? 66.98431 -80.36544 55.35967 1.000 100.72413 488 SER A CA 1
ATOM 2669 C C . SER A 1 488 ? 67.86872 -81.53764 55.76856 1.000 105.71335 488 SER A C 1
ATOM 2670 O O . SER A 1 488 ? 67.45425 -82.69990 55.69100 1.000 108.56287 488 SER A O 1
ATOM 2673 N N . THR A 1 489 ? 69.09707 -81.25039 56.20746 1.000 107.74047 489 THR A N 1
ATOM 2674 C CA . THR A 1 489 ? 69.99870 -82.31920 56.62485 1.000 104.83153 489 THR A CA 1
ATOM 2675 C C . THR A 1 489 ? 69.52240 -82.97873 57.91267 1.000 105.38379 489 THR A C 1
ATOM 2676 O O . THR A 1 489 ? 69.63940 -84.20004 58.06460 1.000 114.40657 489 THR A O 1
ATOM 2680 N N . ILE A 1 490 ? 68.98342 -82.19806 58.85272 1.000 94.36830 490 ILE A N 1
ATOM 2681 C CA . ILE A 1 490 ? 68.39081 -82.80135 60.04433 1.000 97.61794 490 ILE A CA 1
ATOM 2682 C C . ILE A 1 490 ? 67.28625 -83.76981 59.64477 1.000 100.03274 490 ILE A C 1
ATOM 2683 O O . ILE A 1 490 ? 67.25481 -84.92285 60.08993 1.000 103.33180 490 ILE A O 1
ATOM 2688 N N . ASP A 1 491 ? 66.35830 -83.31260 58.79939 1.000 102.40271 491 ASP A N 1
ATOM 2689 C CA . ASP A 1 491 ? 65.30440 -84.19493 58.30637 1.000 108.47619 491 ASP A CA 1
ATOM 2690 C C . ASP A 1 491 ? 65.89531 -85.41534 57.60802 1.000 108.11808 491 ASP A C 1
ATOM 2691 O O . ASP A 1 491 ? 65.58879 -86.55755 57.96502 1.000 104.32162 491 ASP A O 1
ATOM 2696 N N . SER A 1 492 ? 66.75665 -85.19176 56.61357 1.000 115.17784 492 SER A N 1
ATOM 2697 C CA . SER A 1 492 ? 67.40870 -86.28080 55.88490 1.000 121.00572 492 SER A CA 1
ATOM 2698 C C . SER A 1 492 ? 68.61748 -86.77997 56.68126 1.000 123.92590 492 SER A C 1
ATOM 2699 O O . SER A 1 492 ? 69.77814 -86.51171 56.36274 1.000 123.80344 492 SER A O 1
ATOM 2702 N N . LEU A 1 493 ? 68.31737 -87.53190 57.74455 1.000 122.83823 493 LEU A N 1
ATOM 2703 C CA . LEU A 1 493 ? 69.32667 -88.07923 58.64359 1.000 121.23660 493 LEU A CA 1
ATOM 2704 C C . LEU A 1 493 ? 68.72057 -89.22969 59.43966 1.000 129.52402 493 LEU A C 1
ATOM 2705 O O . LEU A 1 493 ? 67.98575 -88.99037 60.40742 1.000 131.39714 493 LEU A O 1
ATOM 2710 N N . PRO A 1 494 ? 68.98165 -90.49424 59.05145 1.000 126.62800 494 PRO A N 1
ATOM 2711 C CA . PRO A 1 494 ? 68.39390 -91.68392 59.68115 1.000 124.76988 494 PRO A CA 1
ATOM 2712 C C . PRO A 1 494 ? 69.17845 -92.17165 60.89441 1.000 122.80060 494 PRO A C 1
ATOM 2713 O O . PRO A 1 494 ? 68.67833 -93.04809 61.59893 1.000 117.40556 494 PRO A O 1
#

Sequence (351 aa):
TAYNEEVENYRSKVENARTELSDLLEEVKATRSKVSNQYFNSDLALDINSYFATTNQEERKLAIKIDLLNQVTDDSVKSALANQIQESLGGTLPSEYETEIASLGSVDVAASDYATLFSKLEEGATSDEVSDYQSKLALLGKYKSAKGVTTVSGATYSFLTAEDAKPEQSNVISVDVAPTSTKEDPTTVTISNVSGGTVVFADDNSVSKTISKAQSLKISYTFDSLSVGTHTITLDLNIGDNRIPTYTIYVTDTADDVSLVKDDLKTIFAQLSKIDTASAIQTLYGEPGQTDLSQIDITNPSANSVANYGNLTFDNIDGLDVTNFKESGVTLYTELTNEIIELQSTIDSLP

Radius of gyration: 51.64 Å; Cα contacts (8 Å, |Δi|>4): 449; chains: 1; bounding box: 24×196×37 Å

Solvent-accessible surface area: 21261 Å² total